Protein AF-A0A2A4JMR9-F1 (afdb_monomer)

Foldseek 3Di:
DDPDVFLWQEEQQALELLSLLLFLLLLVVVTQYADEHEFDAALLGFAAAGHPCCLQQRVQLLVLLLVVLVVLVVLLLVVLVVDPDVDNVPDADDLVVSLVVSLVVSVVVSVVSVVSCVVSLYAYHQFAWAAAEAFKGWGHHPVRDIAITGYQAYEYAHAEDEDADPDPQLSPADDALRNFSDDLDDDDDDDDDDPPPDDDDDDPPPDDDDSVVVNVVVVVCVVVVSVVSHVSDNVSDDHHDVQQWAAQAQFKIWGQDPVRDIHIHGYQFYEANHHWYFDFDPAAPRSNQAYALSRQSGHSDQQAAEEEEDQALSSQSSLQSCLSSPHAAEYEALAAHRPVAARVLRVLLVVVSVVSRHHYDYNKDWHYWDQDPVRWIKTKIANPVVRDIDIDIGSHYYYPHDIAGPCVSHNCVNSVFDADPPRQAGADPQQATPSRRYGYAARSHDPADNDSVRSSVQSSVVSCCVNVVDPDGRDRAQDWDWRSGNFIKIKTFDHPVRCCVVPNPVQKWKFKAQADQPSCVSSVDDRPSFMWMWIFGPDPPTFTRMIMTTGPPNVVLVVVVSVVVVVRDHLVNLLPDQADPPDSNRVSNVGDDIVVVVDDRYDPDNPD

Organism: Heliothis virescens (NCBI:txid7102)

pLDDT: mean 75.44, std 19.67, range [25.8, 98.88]

Mean predicted aligned error: 10.76 Å

Secondary structure (DSSP, 8-state):
------SBSBEEE--SHHHHHHHHHHHHTT--BEEE------TT-----TTHHHHHTSHHHHHHHHHHHHHHHHHHHTTTTT---S-GGG----HHHHHHHHHHHHHHHHHHHHHHHHHTT-EEE-SB---SSSSB-----TTS-----BBSSEEE---------SSTTHHHH---HHHHTT-------------TT------STT----HHHHHHHHHHHHHHHHHHHHHHHHTT----B-EEEEESSSSEEEEEETTS-EEEEE-SSEEE---EEE---SSTTTTTT-EETTTGGG-SS---SEEEE--SHHHHHHHHHHHHTT--EEEEESS-TTBTB-TTHHHHHHHHHHHTT-EEEETEEEEEEEE-TTS-EEEEEEETTT--EEEEEESEEEE-S-EEEGGGGGTHHHHT--B-TTT--B--TTSB-SSTTEEE-GGGBSSS---HHHHHHHHHHHHHHHHH---PPP--TT--EEE-SSSEEEEEE--HHHHHHHH-GGGEEEEEEE---GGGTTTT---TT-EEEEEEESSTT-BEEEEEEEETTHHHHHHHHHHHHHTT-BHHHHHTSPPPSS-TTTHHHH---BGGGT---S-SSTT-

Nearest PDB structures (foldseek):
  4la1-assembly1_B  TM=9.339E-01  e=2.852E-60  Schistosoma japonicum
  8plm-assembly1_A-2  TM=9.278E-01  e=1.460E-59  Schistosoma mansoni
  8plf-assembly1_A  TM=9.269E-01  e=3.804E-59  Schistosoma mansoni
  8plv-assembly1_A  TM=9.193E-01  e=5.969E-59  Schistosoma mansoni
  8a1r-assembly1_A  TM=9.226E-01  e=7.068E-59  Schistosoma mansoni

Sequence (608 aa):
MMDGNFDYDLAVIGGGSGGLACAKEAVNLGAKVAVLDYVTPSPQGTKWGLGGTCVNVGCIPKKLMHQAALLGESIHEAVSYGWQVPSVKDIKISWPTLTENVQNHIKSVNWVTRVDLRDKKIEYINGLGEFKDPHTIIATMKNGSKKELTAKNIVIAVGGRPHYPNIPGAMEYCISSDDIFSLSHPPGKTLIEAVSYGWQVPSVKDIKISWPTLTENVQNHIKSVNWVTRVDLRDKKIEYINGLGEFKDPHTIIATMKNGSKKELTAKNIVIAVGGRPHYPNIPGAMEYCISSDDIFSLSHPPGKTLIVGAGYIGLECAGFLNSLGYPATVLIRSVPLRGFDQQMARMVTNEMEERGVKFEHKCVPLSVEKLETGRLKARWLNTELQEQYEDIFDTVLFATGRYALTKQLNLDAAGVTCLSENGKIKAATEQTNVPHIYAVGDVLEGRPELTPVAIHAGRLLARRMLAGAAQHMDYDNVATTVFTPLEYGCVGLSEETATERFGADNLEVYHAYYKPTEFFIPQRNIKNCYLKAVAMREAPQKILGLHFVGPVAGEVIQGFAAAIKCGITMEQLMNTVGIHPTVAEEFTRLNITKRSGRDPNPASCCS

InterPro domains:
  IPR001100 Pyridine nucleotide-disulphide oxidoreductase, class I [PIRSF000350] (4-607)
  IPR004099 Pyridine nucleotide-disulphide oxidoreductase, dimerisation domain [PF02852] (479-590)
  IPR006338 Thioredoxin/glutathione reductase selenoprotein [TIGR01438] (194-607)
  IPR012999 Pyridine nucleotide-disulphide oxidoreductase, class I, active site [PS00076] (51-61)
  IPR016156 FAD/NAD-linked reductase, dimerisation domain superfamily [G3DSA:3.30.390.30] (478-608)
  IPR016156 FAD/NAD-linked reductase, dimerisation domain superfamily [SSF55424] (476-607)
  IPR023753 FAD/NAD(P)-binding domain [PF07992] (8-177)
  IPR023753 FAD/NAD(P)-binding domain [PF07992] (215-459)
  IPR036188 FAD/NAD(P)-binding domain superfamily [G3DSA:3.50.50.60] (2-167)
  IPR036188 FAD/NAD(P)-binding domain superfamily [G3DSA:3.50.50.60] (168-195)
  IPR036188 FAD/NAD(P)-binding domain superfamily [G3DSA:3.50.50.60] (196-466)
  IPR036188 FAD/NAD(P)-binding domain superfamily [G3DSA:3.50.50.60] (288-410)
  IPR036188 FAD/NAD(P)-binding domain superfamily [SSF51905] (3-468)
  IPR036188 FAD/NAD(P)-binding domain superfamily [SSF51905] (5-191)
  IPR036188 FAD/NAD(P)-binding domain superfamily [SSF51905] (208-359)
  IPR046952 Glutathione reductase/thioredoxin reductase-like [PTHR42737] (195-592)

Solvent-accessible surface area (backbone atoms only — not comparable to full-atom values): 31866 Å² total; per-residue (Å²): 139,81,88,68,88,48,62,18,52,33,35,17,38,7,26,13,50,26,18,45,29,18,29,59,39,33,35,76,71,71,42,45,32,20,29,23,32,62,60,70,60,38,75,69,53,16,54,74,67,62,33,37,53,46,48,68,52,32,59,47,50,48,54,52,49,36,48,54,18,52,49,48,53,48,60,61,38,36,45,58,75,66,47,88,66,96,52,67,88,76,65,72,86,55,64,70,61,49,43,51,52,50,46,54,50,36,54,48,52,26,45,54,56,51,49,56,34,50,75,63,65,31,26,53,32,54,29,25,50,28,33,62,36,54,36,29,34,27,18,34,28,92,84,67,51,68,46,81,53,28,26,62,27,41,33,38,12,63,35,46,66,75,80,71,67,102,54,85,57,16,60,78,70,32,68,34,29,48,22,25,77,58,66,89,73,68,90,81,84,88,89,86,91,88,75,92,80,80,81,88,74,88,81,74,82,81,73,77,82,57,61,69,61,51,55,45,52,53,49,51,50,55,50,50,54,58,45,53,40,46,50,60,19,76,76,66,38,76,49,9,34,58,18,59,56,22,34,66,31,72,51,29,33,34,30,41,26,87,87,66,53,72,39,45,24,33,37,72,26,43,30,42,17,36,16,47,22,67,39,76,71,100,41,54,35,47,60,52,74,38,40,31,70,44,18,68,81,26,53,74,55,82,59,48,40,29,39,29,40,24,36,37,59,71,23,43,28,51,40,32,31,38,35,59,66,73,24,54,22,35,35,31,25,62,77,63,52,32,78,94,50,40,70,66,61,35,47,40,48,48,53,53,40,42,78,70,63,37,42,75,39,71,35,21,43,80,58,37,37,44,77,44,97,86,68,36,34,39,38,31,30,36,26,72,82,79,73,46,75,52,74,53,80,26,58,32,42,33,36,28,66,48,65,31,21,60,37,81,65,25,38,36,73,43,33,62,42,65,55,43,90,90,43,32,24,31,66,33,92,81,33,41,36,84,37,88,51,36,28,40,40,36,38,20,33,52,100,52,72,79,39,65,71,51,12,20,49,38,24,25,32,50,32,38,35,78,75,70,70,43,88,62,72,72,80,76,69,55,62,62,48,61,40,68,31,88,55,17,38,12,35,28,47,45,34,66,65,60,43,31,76,74,63,37,69,87,49,41,39,42,32,31,36,38,53,73,56,76,84,32,60,70,52,65,52,92,43,92,52,26,34,38,38,39,33,20,38,51,58,88,75,20,41,48,51,15,42,41,36,31,28,81,68,17,57,70,50,41,58,59,53,30,55,38,51,75,73,55,40,24,53,65,58,40,51,70,40,84,60,60,84,93,44,82,63,25,56,69,29,65,53,78,42,34,66,89,73,71,62,78,42,63,61,86,47,100,87,100

Structure (mmCIF, N/CA/C/O backbone):
data_AF-A0A2A4JMR9-F1
#
_entry.id   AF-A0A2A4JMR9-F1
#
loop_
_atom_site.group_PDB
_atom_site.id
_atom_site.type_symbol
_atom_site.label_atom_id
_atom_site.label_alt_id
_atom_site.label_comp_id
_atom_site.label_asym_id
_atom_site.label_entity_id
_atom_site.label_seq_id
_atom_site.pdbx_PDB_ins_code
_atom_site.Cartn_x
_atom_site.Cartn_y
_atom_site.Cartn_z
_atom_site.occupancy
_atom_site.B_iso_or_equiv
_atom_site.auth_seq_id
_atom_site.auth_comp_id
_atom_site.auth_asym_id
_atom_site.auth_atom_id
_atom_site.pdbx_PDB_model_num
ATOM 1 N N . MET A 1 1 ? -34.162 -4.388 29.066 1.00 39.72 1 MET A N 1
ATOM 2 C CA . MET A 1 1 ? -33.828 -3.095 28.432 1.00 39.72 1 MET A CA 1
ATOM 3 C C . MET A 1 1 ? -32.849 -2.372 29.340 1.00 39.72 1 MET A C 1
ATOM 5 O O . MET A 1 1 ? -32.997 -2.479 30.550 1.00 39.72 1 MET A O 1
ATOM 9 N N . MET A 1 2 ? -31.859 -1.692 28.768 1.00 37.78 2 MET A N 1
ATOM 10 C CA . MET A 1 2 ? -31.018 -0.707 29.454 1.00 37.78 2 MET A CA 1
ATOM 11 C C . MET A 1 2 ? -30.824 0.438 28.467 1.00 37.78 2 MET A C 1
ATOM 13 O O . MET A 1 2 ? -29.827 0.499 27.751 1.00 37.78 2 MET A O 1
ATOM 17 N N . ASP A 1 3 ? -31.818 1.318 28.399 1.00 42.72 3 ASP A N 1
ATOM 18 C CA . ASP A 1 3 ? -31.732 2.561 27.636 1.00 42.72 3 ASP A CA 1
ATOM 19 C C . ASP A 1 3 ? -30.948 3.589 28.460 1.00 42.72 3 ASP A C 1
ATOM 21 O O . ASP A 1 3 ? -31.465 4.595 28.942 1.00 42.72 3 ASP A O 1
ATOM 25 N N . GLY A 1 4 ? -29.667 3.271 28.670 1.00 51.69 4 GLY A N 1
ATOM 26 C CA . GLY A 1 4 ? -28.686 4.227 29.155 1.00 51.69 4 GLY A CA 1
ATOM 27 C C . GLY A 1 4 ? -28.576 5.358 28.141 1.00 51.69 4 GLY A C 1
ATOM 28 O O . GLY A 1 4 ? -28.451 5.111 26.940 1.00 51.69 4 GLY A O 1
ATOM 29 N N . ASN A 1 5 ? -28.653 6.599 28.616 1.00 67.81 5 ASN A N 1
ATOM 30 C CA . ASN A 1 5 ? -28.614 7.775 27.756 1.00 67.81 5 ASN A CA 1
ATOM 31 C C . ASN A 1 5 ? -27.164 8.055 27.331 1.00 67.81 5 ASN A C 1
ATOM 33 O O . ASN A 1 5 ? -26.508 8.943 27.876 1.00 67.81 5 ASN A O 1
ATOM 37 N N . PHE A 1 6 ? -26.652 7.217 26.426 1.00 75.38 6 PHE A N 1
ATOM 38 C CA . PHE A 1 6 ? -25.281 7.287 25.943 1.00 75.38 6 PHE A CA 1
ATOM 39 C C . PHE A 1 6 ? -25.017 8.631 25.272 1.00 75.38 6 PHE A C 1
ATOM 41 O O . PHE A 1 6 ? -25.838 9.120 24.496 1.00 75.38 6 PHE A O 1
ATOM 48 N N . ASP A 1 7 ? -23.833 9.200 25.485 1.00 65.69 7 ASP A N 1
ATOM 49 C CA . ASP A 1 7 ? -23.443 10.398 24.748 1.00 65.69 7 ASP A CA 1
ATOM 50 C C . ASP A 1 7 ? -23.308 10.114 23.241 1.00 65.69 7 ASP A C 1
ATOM 52 O O . ASP A 1 7 ? -23.447 11.041 22.440 1.00 65.69 7 ASP A O 1
ATOM 56 N N . TYR A 1 8 ? -23.036 8.858 22.856 1.00 68.56 8 TYR A N 1
ATOM 57 C CA . TYR A 1 8 ? -22.743 8.423 21.488 1.00 68.56 8 TYR A CA 1
ATOM 58 C C . TYR A 1 8 ? -23.429 7.123 21.076 1.00 68.56 8 TYR A C 1
ATOM 60 O O . TYR A 1 8 ? -23.536 6.181 21.856 1.00 68.56 8 TYR A O 1
ATOM 68 N N . ASP A 1 9 ? -23.781 7.027 19.794 1.00 77.19 9 ASP A N 1
ATOM 69 C CA . ASP A 1 9 ? -24.198 5.777 19.154 1.00 77.19 9 ASP A CA 1
ATOM 70 C C . ASP A 1 9 ? -22.999 4.933 18.700 1.00 77.19 9 ASP A C 1
ATOM 72 O O . ASP A 1 9 ? -23.082 3.701 18.701 1.00 77.19 9 ASP A O 1
ATOM 76 N N . LEU A 1 10 ? -21.886 5.584 18.325 1.00 74.81 10 LEU A N 1
ATOM 77 C CA . LEU A 1 10 ? -20.646 4.936 17.886 1.00 74.81 10 LEU A CA 1
ATOM 78 C C . LEU A 1 10 ? -19.381 5.691 18.328 1.00 74.81 10 LEU A C 1
ATOM 80 O O . LEU A 1 10 ? -19.247 6.890 18.079 1.00 74.81 10 LEU A O 1
ATOM 84 N N . ALA A 1 11 ? -18.392 4.967 18.851 1.00 69.31 11 ALA A N 1
ATOM 85 C CA . ALA A 1 11 ? -17.015 5.444 18.996 1.00 69.31 11 ALA A CA 1
ATOM 86 C C . ALA A 1 11 ? -16.048 4.674 18.078 1.00 69.31 11 ALA A C 1
ATOM 88 O O . ALA A 1 11 ? -16.109 3.449 18.037 1.00 69.31 11 ALA A O 1
ATOM 89 N N . VAL A 1 12 ? -15.134 5.359 17.373 1.00 69.56 12 VAL A N 1
ATOM 90 C CA . VAL A 1 12 ? -14.133 4.721 16.491 1.00 69.56 12 VAL A CA 1
ATOM 91 C C . VAL A 1 12 ? -12.691 5.034 16.908 1.00 69.56 12 VAL A C 1
ATOM 93 O O . VAL A 1 12 ? -12.101 6.038 16.506 1.00 69.56 12 VAL A O 1
ATOM 96 N N . ILE A 1 13 ? -12.131 4.155 17.740 1.00 61.91 13 ILE A N 1
ATOM 97 C CA . ILE A 1 13 ? -10.806 4.212 18.370 1.00 61.91 13 ILE A CA 1
ATOM 98 C C . ILE A 1 13 ? -9.721 3.894 17.328 1.00 61.91 13 ILE A C 1
ATOM 100 O O . ILE A 1 13 ? -9.144 2.813 17.309 1.00 61.91 13 ILE A O 1
ATOM 104 N N . GLY A 1 14 ? -9.452 4.846 16.442 1.00 67.69 14 GLY A N 1
ATOM 105 C CA . GLY A 1 14 ? -8.345 4.865 15.487 1.00 67.69 14 GLY A CA 1
ATOM 106 C C . GLY A 1 14 ? -8.697 5.649 14.221 1.00 67.69 14 GLY A C 1
ATOM 107 O O . GLY A 1 14 ? -9.650 5.314 13.518 1.00 67.69 14 GLY A O 1
ATOM 108 N N . GLY A 1 15 ? -7.917 6.683 13.897 1.00 74.19 15 GLY A N 1
ATOM 109 C CA . GLY A 1 15 ? -8.109 7.532 12.716 1.00 74.19 15 GLY A CA 1
ATOM 110 C C . GLY A 1 15 ? -7.370 7.038 11.481 1.00 74.19 15 GLY A C 1
ATOM 111 O O . GLY A 1 15 ? -7.078 7.823 10.578 1.00 74.19 15 GLY A O 1
ATOM 112 N N . GLY A 1 16 ? -7.078 5.738 11.425 1.00 71.69 16 GLY A N 1
ATOM 113 C CA . GLY A 1 16 ? -6.706 5.067 10.189 1.00 71.69 16 GLY A CA 1
ATOM 114 C C . GLY A 1 16 ? -7.856 5.041 9.185 1.00 71.69 16 GLY A C 1
ATOM 115 O O . GLY A 1 16 ? -9.010 5.341 9.500 1.00 71.69 16 GLY A O 1
ATOM 116 N N . SER A 1 17 ? -7.545 4.662 7.948 1.00 74.25 17 SER A N 1
ATOM 117 C CA . SER A 1 17 ? -8.463 4.781 6.813 1.00 74.25 17 SER A CA 1
ATOM 118 C C . SER A 1 17 ? -9.803 4.061 7.032 1.00 74.25 17 SER A C 1
ATOM 120 O O . SER A 1 17 ? -10.854 4.645 6.770 1.00 74.25 17 SER A O 1
ATOM 122 N N . GLY A 1 18 ? -9.788 2.842 7.584 1.00 70.44 18 GLY A N 1
ATOM 123 C CA . GLY A 1 18 ? -11.013 2.103 7.916 1.00 70.44 18 GLY A CA 1
ATOM 124 C C . GLY A 1 18 ? -11.842 2.749 9.030 1.00 70.44 18 GLY A C 1
ATOM 125 O O . GLY A 1 18 ? -13.063 2.837 8.910 1.00 70.44 18 GLY A O 1
ATOM 126 N N . GLY A 1 19 ? -11.194 3.275 10.074 1.00 73.94 19 GLY A N 1
ATOM 127 C CA . GLY A 1 19 ? -11.878 3.928 11.192 1.00 73.94 19 GLY A CA 1
ATOM 128 C C . GLY A 1 19 ? -12.506 5.270 10.803 1.00 73.94 19 GLY A C 1
ATOM 129 O O . GLY A 1 19 ? -13.696 5.499 11.026 1.00 73.94 19 GLY A O 1
ATOM 130 N N . LEU A 1 20 ? -11.745 6.113 10.098 1.00 75.94 20 LEU A N 1
ATOM 131 C CA . LEU A 1 20 ? -12.245 7.342 9.472 1.00 75.94 20 LEU A CA 1
ATOM 132 C C . LEU A 1 20 ? -13.468 7.093 8.591 1.00 75.94 20 LEU A C 1
ATOM 134 O O . LEU A 1 20 ? -14.405 7.887 8.587 1.00 75.94 20 LEU A O 1
ATOM 138 N N . ALA A 1 21 ? -13.452 6.009 7.818 1.00 75.38 21 ALA A N 1
ATOM 139 C CA . ALA A 1 21 ? -14.545 5.668 6.929 1.00 75.38 21 ALA A CA 1
ATOM 140 C C . ALA A 1 21 ? -15.782 5.184 7.693 1.00 75.38 21 ALA A C 1
ATOM 142 O O . ALA A 1 21 ? -16.864 5.719 7.463 1.00 75.38 21 ALA A O 1
ATOM 143 N N . CYS A 1 22 ? -15.602 4.236 8.617 1.00 73.88 22 CYS A N 1
ATOM 144 C CA . CYS A 1 22 ? -16.635 3.717 9.512 1.00 73.88 22 CYS A CA 1
ATOM 145 C C . CYS A 1 22 ? -17.413 4.852 10.195 1.00 73.88 22 CYS A C 1
ATOM 147 O O . CYS A 1 22 ? -18.639 4.925 10.100 1.00 73.88 22 CYS A O 1
ATOM 149 N N . ALA A 1 23 ? -16.689 5.810 10.776 1.00 72.75 23 ALA A N 1
ATOM 150 C CA . ALA A 1 23 ? -17.289 6.954 11.444 1.00 72.75 23 ALA A CA 1
ATOM 151 C C . ALA A 1 23 ? -18.010 7.924 10.492 1.00 72.75 23 ALA A C 1
ATOM 153 O O . ALA A 1 23 ? -19.108 8.395 10.795 1.00 72.75 23 ALA A O 1
ATOM 154 N N . LYS A 1 24 ? -17.405 8.214 9.329 1.00 74.62 24 LYS A N 1
ATOM 155 C CA . LYS A 1 24 ? -18.007 9.079 8.301 1.00 74.62 24 LYS A CA 1
ATOM 156 C C . LYS A 1 24 ? -19.304 8.517 7.749 1.00 74.62 24 LYS A C 1
ATOM 158 O O . LYS A 1 24 ? -20.189 9.297 7.412 1.00 74.62 24 LYS A O 1
ATOM 163 N N . GLU A 1 25 ? -19.425 7.196 7.677 1.00 81.00 25 GLU A N 1
ATOM 164 C CA . GLU A 1 25 ? -20.670 6.562 7.268 1.00 81.00 25 GLU A CA 1
ATOM 165 C C . GLU A 1 25 ? -21.716 6.571 8.378 1.00 81.00 25 GLU A C 1
ATOM 167 O O . GLU A 1 25 ? -22.866 6.896 8.113 1.00 81.00 25 GLU A O 1
ATOM 172 N N . ALA A 1 26 ? -21.329 6.289 9.621 1.00 71.19 26 ALA A N 1
ATOM 173 C CA . ALA A 1 26 ? -22.272 6.238 10.729 1.00 71.19 26 ALA A CA 1
ATOM 174 C C . ALA A 1 26 ? -23.063 7.556 10.917 1.00 71.19 26 ALA A C 1
ATOM 176 O O . ALA A 1 26 ? -24.272 7.491 11.129 1.00 71.19 26 ALA A O 1
ATOM 177 N N . VAL A 1 27 ? -22.464 8.747 10.734 1.00 76.19 27 VAL A N 1
ATOM 178 C CA . VAL A 1 27 ? -23.251 10.007 10.797 1.00 76.19 27 VAL A CA 1
ATOM 179 C C . VAL A 1 27 ? -24.099 10.252 9.548 1.00 76.19 27 VAL A C 1
ATOM 181 O O . VAL A 1 27 ? -25.155 10.872 9.656 1.00 76.19 27 VAL A O 1
ATOM 184 N N . ASN A 1 28 ? -23.732 9.713 8.376 1.00 73.38 28 ASN A N 1
ATOM 185 C CA . ASN A 1 28 ? -24.639 9.730 7.216 1.00 73.38 28 ASN A CA 1
ATOM 186 C C . ASN A 1 28 ? -25.952 8.968 7.520 1.00 73.38 28 ASN A C 1
ATOM 188 O O . ASN A 1 28 ? -26.969 9.234 6.888 1.00 73.38 28 ASN A O 1
ATOM 192 N N . LEU A 1 29 ? -25.935 8.053 8.500 1.00 79.62 29 LEU A N 1
ATOM 193 C CA . LEU A 1 29 ? -27.084 7.280 8.993 1.00 79.62 29 LEU A CA 1
ATOM 194 C C . LEU A 1 29 ? -27.776 7.926 10.212 1.00 79.62 29 LEU A C 1
ATOM 196 O O . LEU A 1 29 ? -28.624 7.297 10.838 1.00 79.62 29 LEU A O 1
ATOM 200 N N . GLY A 1 30 ? -27.402 9.154 10.586 1.00 82.12 30 GLY A N 1
ATOM 201 C CA . GLY A 1 30 ? -27.983 9.884 11.719 1.00 82.12 30 GLY A CA 1
ATOM 202 C C . GLY A 1 30 ? -27.429 9.520 13.102 1.00 82.12 30 GLY A C 1
ATOM 203 O O . GLY A 1 30 ? -27.836 10.138 14.083 1.00 82.12 30 GLY A O 1
ATOM 204 N N . ALA A 1 31 ? -26.487 8.577 13.202 1.00 77.75 31 ALA A N 1
ATOM 205 C CA . ALA A 1 31 ? -25.838 8.244 14.468 1.00 77.75 31 ALA A CA 1
ATOM 206 C C . ALA A 1 31 ? -25.011 9.432 15.000 1.00 77.75 31 ALA A C 1
ATOM 208 O O . ALA A 1 31 ? -24.406 10.179 14.224 1.00 77.75 31 ALA A O 1
ATOM 209 N N . LYS A 1 32 ? -24.899 9.575 16.325 1.00 82.12 32 LYS A N 1
ATOM 210 C CA . LYS A 1 32 ? -23.912 10.466 16.961 1.00 82.12 32 LYS A CA 1
ATOM 211 C C . LYS A 1 32 ? -22.581 9.710 17.099 1.00 82.12 32 LYS A C 1
ATOM 213 O O . LYS A 1 32 ? -22.549 8.644 17.713 1.00 82.12 32 LYS A O 1
ATOM 218 N N . VAL A 1 33 ? -21.495 10.211 16.479 1.00 81.00 33 VAL A N 1
ATOM 219 C CA . VAL A 1 33 ? -20.274 9.408 16.194 1.00 81.00 33 VAL A CA 1
ATOM 220 C C . VAL A 1 33 ? -18.926 10.082 16.500 1.00 81.00 33 VAL A C 1
ATOM 222 O O . VAL A 1 33 ? -18.744 11.285 16.294 1.00 81.00 33 VAL A O 1
ATOM 225 N N . ALA A 1 34 ? -17.949 9.259 16.889 1.00 54.91 34 ALA A N 1
ATOM 226 C CA . ALA A 1 34 ? -16.530 9.593 16.994 1.00 54.91 34 ALA A CA 1
ATOM 227 C C . ALA A 1 34 ? -15.656 9.045 15.857 1.00 54.91 34 ALA A C 1
ATOM 229 O O . ALA A 1 34 ? -15.830 7.909 15.430 1.00 54.91 34 ALA A O 1
ATOM 230 N N . VAL A 1 35 ? -14.582 9.767 15.551 1.00 69.81 35 VAL A N 1
ATOM 231 C CA . VAL A 1 35 ? -13.254 9.216 15.247 1.00 69.81 35 VAL A CA 1
ATOM 232 C C . VAL A 1 35 ? -12.325 9.634 16.368 1.00 69.81 35 VAL A C 1
ATOM 234 O O . VAL A 1 35 ? -12.464 10.708 16.948 1.00 69.81 35 VAL A O 1
ATOM 237 N N . LEU A 1 36 ? -11.331 8.818 16.655 1.00 56.94 36 LEU A N 1
ATOM 238 C CA . LEU A 1 36 ? -10.325 9.136 17.639 1.00 56.94 36 LEU A CA 1
ATOM 239 C C . LEU A 1 36 ? -8.967 8.643 17.134 1.00 56.94 36 LEU A C 1
ATOM 241 O O . LEU A 1 36 ? -8.904 7.529 16.641 1.00 56.94 36 LEU A O 1
ATOM 245 N N . ASP A 1 37 ? -7.899 9.439 17.194 1.00 71.19 37 ASP A N 1
ATOM 246 C CA . ASP A 1 37 ? -6.602 9.083 16.593 1.00 71.19 37 ASP A CA 1
ATOM 247 C C . ASP A 1 37 ? -5.412 9.660 17.353 1.00 71.19 37 ASP A C 1
ATOM 249 O O . ASP A 1 37 ? -5.398 10.842 17.695 1.00 71.19 37 ASP A O 1
ATOM 253 N N . TYR A 1 38 ? -4.390 8.847 17.605 1.00 60.88 38 TYR A N 1
ATOM 254 C CA . TYR A 1 38 ? -3.122 9.347 18.120 1.00 60.88 38 TYR A CA 1
ATOM 255 C C . TYR A 1 38 ? -1.970 8.481 17.670 1.00 60.88 38 TYR A C 1
ATOM 257 O O . TYR A 1 38 ? -1.934 7.264 17.845 1.00 60.88 38 TYR A O 1
ATOM 265 N N . VAL A 1 39 ? -0.956 9.182 17.201 1.00 69.38 39 VAL A N 1
ATOM 266 C CA . VAL A 1 39 ? 0.321 8.606 16.864 1.00 69.38 39 VAL A CA 1
ATOM 267 C C . VAL A 1 39 ? 1.220 8.666 18.096 1.00 69.38 39 VAL A C 1
ATOM 269 O O . VAL A 1 39 ? 1.825 9.697 18.397 1.00 69.38 39 VAL A O 1
ATOM 272 N N . THR A 1 40 ? 1.318 7.537 18.807 1.00 62.88 40 THR A N 1
ATOM 273 C CA . THR A 1 40 ? 2.392 7.267 19.779 1.00 62.88 40 THR A CA 1
ATOM 274 C C . THR A 1 40 ? 3.727 7.677 19.178 1.00 62.88 40 THR A C 1
ATOM 276 O O . THR A 1 40 ? 3.945 7.364 18.012 1.00 62.88 40 THR A O 1
ATOM 279 N N . PRO A 1 41 ? 4.631 8.347 19.902 1.00 61.84 41 PRO A N 1
ATOM 280 C CA . PRO A 1 41 ? 5.997 8.458 19.431 1.00 61.84 41 PRO A CA 1
ATOM 281 C C . PRO A 1 41 ? 6.599 7.058 19.340 1.00 61.84 41 PRO A C 1
ATOM 283 O O . PRO A 1 41 ? 6.534 6.296 20.307 1.00 61.84 41 PRO A O 1
ATOM 286 N N . SER A 1 42 ? 7.152 6.732 18.184 1.00 51.97 42 SER A N 1
ATOM 287 C CA . SER A 1 42 ? 8.138 5.663 18.018 1.00 51.97 42 SER A CA 1
ATOM 288 C C . SER A 1 42 ? 9.449 6.010 18.743 1.00 51.97 42 SER A C 1
ATOM 290 O O . SER A 1 42 ? 9.546 7.101 19.319 1.00 51.97 42 SER A O 1
ATOM 292 N N . PRO A 1 43 ? 10.434 5.097 18.800 1.00 46.28 43 PRO A N 1
ATOM 293 C CA . PRO A 1 43 ? 11.568 5.231 19.715 1.00 46.28 43 PRO A CA 1
ATOM 294 C C . PRO A 1 43 ? 12.442 6.482 19.528 1.00 46.28 43 PRO A C 1
ATOM 296 O O . PRO A 1 43 ? 12.874 7.046 20.530 1.00 46.28 43 PRO A O 1
ATOM 299 N N . GLN A 1 44 ? 12.612 6.993 18.304 1.00 47.31 44 GLN A N 1
ATOM 300 C CA . GLN A 1 44 ? 13.335 8.248 18.016 1.00 47.31 44 GLN A CA 1
ATOM 301 C C . GLN A 1 44 ? 12.412 9.493 18.013 1.00 47.31 44 GLN A C 1
ATOM 303 O O . GLN A 1 44 ? 12.876 10.633 17.974 1.00 47.31 44 GLN A O 1
ATOM 308 N N . GLY A 1 45 ? 11.091 9.311 18.125 1.00 55.75 45 GLY A N 1
ATOM 309 C CA . GLY A 1 45 ? 10.169 10.308 18.677 1.00 55.75 45 GLY A CA 1
ATOM 310 C C . GLY A 1 45 ? 9.275 11.095 17.707 1.00 55.75 45 GLY A C 1
ATOM 311 O O . GLY A 1 45 ? 8.526 11.973 18.169 1.00 55.75 45 GLY A O 1
ATOM 312 N N . THR A 1 46 ? 9.288 10.827 16.397 1.00 54.44 46 THR A N 1
ATOM 313 C CA . THR A 1 46 ? 8.326 11.447 15.453 1.00 54.44 46 THR A CA 1
ATOM 314 C C . THR A 1 46 ? 6.913 10.879 15.636 1.00 54.44 46 THR A C 1
ATOM 316 O O . THR A 1 46 ? 6.637 9.998 16.448 1.00 54.44 46 THR A O 1
ATOM 319 N N . LYS A 1 47 ? 5.973 11.583 15.014 1.00 65.62 47 LYS A N 1
ATOM 320 C CA . LYS A 1 47 ? 4.532 11.357 14.992 1.00 65.62 47 LYS A CA 1
ATOM 321 C C . LYS A 1 47 ? 3.946 12.188 13.852 1.00 65.62 47 LYS A C 1
ATOM 323 O O . LYS A 1 47 ? 4.505 13.234 13.522 1.00 65.62 47 LYS A O 1
ATOM 328 N N . TRP A 1 48 ? 2.809 11.779 13.308 1.00 70.88 48 TRP A N 1
ATOM 329 C CA . TRP A 1 48 ? 2.133 12.466 12.203 1.00 70.88 48 TRP A CA 1
ATOM 330 C C . TRP A 1 48 ? 0.692 12.860 12.581 1.00 70.88 48 TRP A C 1
ATOM 332 O O . TRP A 1 48 ? 0.336 12.879 13.763 1.00 70.88 48 TRP A O 1
ATOM 342 N N . GLY A 1 49 ? -0.115 13.281 11.601 1.00 70.38 49 GLY A N 1
ATOM 343 C CA . GLY A 1 49 ? -1.487 13.752 11.809 1.00 70.38 49 GLY A CA 1
ATOM 344 C C . GLY A 1 49 ? -2.575 12.735 11.447 1.00 70.38 49 GLY A C 1
ATOM 345 O O . GLY A 1 49 ? -2.309 11.605 11.059 1.00 70.38 49 GLY A O 1
ATOM 346 N N . LEU A 1 50 ? -3.835 13.165 11.540 1.00 71.69 50 LEU A N 1
ATOM 347 C CA . LEU A 1 50 ? -4.993 12.325 11.220 1.00 71.69 50 LEU A CA 1
ATOM 348 C C . LEU A 1 50 ? -4.896 11.664 9.835 1.00 71.69 50 LEU A C 1
ATOM 350 O O . LEU A 1 50 ? -4.654 12.350 8.839 1.00 71.69 50 LEU A O 1
ATOM 354 N N . GLY A 1 51 ? -5.165 10.359 9.770 1.00 70.75 51 GLY A N 1
ATOM 355 C CA . GLY A 1 51 ? -5.233 9.589 8.520 1.00 70.75 51 GLY A CA 1
ATOM 356 C C . GLY A 1 51 ? -4.621 8.188 8.594 1.00 70.75 51 GLY A C 1
ATOM 357 O O . GLY A 1 51 ? -4.762 7.409 7.648 1.00 70.75 51 GLY A O 1
ATOM 358 N N . GLY A 1 52 ? -3.928 7.871 9.693 1.00 75.56 52 GLY A N 1
ATOM 359 C CA . GLY A 1 52 ? -3.177 6.628 9.870 1.00 75.56 52 GLY A CA 1
ATOM 360 C C . GLY A 1 52 ? -2.124 6.389 8.785 1.00 75.56 52 GLY A C 1
ATOM 361 O O . GLY A 1 52 ? -1.608 7.329 8.172 1.00 75.56 52 GLY A O 1
ATOM 362 N N . THR A 1 53 ? -1.800 5.115 8.563 1.00 72.12 53 THR A N 1
ATOM 363 C CA . THR A 1 53 ? -0.625 4.675 7.799 1.00 72.12 53 THR A CA 1
ATOM 364 C C . THR A 1 53 ? -0.606 5.217 6.365 1.00 72.12 53 THR A C 1
ATOM 366 O O . THR A 1 53 ? 0.324 5.920 5.986 1.00 72.12 53 THR A O 1
ATOM 369 N N . CYS A 1 54 ? -1.654 4.978 5.571 1.00 75.69 54 CYS A N 1
ATOM 370 C CA . CYS A 1 54 ? -1.671 5.320 4.141 1.00 75.69 54 CYS A CA 1
ATOM 371 C C . CYS A 1 54 ? -1.502 6.821 3.841 1.00 75.69 54 CYS A C 1
ATOM 373 O O . CYS A 1 54 ? -0.827 7.178 2.874 1.00 75.69 54 CYS A O 1
ATOM 375 N N . VAL A 1 55 ? -2.082 7.696 4.670 1.00 73.31 55 VAL A N 1
ATOM 376 C CA . VAL A 1 55 ? -2.021 9.156 4.476 1.00 73.31 55 VAL A CA 1
ATOM 377 C C . VAL A 1 55 ? -0.638 9.722 4.793 1.00 73.31 55 VAL A C 1
ATOM 379 O O . VAL A 1 55 ? -0.239 10.705 4.182 1.00 73.31 55 VAL A O 1
ATOM 382 N N . ASN A 1 56 ? 0.089 9.123 5.738 1.00 69.81 56 ASN A N 1
ATOM 383 C CA . ASN A 1 56 ? 1.254 9.769 6.345 1.00 69.81 56 ASN A CA 1
ATOM 384 C C . ASN A 1 56 ? 2.575 9.030 6.113 1.00 69.81 56 ASN A C 1
ATOM 386 O O . ASN A 1 56 ? 3.603 9.687 6.001 1.00 69.81 56 ASN A O 1
ATOM 390 N N . VAL A 1 57 ? 2.541 7.695 6.043 1.00 65.56 57 VAL A N 1
ATOM 391 C CA . VAL A 1 57 ? 3.733 6.826 5.963 1.00 65.56 57 VAL A CA 1
ATOM 392 C C . VAL A 1 57 ? 3.615 5.736 4.882 1.00 65.56 57 VAL A C 1
ATOM 394 O O . VAL A 1 57 ? 4.426 4.822 4.822 1.00 65.56 57 VAL A O 1
ATOM 397 N N . GLY A 1 58 ? 2.583 5.809 4.031 1.00 68.25 58 GLY A N 1
ATOM 398 C CA . GLY A 1 58 ? 2.247 4.780 3.041 1.00 68.25 58 GLY A CA 1
ATOM 399 C C . GLY A 1 58 ? 1.887 5.350 1.667 1.00 68.25 58 GLY A C 1
ATOM 400 O O . GLY A 1 58 ? 2.707 5.988 1.015 1.00 68.25 58 GLY A O 1
ATOM 401 N N . CYS A 1 59 ? 0.662 5.101 1.196 1.00 74.62 59 CYS A N 1
ATOM 402 C CA . CYS A 1 59 ? 0.253 5.359 -0.190 1.00 74.62 59 CYS A CA 1
ATOM 403 C C . CYS A 1 59 ? 0.528 6.790 -0.688 1.00 74.62 59 CYS A C 1
ATOM 405 O O . CYS A 1 59 ? 0.963 6.951 -1.827 1.00 74.62 59 CYS A O 1
ATOM 407 N N . ILE A 1 60 ? 0.264 7.807 0.142 1.00 76.12 60 ILE A N 1
ATOM 408 C CA . ILE A 1 60 ? 0.421 9.222 -0.227 1.00 76.12 60 ILE A CA 1
ATOM 409 C C . ILE A 1 60 ? 1.900 9.603 -0.410 1.00 76.12 60 ILE A C 1
ATOM 411 O O . ILE A 1 60 ? 2.246 9.979 -1.531 1.00 76.12 60 ILE A O 1
ATOM 415 N N . PRO A 1 61 ? 2.803 9.464 0.589 1.00 67.94 61 PRO A N 1
ATOM 416 C CA . PRO A 1 61 ? 4.226 9.704 0.350 1.00 67.94 61 PRO A CA 1
ATOM 417 C C . PRO A 1 61 ? 4.783 8.802 -0.760 1.00 67.94 61 PRO A C 1
ATOM 419 O O . PRO A 1 61 ? 5.531 9.299 -1.594 1.00 67.94 61 PRO A O 1
ATOM 422 N N . LYS A 1 62 ? 4.354 7.533 -0.867 1.00 71.25 62 LYS A N 1
ATOM 423 C CA . LYS A 1 62 ? 4.779 6.634 -1.954 1.00 71.25 62 LYS A CA 1
ATOM 424 C C . LYS A 1 62 ? 4.439 7.184 -3.341 1.00 71.25 62 LYS A C 1
ATOM 426 O O . LYS A 1 62 ? 5.350 7.311 -4.154 1.00 71.25 62 LYS A O 1
ATOM 431 N N . LYS A 1 63 ? 3.174 7.532 -3.639 1.00 73.50 63 LYS A N 1
ATOM 432 C CA . LYS A 1 63 ? 2.808 8.042 -4.982 1.00 73.50 63 LYS A CA 1
ATOM 433 C C . LYS A 1 63 ? 3.463 9.403 -5.267 1.00 73.50 63 LYS A C 1
ATOM 435 O O . LYS A 1 63 ? 3.780 9.674 -6.417 1.00 73.50 63 LYS A O 1
ATOM 440 N N . LEU A 1 64 ? 3.746 10.220 -4.246 1.00 70.50 64 LEU A N 1
ATOM 441 C CA . LEU A 1 64 ? 4.479 11.482 -4.417 1.00 70.50 64 LEU A CA 1
ATOM 442 C C . LEU A 1 64 ? 5.986 11.285 -4.687 1.00 70.50 64 LEU A C 1
ATOM 444 O O . LEU A 1 64 ? 6.527 11.978 -5.545 1.00 70.50 64 LEU A O 1
ATOM 448 N N . MET A 1 65 ? 6.659 10.331 -4.028 1.00 69.62 65 MET A N 1
ATOM 449 C CA . MET A 1 65 ? 8.059 9.984 -4.340 1.00 69.62 65 MET A CA 1
ATOM 450 C C . MET A 1 65 ? 8.186 9.330 -5.724 1.00 69.62 65 MET A C 1
ATOM 452 O O . MET A 1 65 ? 9.085 9.674 -6.487 1.00 69.62 65 MET A O 1
ATOM 456 N N . HIS A 1 66 ? 7.248 8.448 -6.082 1.00 71.06 66 HIS A N 1
ATOM 457 C CA . HIS A 1 66 ? 7.125 7.880 -7.431 1.00 71.06 66 HIS A CA 1
ATOM 458 C C . HIS A 1 66 ? 6.909 8.970 -8.490 1.00 71.06 66 HIS A C 1
ATOM 460 O O . HIS A 1 66 ? 7.622 9.009 -9.486 1.00 71.06 66 HIS A O 1
ATOM 466 N N . GLN A 1 67 ? 6.023 9.942 -8.242 1.00 76.00 67 GLN A N 1
ATOM 467 C CA . GLN A 1 67 ? 5.848 11.082 -9.146 1.00 76.00 67 GLN A CA 1
ATOM 468 C C . GLN A 1 67 ? 7.122 11.934 -9.274 1.00 76.00 67 GLN A C 1
ATOM 470 O O . GLN A 1 67 ? 7.397 12.445 -10.355 1.00 76.00 67 GLN A O 1
ATOM 475 N N . ALA A 1 68 ? 7.918 12.085 -8.210 1.00 65.69 68 ALA A N 1
ATOM 476 C CA . ALA A 1 68 ? 9.200 12.788 -8.282 1.00 65.69 68 ALA A CA 1
ATOM 477 C C . ALA A 1 68 ? 10.233 12.040 -9.148 1.00 65.69 68 ALA A C 1
ATOM 479 O O . ALA A 1 68 ? 10.972 12.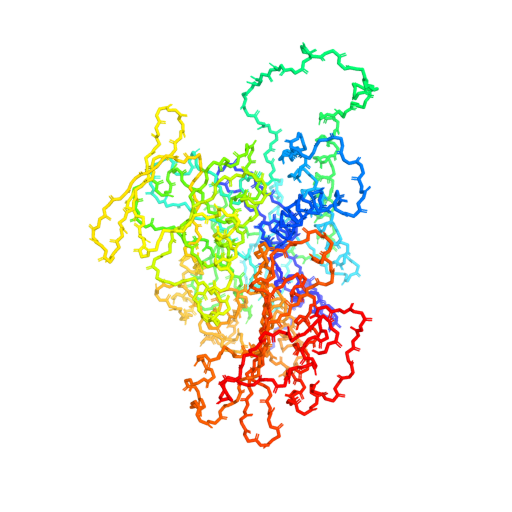681 -9.893 1.00 65.69 68 ALA A O 1
ATOM 480 N N . ALA A 1 69 ? 10.237 10.704 -9.110 1.00 69.69 69 ALA A N 1
ATOM 481 C CA . ALA A 1 69 ? 11.013 9.869 -10.025 1.00 69.69 69 ALA A CA 1
ATOM 482 C C . ALA A 1 69 ? 10.531 10.005 -11.483 1.00 69.69 69 ALA A C 1
ATOM 484 O O . ALA A 1 69 ? 11.341 10.285 -12.366 1.00 69.69 69 ALA A O 1
ATOM 485 N N . LEU A 1 70 ? 9.219 9.909 -11.733 1.00 73.12 70 LEU A N 1
ATOM 486 C CA . LEU A 1 70 ? 8.642 10.106 -13.070 1.00 73.12 70 LEU A CA 1
ATOM 487 C C . LEU A 1 70 ? 8.925 11.508 -13.633 1.00 73.12 70 LEU A C 1
ATOM 489 O O . LEU A 1 70 ? 9.203 11.635 -14.819 1.00 73.12 70 LEU A O 1
ATOM 493 N N . LEU A 1 71 ? 8.923 12.556 -12.800 1.00 72.19 71 LEU A N 1
ATOM 494 C CA . LEU A 1 71 ? 9.313 13.910 -13.217 1.00 72.19 71 LEU A CA 1
ATOM 495 C C . LEU A 1 71 ? 10.798 14.007 -13.595 1.00 72.19 71 LEU A C 1
ATOM 497 O O . LEU A 1 71 ? 11.134 14.762 -14.504 1.00 72.19 71 LEU A O 1
ATOM 501 N N . GLY A 1 72 ? 11.677 13.241 -12.940 1.00 70.62 72 GLY A N 1
ATOM 502 C CA . GLY A 1 72 ? 13.073 13.096 -13.359 1.00 70.62 72 GLY A CA 1
ATOM 503 C C . GLY A 1 72 ? 13.177 12.515 -14.770 1.00 70.62 72 GLY A C 1
ATOM 504 O O . GLY A 1 72 ? 13.842 13.094 -15.628 1.00 70.62 72 GLY A O 1
ATOM 505 N N . GLU A 1 73 ? 12.438 11.436 -15.043 1.00 74.56 73 GLU A N 1
ATOM 506 C CA . GLU A 1 73 ? 12.344 10.838 -16.382 1.00 74.56 73 GLU A CA 1
ATOM 507 C C . GLU A 1 73 ? 11.784 11.848 -17.406 1.00 74.56 73 GLU A C 1
ATOM 509 O O . GLU A 1 73 ? 12.412 12.084 -18.438 1.00 74.56 73 GLU A O 1
ATOM 514 N N . SER A 1 74 ? 10.694 12.558 -17.084 1.00 75.81 74 SER A N 1
ATOM 515 C CA . SER A 1 74 ? 10.112 13.593 -17.957 1.00 75.81 74 SER A CA 1
ATOM 516 C C . SER A 1 74 ? 11.074 14.744 -18.283 1.00 75.81 74 SER A C 1
ATOM 518 O O . SER A 1 74 ? 11.029 15.277 -19.389 1.00 75.81 74 SER A O 1
ATOM 520 N N . ILE A 1 75 ? 11.961 15.139 -17.360 1.00 71.88 75 ILE A N 1
ATOM 521 C CA . ILE A 1 75 ? 12.973 16.185 -17.604 1.00 71.88 75 ILE A CA 1
ATOM 522 C C . ILE A 1 75 ? 14.026 15.721 -18.621 1.00 71.88 75 ILE A C 1
ATOM 524 O O . ILE A 1 75 ? 14.485 16.525 -19.434 1.00 71.88 75 ILE A O 1
ATOM 528 N N . HIS A 1 76 ? 14.394 14.436 -18.609 1.00 71.94 76 HIS A N 1
ATOM 529 C CA . HIS A 1 76 ? 15.282 13.859 -19.620 1.00 71.94 76 HIS A CA 1
ATOM 530 C C . HIS A 1 76 ? 14.573 13.765 -20.984 1.00 71.94 76 HIS A C 1
ATOM 532 O O . HIS A 1 76 ? 15.142 14.147 -22.006 1.00 71.94 76 HIS A O 1
ATOM 538 N N . GLU A 1 77 ? 13.319 13.306 -20.997 1.00 74.06 77 GLU A N 1
ATOM 539 C CA . GLU A 1 77 ? 12.502 13.129 -22.208 1.00 74.06 77 GLU A CA 1
ATOM 540 C C . GLU A 1 77 ? 12.132 14.458 -22.891 1.00 74.06 77 GLU A C 1
ATOM 542 O O . GLU A 1 77 ? 12.026 14.518 -24.118 1.00 74.06 77 GLU A O 1
ATOM 547 N N . ALA A 1 78 ? 11.987 15.543 -22.123 1.00 70.88 78 ALA A N 1
ATOM 548 C CA . ALA A 1 78 ? 11.618 16.865 -22.628 1.00 70.88 78 ALA A CA 1
ATOM 549 C C . ALA A 1 78 ? 12.587 17.408 -23.697 1.00 70.88 78 ALA A C 1
ATOM 551 O O . ALA A 1 78 ? 12.155 18.117 -24.609 1.00 70.88 78 ALA A O 1
ATOM 552 N N . VAL A 1 79 ? 13.875 17.048 -23.643 1.00 72.38 79 VAL A N 1
ATOM 553 C CA . VAL A 1 79 ? 14.864 17.468 -24.654 1.00 72.38 79 VAL A CA 1
ATOM 554 C C . VAL A 1 79 ? 14.506 16.932 -26.043 1.00 72.38 79 VAL A C 1
ATOM 556 O O . VAL A 1 79 ? 14.612 17.666 -27.025 1.00 72.38 79 VAL A O 1
ATOM 559 N N . SER A 1 80 ? 13.997 15.701 -26.136 1.00 69.94 80 SER A N 1
ATOM 560 C CA . SER A 1 80 ? 13.542 15.109 -27.403 1.00 69.94 80 SER A CA 1
ATOM 561 C C . SER A 1 80 ? 12.297 15.808 -27.962 1.00 69.94 80 SER A C 1
ATOM 563 O O . SER A 1 80 ? 12.123 15.881 -29.175 1.00 69.94 80 SER A O 1
ATOM 565 N N . TYR A 1 81 ? 11.471 16.397 -27.091 1.00 64.75 81 TYR A N 1
ATOM 566 C CA . TYR A 1 81 ? 10.359 17.285 -27.457 1.00 64.75 81 TYR A CA 1
ATOM 567 C C . TYR A 1 81 ? 10.793 18.737 -27.756 1.00 64.75 81 TYR A C 1
ATOM 569 O O . TYR A 1 81 ? 9.944 19.605 -27.954 1.00 64.75 81 TYR A O 1
ATOM 577 N N . GLY A 1 82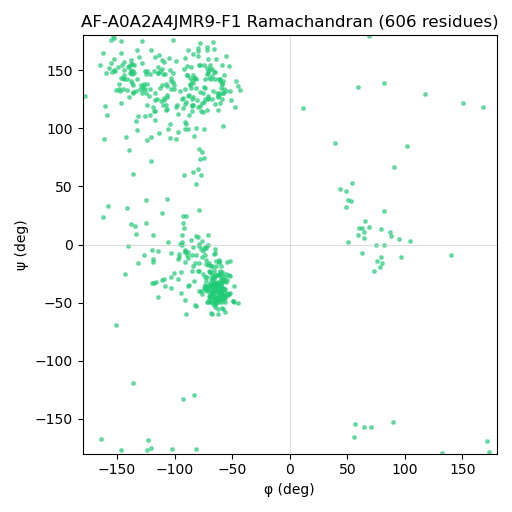 ? 12.100 19.023 -27.805 1.00 65.12 82 GLY A N 1
ATOM 578 C CA . GLY A 1 82 ? 12.651 20.333 -28.166 1.00 65.12 82 GLY A CA 1
ATOM 579 C C . GLY A 1 82 ? 12.824 21.320 -27.006 1.00 65.12 82 GLY A C 1
ATOM 580 O O . GLY A 1 82 ? 13.179 22.476 -27.248 1.00 65.12 82 GLY A O 1
ATOM 581 N N . TRP A 1 83 ? 12.610 20.906 -25.752 1.00 61.16 83 TRP A N 1
ATOM 582 C CA . TRP A 1 83 ? 12.853 21.776 -24.598 1.00 61.16 83 TRP A CA 1
ATOM 583 C C . TRP A 1 83 ? 14.354 22.001 -24.381 1.00 61.16 83 TRP A C 1
ATOM 585 O O . TRP A 1 83 ? 15.131 21.061 -24.211 1.00 61.16 83 TRP A O 1
ATOM 595 N N . GLN A 1 84 ? 14.766 23.269 -24.340 1.00 71.69 84 GLN A N 1
ATOM 596 C CA . GLN A 1 84 ? 16.164 23.661 -24.143 1.00 71.69 84 GLN A CA 1
ATOM 597 C C . GLN A 1 84 ? 16.560 23.563 -22.661 1.00 71.69 84 GLN A C 1
ATOM 599 O O . GLN A 1 84 ? 16.557 24.551 -21.929 1.00 71.69 84 GLN A O 1
ATOM 604 N N . VAL A 1 85 ? 16.895 22.351 -22.213 1.00 70.62 85 VAL A N 1
ATOM 605 C CA . VAL A 1 85 ? 17.410 22.081 -20.862 1.00 70.62 85 VAL A CA 1
ATOM 606 C C . VAL A 1 85 ? 18.935 22.308 -20.842 1.00 70.62 85 VAL A C 1
ATOM 608 O O . VAL A 1 85 ? 19.642 21.554 -21.509 1.00 70.62 85 VAL A O 1
ATOM 611 N N . PRO A 1 86 ? 19.483 23.296 -20.095 1.00 68.56 86 PRO A N 1
ATOM 612 C CA . PRO A 1 86 ? 20.893 23.700 -20.224 1.00 68.56 86 PRO A CA 1
ATOM 613 C C . PRO A 1 86 ? 21.925 22.597 -19.947 1.00 68.56 86 PRO A C 1
ATOM 615 O O . PRO A 1 86 ? 22.959 22.541 -20.604 1.00 68.56 86 PRO A O 1
ATOM 618 N N . SER A 1 87 ? 21.644 21.711 -18.988 1.00 75.31 87 SER A N 1
ATOM 619 C CA . SER A 1 87 ? 22.355 20.442 -18.809 1.00 75.31 87 SER A CA 1
ATOM 620 C C . SER A 1 87 ? 21.485 19.481 -18.007 1.00 75.31 87 SER A C 1
ATOM 622 O O . SER A 1 87 ? 21.267 19.676 -16.813 1.00 75.31 87 SER A O 1
ATOM 624 N N . VAL A 1 88 ? 21.003 18.419 -18.653 1.00 64.56 88 VAL A N 1
ATOM 625 C CA . VAL A 1 88 ? 20.230 17.357 -17.984 1.00 64.56 88 VAL A CA 1
ATOM 626 C C . VAL A 1 88 ? 21.077 16.645 -16.917 1.00 64.56 88 VAL A C 1
ATOM 628 O O . VAL A 1 88 ? 20.569 16.287 -15.863 1.00 64.56 88 VAL A O 1
ATOM 631 N N . LYS A 1 89 ? 22.392 16.501 -17.145 1.00 66.12 89 LYS A N 1
ATOM 632 C CA . LYS A 1 89 ? 23.324 15.805 -16.234 1.00 66.12 89 LYS A CA 1
ATOM 633 C C . LYS A 1 89 ? 23.571 16.543 -14.914 1.00 66.12 89 LYS A C 1
ATOM 635 O O . LYS A 1 89 ? 23.966 15.916 -13.933 1.00 66.12 89 LYS A O 1
ATOM 640 N N . ASP A 1 90 ? 23.360 17.857 -14.895 1.00 70.25 90 ASP A N 1
ATOM 641 C CA . ASP A 1 90 ? 23.566 18.695 -13.710 1.00 70.25 90 ASP A CA 1
ATOM 642 C C . ASP A 1 90 ? 22.275 18.935 -12.914 1.00 70.25 90 ASP A C 1
ATOM 644 O O . ASP A 1 90 ? 22.331 19.430 -11.785 1.00 70.25 90 ASP A O 1
ATOM 648 N N . ILE A 1 91 ? 21.117 18.525 -13.449 1.00 69.19 91 ILE A N 1
ATOM 649 C CA . ILE A 1 91 ? 19.854 18.514 -12.709 1.00 69.19 91 ILE A CA 1
ATOM 650 C C . ILE A 1 91 ? 19.903 17.387 -11.676 1.00 69.19 91 ILE A C 1
ATOM 652 O O . ILE A 1 91 ? 19.984 16.206 -12.000 1.00 69.19 91 ILE A O 1
ATOM 656 N N . LYS A 1 92 ? 19.854 17.771 -10.399 1.00 67.94 92 LYS A N 1
ATOM 657 C CA . LYS A 1 92 ? 19.904 16.865 -9.247 1.00 67.94 92 LYS A CA 1
ATOM 658 C C . LYS A 1 92 ? 18.727 17.154 -8.334 1.00 67.94 92 LYS A C 1
ATOM 660 O O . LYS A 1 92 ? 18.429 18.316 -8.054 1.00 67.94 92 LYS A O 1
ATOM 665 N N . ILE A 1 93 ? 18.067 16.107 -7.847 1.00 66.44 93 ILE A N 1
ATOM 666 C CA . ILE A 1 93 ? 16.942 16.272 -6.931 1.00 66.44 93 ILE A CA 1
ATOM 667 C C . ILE A 1 93 ? 17.424 16.660 -5.527 1.00 66.44 93 ILE A C 1
ATOM 669 O O . ILE A 1 93 ? 18.368 16.087 -4.983 1.00 66.44 93 ILE A O 1
ATOM 673 N N . SER A 1 94 ? 16.752 17.632 -4.912 1.00 72.75 94 SER A N 1
ATOM 674 C CA . SER A 1 94 ? 16.973 17.992 -3.510 1.00 72.75 94 SER A CA 1
ATOM 675 C C . SER A 1 94 ? 16.074 17.137 -2.618 1.00 72.75 94 SER A C 1
ATOM 677 O O . SER A 1 94 ? 14.892 17.443 -2.446 1.00 72.75 94 SER A O 1
ATOM 679 N N . TRP A 1 95 ? 16.626 16.068 -2.034 1.00 64.19 95 TRP A N 1
ATOM 680 C CA . TRP A 1 95 ? 15.910 15.207 -1.079 1.00 64.19 95 TRP A CA 1
ATOM 681 C C . TRP A 1 95 ? 15.279 15.987 0.100 1.00 64.19 95 TRP A C 1
ATOM 683 O O . TRP A 1 95 ? 14.104 15.742 0.392 1.00 64.19 95 TRP A O 1
ATOM 693 N N . PRO A 1 96 ? 15.947 16.986 0.727 1.00 68.75 96 PRO A N 1
ATOM 694 C CA . PRO A 1 96 ? 15.318 17.823 1.754 1.00 68.75 96 PRO A CA 1
ATOM 695 C C . PRO A 1 96 ? 14.106 18.612 1.235 1.00 68.75 96 PRO A C 1
ATOM 697 O O . PRO A 1 96 ? 13.071 18.660 1.891 1.00 68.75 96 PRO A O 1
ATOM 700 N N . THR A 1 97 ? 14.191 19.187 0.031 1.00 70.50 97 THR A N 1
ATOM 701 C CA . THR A 1 97 ? 13.083 19.958 -0.567 1.00 70.50 97 THR A CA 1
ATOM 702 C C . THR A 1 97 ? 11.918 19.058 -0.991 1.00 70.50 97 THR A C 1
ATOM 704 O O . THR A 1 97 ? 10.756 19.445 -0.865 1.00 70.50 97 THR A O 1
ATOM 707 N N . LEU A 1 98 ? 12.205 17.844 -1.470 1.00 67.00 98 LEU A N 1
ATOM 708 C CA . LEU A 1 98 ? 11.189 16.845 -1.802 1.00 67.00 98 LEU A CA 1
ATOM 709 C C . LEU A 1 98 ? 10.435 16.394 -0.544 1.00 67.00 98 LEU A C 1
ATOM 711 O O . LEU A 1 98 ? 9.210 16.496 -0.491 1.00 67.00 98 LEU A O 1
ATOM 715 N N . THR A 1 99 ? 11.163 15.945 0.480 1.00 64.62 99 THR A N 1
ATOM 716 C CA . THR A 1 99 ? 10.578 15.493 1.754 1.00 64.62 99 THR A CA 1
ATOM 717 C C . THR A 1 99 ? 9.795 16.604 2.457 1.00 64.62 99 THR A C 1
ATOM 719 O O . THR A 1 99 ? 8.686 16.348 2.929 1.00 64.62 99 THR A O 1
ATOM 722 N N . GLU A 1 100 ? 10.281 17.850 2.452 1.00 72.75 100 GLU A N 1
ATOM 723 C CA . GLU A 1 100 ? 9.544 19.012 2.966 1.00 72.75 100 GLU A CA 1
ATOM 724 C C . GLU A 1 100 ? 8.203 19.226 2.243 1.00 72.75 100 GLU A C 1
ATOM 726 O O . GLU A 1 100 ? 7.161 19.351 2.895 1.00 72.75 100 GLU A O 1
ATOM 731 N N . ASN A 1 101 ? 8.198 19.225 0.907 1.00 67.44 101 ASN A N 1
ATOM 732 C CA . ASN A 1 101 ? 6.979 19.433 0.122 1.00 67.44 101 ASN A CA 1
ATOM 733 C C . ASN A 1 101 ? 5.976 18.279 0.275 1.00 67.44 101 ASN A C 1
ATOM 735 O O . ASN A 1 101 ? 4.781 18.528 0.460 1.00 67.44 101 ASN A O 1
ATOM 739 N N . VAL A 1 102 ? 6.453 17.029 0.303 1.00 67.12 102 VAL A N 1
ATOM 740 C CA . VAL A 1 102 ? 5.634 15.848 0.625 1.00 67.12 102 VAL A CA 1
ATOM 741 C C . VAL A 1 102 ? 5.008 15.993 2.015 1.00 67.12 102 VAL A C 1
ATOM 743 O O . VAL A 1 102 ? 3.800 15.809 2.171 1.00 67.12 102 VAL A O 1
ATOM 746 N N . GLN A 1 103 ? 5.782 16.420 3.017 1.00 68.69 103 GLN A N 1
ATOM 747 C CA . GLN A 1 103 ? 5.258 16.690 4.355 1.00 68.69 103 GLN A CA 1
ATOM 748 C C . GLN A 1 103 ? 4.238 17.830 4.388 1.00 68.69 103 GLN A C 1
ATOM 750 O O . GLN A 1 103 ? 3.270 17.764 5.144 1.00 68.69 103 GLN A O 1
ATOM 755 N N . ASN A 1 104 ? 4.410 18.875 3.582 1.00 71.69 104 ASN A N 1
ATOM 756 C CA . ASN A 1 104 ? 3.455 19.980 3.509 1.00 71.69 104 ASN A CA 1
ATOM 757 C C . ASN A 1 104 ? 2.120 19.551 2.870 1.00 71.69 104 ASN A C 1
ATOM 759 O O . ASN A 1 104 ? 1.064 19.958 3.358 1.00 71.69 104 ASN A O 1
ATOM 763 N N . HIS A 1 105 ? 2.141 18.648 1.884 1.00 71.50 105 HIS A N 1
ATOM 764 C CA . HIS A 1 105 ? 0.924 18.011 1.369 1.00 71.50 105 HIS A CA 1
ATOM 765 C C . HIS A 1 105 ? 0.264 17.081 2.404 1.00 71.50 105 HIS A C 1
ATOM 767 O O . HIS A 1 105 ? -0.939 17.169 2.634 1.00 71.50 105 HIS A O 1
ATOM 773 N N . ILE A 1 106 ? 1.029 16.231 3.096 1.00 71.12 106 ILE A N 1
ATOM 774 C CA . ILE A 1 106 ? 0.479 15.328 4.126 1.00 71.12 106 ILE A CA 1
ATOM 775 C C . ILE A 1 106 ? -0.226 16.127 5.236 1.00 71.12 106 ILE A C 1
ATOM 777 O O . ILE A 1 106 ? -1.359 15.808 5.600 1.00 71.12 106 ILE A O 1
ATOM 781 N N . LYS A 1 107 ? 0.373 17.236 5.695 1.00 70.88 107 LYS A N 1
ATOM 782 C CA . LYS A 1 107 ? -0.247 18.166 6.658 1.00 70.88 107 LYS A CA 1
ATOM 783 C C . LYS A 1 107 ? -1.571 18.749 6.144 1.00 70.88 107 LYS A C 1
ATOM 785 O O . LYS A 1 107 ? -2.508 18.878 6.933 1.00 70.88 107 LYS A O 1
ATOM 790 N N . SER A 1 108 ? -1.684 19.077 4.851 1.00 68.19 108 SER A N 1
ATOM 791 C CA . SER A 1 108 ? -2.934 19.604 4.282 1.00 68.19 108 SER A CA 1
ATOM 792 C C . SER A 1 108 ? -4.015 18.522 4.164 1.00 68.19 108 SER A C 1
ATOM 794 O O . SER A 1 108 ? -5.161 18.776 4.534 1.00 68.19 108 SER A O 1
ATOM 796 N N . VAL A 1 109 ? -3.663 17.281 3.807 1.00 67.50 109 VAL A N 1
ATOM 797 C CA . VAL A 1 109 ? -4.591 16.133 3.850 1.00 67.50 109 VAL A CA 1
ATOM 798 C C . VAL A 1 109 ? -5.034 15.838 5.289 1.00 67.50 109 VAL A C 1
ATOM 800 O O . VAL A 1 109 ? -6.227 15.619 5.533 1.00 67.50 109 VAL A O 1
ATOM 803 N N . ASN A 1 110 ? -4.129 15.927 6.276 1.00 71.12 110 ASN A N 1
ATOM 804 C CA . ASN A 1 110 ? -4.498 15.837 7.693 1.00 71.12 110 ASN A CA 1
ATOM 805 C C . ASN A 1 110 ? -5.452 16.965 8.126 1.00 71.12 110 ASN A C 1
ATOM 807 O O . ASN A 1 110 ? -6.154 16.789 9.120 1.00 71.12 110 ASN A O 1
ATOM 811 N N . TRP A 1 111 ? -5.440 18.128 7.465 1.00 68.50 111 TRP A N 1
ATOM 812 C CA . TRP A 1 111 ? -6.331 19.258 7.753 1.00 68.50 111 TRP A CA 1
ATOM 813 C C . TRP A 1 111 ? -7.701 19.073 7.089 1.00 68.50 111 TRP A C 1
ATOM 815 O O . TRP A 1 111 ? -8.705 19.062 7.802 1.00 68.50 111 TRP A O 1
ATOM 825 N N . VAL A 1 112 ? -7.756 18.806 5.776 1.00 65.38 112 VAL A N 1
ATOM 826 C CA . VAL A 1 112 ? -9.012 18.533 5.040 1.00 65.38 112 VAL A CA 1
ATOM 827 C C . VAL A 1 112 ? -9.787 17.389 5.697 1.00 65.38 112 VAL A C 1
ATOM 829 O O . VAL A 1 112 ? -10.998 17.481 5.894 1.00 65.38 112 VAL A O 1
ATOM 832 N N . THR A 1 113 ? -9.088 16.332 6.123 1.00 64.56 113 THR A N 1
ATOM 833 C CA . THR A 1 113 ? -9.724 15.190 6.795 1.00 64.56 113 THR A CA 1
ATOM 834 C C . THR A 1 113 ? -10.414 15.595 8.102 1.00 64.56 113 THR A C 1
ATOM 836 O O . THR A 1 113 ? -11.482 15.063 8.396 1.00 64.56 113 THR A O 1
ATOM 839 N N . ARG A 1 114 ? -9.854 16.548 8.865 1.00 62.50 114 ARG A N 1
ATOM 840 C CA . ARG A 1 114 ? -10.470 17.080 10.098 1.00 62.50 114 ARG A CA 1
ATOM 841 C C . ARG A 1 114 ? -11.652 17.999 9.803 1.00 62.50 114 ARG A C 1
ATOM 843 O O . ARG A 1 114 ? -12.629 17.952 10.541 1.00 62.50 114 ARG A O 1
ATOM 850 N N . VAL A 1 115 ? -11.575 18.794 8.733 1.00 68.38 115 VAL A N 1
ATOM 851 C CA . VAL A 1 115 ? -12.672 19.662 8.272 1.00 68.38 115 VAL A CA 1
ATOM 852 C C . VAL A 1 115 ? -13.903 18.829 7.900 1.00 68.38 115 VAL A C 1
ATOM 854 O O . VAL A 1 115 ? -14.971 19.066 8.452 1.00 68.38 115 VAL A O 1
ATOM 857 N N . ASP A 1 116 ? -13.750 17.779 7.087 1.00 64.75 116 ASP A N 1
ATOM 858 C CA . ASP A 1 116 ? -14.860 16.873 6.736 1.00 64.75 116 ASP A CA 1
ATOM 859 C C . ASP A 1 116 ? -15.453 16.167 7.973 1.00 64.75 116 ASP A C 1
ATOM 861 O O . ASP A 1 116 ? -16.670 16.047 8.092 1.00 64.75 116 ASP A O 1
ATOM 865 N N . LEU A 1 117 ? -14.631 15.770 8.958 1.00 59.38 117 LEU A N 1
ATOM 866 C CA . LEU A 1 117 ? -15.158 15.247 10.228 1.00 59.38 117 LEU A CA 1
ATOM 867 C C . LEU A 1 117 ? -15.967 16.302 11.001 1.00 59.38 117 LEU A C 1
ATOM 869 O O . LEU A 1 117 ? -17.081 16.011 11.442 1.00 59.38 117 LEU A O 1
ATOM 873 N N . ARG A 1 118 ? -15.441 17.528 11.136 1.00 59.25 118 ARG A N 1
ATOM 874 C CA . ARG A 1 118 ? -16.120 18.648 11.805 1.00 59.25 118 ARG A CA 1
ATOM 875 C C . ARG A 1 118 ? -17.478 18.928 11.164 1.00 59.25 118 ARG A C 1
ATOM 877 O O . ARG A 1 118 ? -18.468 19.008 11.893 1.00 59.25 118 ARG A O 1
ATOM 884 N N . ASP A 1 119 ? -17.510 19.038 9.838 1.00 68.06 119 ASP A N 1
ATOM 885 C CA . ASP A 1 119 ? -18.677 19.448 9.049 1.00 68.06 119 ASP A CA 1
ATOM 886 C C . ASP A 1 119 ? -19.748 18.352 9.018 1.00 68.06 119 ASP A C 1
ATOM 888 O O . ASP A 1 119 ? -20.935 18.633 9.195 1.00 68.06 119 ASP A O 1
ATOM 892 N N . LYS A 1 120 ? -19.333 17.079 8.969 1.00 69.06 120 LYS A N 1
ATOM 893 C CA . LYS A 1 120 ? -20.202 15.920 9.233 1.00 69.06 120 LYS A CA 1
ATOM 894 C C . LYS A 1 120 ? -20.610 15.766 10.702 1.00 69.06 120 LYS A C 1
ATOM 896 O O . LYS A 1 120 ? -21.194 14.752 11.055 1.00 69.06 120 LYS A O 1
ATOM 901 N N . LYS A 1 121 ? -20.307 16.732 11.578 1.00 76.00 121 LYS A N 1
ATOM 902 C CA . LYS A 1 121 ? -20.584 16.723 13.031 1.00 76.00 121 LYS A CA 1
ATOM 903 C C . LYS A 1 121 ? -19.943 15.564 13.809 1.00 76.00 121 LYS A C 1
ATOM 905 O O . LYS A 1 121 ? -20.155 15.463 15.016 1.00 76.00 121 LYS A O 1
ATOM 910 N N . ILE A 1 122 ? -19.080 14.778 13.168 1.00 63.91 122 ILE A N 1
ATOM 911 C CA . ILE A 1 122 ? -18.249 13.754 13.799 1.00 63.91 122 ILE A CA 1
ATOM 912 C C . ILE A 1 122 ? -17.271 14.459 14.737 1.00 63.91 122 ILE A C 1
ATOM 914 O O . ILE A 1 122 ? -16.787 15.563 14.468 1.00 63.91 122 ILE A O 1
ATOM 918 N N . GLU A 1 123 ? -16.997 13.852 15.875 1.00 60.50 123 GLU A N 1
ATOM 919 C CA . GLU A 1 123 ? -15.937 14.300 16.773 1.00 60.50 123 GLU A CA 1
ATOM 920 C C . GLU A 1 123 ? -14.607 13.629 16.411 1.00 60.50 123 GLU A C 1
ATOM 922 O O . GLU A 1 123 ? -14.621 12.478 15.997 1.00 60.50 123 GLU A O 1
ATOM 927 N N . TYR A 1 124 ? -13.465 14.314 16.560 1.00 64.88 124 TYR A N 1
ATOM 928 C CA . TYR A 1 124 ? -12.173 13.805 16.085 1.00 64.88 124 TYR A CA 1
ATOM 929 C C . TYR A 1 124 ? -11.003 13.890 17.095 1.00 64.88 124 TYR A C 1
ATOM 931 O O . TYR A 1 124 ? -10.326 14.909 17.221 1.00 64.88 124 TYR A O 1
ATOM 939 N N . ILE A 1 125 ? -10.693 12.796 17.787 1.00 53.03 125 ILE A N 1
ATOM 940 C CA . ILE A 1 125 ? -9.941 12.894 19.045 1.00 53.03 125 ILE A CA 1
ATOM 941 C C . ILE A 1 125 ? -8.439 12.672 18.933 1.00 53.03 125 ILE A C 1
ATOM 943 O O . ILE A 1 125 ? -7.976 11.552 19.097 1.00 53.03 125 ILE A O 1
ATOM 947 N N . ASN A 1 126 ? -7.665 13.761 18.852 1.00 65.75 126 ASN A N 1
ATOM 948 C CA . ASN A 1 126 ? -6.230 13.761 19.203 1.00 65.75 126 ASN A CA 1
ATOM 949 C C . ASN A 1 126 ? -6.005 13.891 20.730 1.00 65.75 126 ASN A C 1
ATOM 951 O O . ASN A 1 126 ? -5.310 14.795 21.227 1.00 65.75 126 ASN A O 1
ATOM 955 N N . GLY A 1 127 ? -6.689 12.993 21.448 1.00 51.44 127 GLY A N 1
ATOM 956 C CA . GLY A 1 127 ? -6.337 12.502 22.783 1.00 51.44 127 GLY A CA 1
ATOM 957 C C . GLY A 1 127 ? -5.316 11.385 22.618 1.00 51.44 127 GLY A C 1
ATOM 958 O O . GLY A 1 127 ? -4.401 11.574 21.830 1.00 51.44 127 GLY A O 1
ATOM 959 N N . LEU A 1 128 ? -5.510 10.217 23.240 1.00 61.59 128 LEU A N 1
ATOM 960 C CA . LEU A 1 128 ? -4.894 8.953 22.811 1.00 61.59 128 LEU A CA 1
ATOM 961 C C . LEU A 1 128 ? -5.665 7.720 23.422 1.00 61.59 128 LEU A C 1
ATOM 963 O O . LEU A 1 128 ? -5.120 7.597 24.486 1.00 61.59 128 LEU A O 1
ATOM 967 N N . GLY A 1 129 ? -6.769 6.943 22.932 1.00 53.19 129 GLY A N 1
ATOM 968 C CA . GLY A 1 129 ? -7.763 5.655 23.212 1.00 53.19 129 GLY A CA 1
ATOM 969 C C . GLY A 1 129 ? -8.770 4.953 24.384 1.00 53.19 129 GLY A C 1
ATOM 970 O O . GLY A 1 129 ? -9.337 3.942 23.998 1.00 53.19 129 GLY A O 1
ATOM 971 N N . GLU A 1 130 ? -9.170 5.312 25.673 1.00 46.97 130 GLU A N 1
ATOM 972 C CA . GLU A 1 130 ? -9.064 4.506 26.966 1.00 46.97 130 GLU A CA 1
ATOM 973 C C . GLU A 1 130 ? -10.327 4.228 27.803 1.00 46.97 130 GLU A C 1
ATOM 975 O O . GLU A 1 130 ? -10.581 4.896 28.797 1.00 46.97 130 GLU A O 1
ATOM 980 N N . PHE A 1 131 ? -11.033 3.133 27.567 1.00 51.59 131 PHE A N 1
ATOM 981 C CA . PHE A 1 131 ? -12.198 2.756 28.374 1.00 51.59 131 PHE A CA 1
ATOM 982 C C . PHE A 1 131 ? -12.095 2.670 29.907 1.00 51.59 131 PHE A C 1
ATOM 984 O O . PHE A 1 131 ? -11.014 2.590 30.483 1.00 51.59 131 PHE A O 1
ATOM 991 N N . LYS A 1 132 ? -13.233 2.874 30.583 1.00 48.12 132 LYS A N 1
ATOM 992 C CA . LYS A 1 132 ? -13.429 2.880 32.048 1.00 48.12 132 LYS A CA 1
ATOM 993 C C . LYS A 1 132 ? -14.353 1.743 32.487 1.00 48.12 132 LYS A C 1
ATOM 995 O O . LYS A 1 132 ? -14.229 1.269 33.611 1.00 48.12 132 LYS A O 1
ATOM 1000 N N . ASP A 1 133 ? -15.306 1.397 31.623 1.00 59.19 133 ASP A N 1
ATOM 1001 C CA . ASP A 1 133 ? -16.420 0.474 31.846 1.00 59.19 133 ASP A CA 1
ATOM 1002 C C . ASP A 1 133 ? -17.022 0.063 30.465 1.00 59.19 133 ASP A C 1
ATOM 1004 O O . ASP A 1 133 ? -16.368 0.320 29.445 1.00 59.19 133 ASP A O 1
ATOM 1008 N N . PRO A 1 134 ? -18.216 -0.576 30.382 1.00 51.16 134 PRO A N 1
ATOM 1009 C CA . PRO A 1 134 ? -18.787 -1.067 29.124 1.00 51.16 134 PRO A CA 1
ATOM 1010 C C . PRO A 1 134 ? -19.154 -0.059 28.048 1.00 51.16 134 PRO A C 1
ATOM 1012 O O . PRO A 1 134 ? -19.439 -0.467 26.922 1.00 51.16 134 PRO A O 1
ATOM 1015 N N . HIS A 1 135 ? -19.216 1.225 28.380 1.00 69.62 135 HIS A N 1
ATOM 1016 C CA . HIS A 1 135 ? -19.604 2.257 27.426 1.00 69.62 135 HIS A CA 1
ATOM 1017 C C . HIS A 1 135 ? -18.824 3.558 27.625 1.00 69.62 135 HIS A C 1
ATOM 1019 O O . HIS A 1 135 ? -18.657 4.305 26.661 1.00 69.62 135 HIS A O 1
ATOM 1025 N N . THR A 1 136 ? -18.323 3.828 28.831 1.00 58.75 136 THR A N 1
ATOM 1026 C CA . THR A 1 136 ? -17.436 4.957 29.125 1.00 58.75 136 THR A CA 1
ATOM 1027 C C . THR A 1 136 ? -16.025 4.662 28.665 1.00 58.75 136 THR A C 1
ATOM 1029 O O . THR A 1 136 ? -15.456 3.619 28.997 1.00 58.75 136 THR A O 1
ATOM 1032 N N . ILE A 1 137 ? -15.429 5.609 27.951 1.00 52.47 137 ILE A N 1
ATOM 1033 C CA . ILE A 1 137 ? -14.063 5.555 27.456 1.00 52.47 137 ILE A CA 1
ATOM 1034 C C . ILE A 1 137 ? -13.066 6.248 28.508 1.00 52.47 137 ILE A C 1
ATOM 1036 O O . ILE A 1 137 ? -13.124 5.859 29.674 1.00 52.47 137 ILE A O 1
ATOM 1040 N N . ILE A 1 138 ? -12.103 7.161 28.192 1.00 58.44 138 ILE A N 1
ATOM 1041 C CA . ILE A 1 138 ? -11.544 8.365 28.948 1.00 58.44 138 ILE A CA 1
ATOM 1042 C C . ILE A 1 138 ? -10.499 9.084 28.071 1.00 58.44 138 ILE A C 1
ATOM 1044 O O . ILE A 1 138 ? -9.611 8.426 27.583 1.00 58.44 138 ILE A O 1
ATOM 1048 N N . ALA A 1 139 ? -10.526 10.399 27.794 1.00 53.78 139 ALA A N 1
ATOM 1049 C CA . ALA A 1 139 ? -9.626 11.050 26.799 1.00 53.78 139 ALA A CA 1
ATOM 1050 C C . ALA A 1 139 ? -8.394 11.757 27.375 1.00 53.78 139 ALA A C 1
ATOM 1052 O O . ALA A 1 139 ? -8.437 12.959 27.628 1.00 53.78 139 ALA A O 1
ATOM 1053 N N . THR A 1 140 ? -7.266 11.051 27.496 1.00 70.56 140 THR A N 1
ATOM 1054 C CA . THR A 1 140 ? -5.970 11.655 27.838 1.00 70.56 140 THR A CA 1
ATOM 1055 C C . THR A 1 140 ? -5.370 12.400 26.643 1.00 70.56 140 THR A C 1
ATOM 1057 O O . THR A 1 140 ? -5.004 11.826 25.626 1.00 70.56 140 THR A O 1
ATOM 1060 N N . MET A 1 141 ? -5.252 13.718 26.762 1.00 71.88 141 MET A N 1
ATOM 1061 C CA . MET A 1 141 ? -4.647 14.589 25.751 1.00 71.88 141 MET A CA 1
ATOM 1062 C C . MET A 1 141 ? -3.115 14.653 25.882 1.00 71.88 141 MET A C 1
ATOM 1064 O O . MET A 1 141 ? -2.566 14.357 26.940 1.00 71.88 141 MET A O 1
ATOM 1068 N N . LYS A 1 142 ? -2.399 15.140 24.850 1.00 72.31 142 LYS A N 1
ATOM 1069 C CA . LYS A 1 142 ? -0.923 15.342 24.886 1.00 72.31 142 LYS A CA 1
ATOM 1070 C C . LYS A 1 142 ? -0.437 16.158 26.104 1.00 72.31 142 LYS A C 1
ATOM 1072 O O . LYS A 1 142 ? 0.704 16.019 26.520 1.00 72.31 142 LYS A O 1
ATOM 1077 N N . ASN A 1 143 ? -1.288 17.025 26.651 1.00 75.38 143 ASN A N 1
ATOM 1078 C CA . ASN A 1 143 ? -1.043 17.843 27.845 1.00 75.38 143 ASN A CA 1
ATOM 1079 C C . ASN A 1 143 ? -1.523 17.182 29.160 1.00 75.38 143 ASN A C 1
ATOM 1081 O O . ASN A 1 143 ? -1.760 17.883 30.137 1.00 75.38 143 ASN A O 1
ATOM 1085 N N . GLY A 1 144 ? -1.744 15.865 29.178 1.00 71.00 144 GLY A N 1
ATOM 1086 C CA . GLY A 1 144 ? -2.145 15.084 30.355 1.00 71.00 144 GLY A CA 1
ATOM 1087 C C . GLY A 1 144 ? -3.626 15.171 30.747 1.00 71.00 144 GLY A C 1
ATOM 1088 O O . GLY A 1 144 ? -4.117 14.275 31.430 1.00 71.00 144 GLY A O 1
ATOM 1089 N N . SER A 1 145 ? -4.368 16.192 30.301 1.00 75.81 145 SER A N 1
ATOM 1090 C CA . SER A 1 145 ? -5.785 16.366 30.660 1.00 75.81 145 SER A CA 1
ATOM 1091 C C . SER A 1 145 ? -6.649 15.200 30.172 1.00 75.81 145 SER A C 1
ATOM 1093 O O . SER A 1 145 ? -6.625 14.898 28.978 1.00 75.81 145 SER A O 1
ATOM 1095 N N . LYS A 1 146 ? -7.425 14.600 31.082 1.00 73.94 146 LYS A N 1
ATOM 1096 C CA . LYS A 1 146 ? -8.466 13.591 30.814 1.00 73.94 146 LYS A CA 1
ATOM 1097 C C . LYS A 1 146 ? -9.834 14.249 30.531 1.00 73.94 146 LYS A C 1
ATOM 1099 O O . LYS A 1 146 ? -10.007 15.441 30.775 1.00 73.94 146 LYS A O 1
ATOM 1104 N N . LYS A 1 147 ? -10.794 13.474 30.015 1.00 66.62 147 LYS A N 1
ATOM 1105 C CA . LYS A 1 147 ? -12.192 13.849 29.690 1.00 66.62 147 LYS A CA 1
ATOM 1106 C C . LYS A 1 147 ? -13.074 12.589 29.792 1.00 66.62 147 LYS A C 1
ATOM 1108 O O . LYS A 1 147 ? -12.520 11.529 29.521 1.00 66.62 147 LYS A O 1
ATOM 1113 N N . GLU A 1 148 ? -14.370 12.702 30.133 1.00 75.81 148 GLU A N 1
ATOM 1114 C CA . GLU A 1 148 ? -15.299 11.560 30.343 1.00 75.81 148 GLU A CA 1
ATOM 1115 C C . GLU A 1 148 ? -16.712 11.694 29.697 1.00 75.81 148 GLU A C 1
ATOM 1117 O O . GLU A 1 148 ? -17.116 12.828 29.424 1.00 75.81 148 GLU A O 1
ATOM 1122 N N . LEU A 1 149 ? -17.404 10.566 29.392 1.00 64.62 149 LEU A N 1
ATOM 1123 C CA . LEU A 1 149 ? -18.685 10.392 28.625 1.00 64.62 149 LEU A CA 1
ATOM 1124 C C . LEU A 1 149 ? -19.008 8.904 28.319 1.00 64.62 149 LEU A C 1
ATOM 1126 O O . LEU A 1 149 ? -18.314 8.035 28.805 1.00 64.62 149 LEU A O 1
ATOM 1130 N N . THR A 1 150 ? -19.991 8.583 27.459 1.00 64.81 150 THR A N 1
ATOM 1131 C CA . THR A 1 150 ? -20.358 7.190 27.089 1.00 64.81 150 THR A CA 1
ATOM 1132 C C . THR A 1 150 ? -20.701 6.923 25.600 1.00 64.81 150 THR A C 1
ATOM 1134 O O . THR A 1 150 ? -21.193 7.806 24.900 1.00 64.81 150 THR A O 1
ATOM 1137 N N . ALA A 1 151 ? -20.513 5.687 25.099 1.00 67.50 151 ALA A N 1
ATOM 1138 C CA . ALA A 1 151 ? -20.813 5.269 23.715 1.00 67.50 151 ALA A CA 1
ATOM 1139 C C . ALA A 1 151 ? -21.445 3.859 23.579 1.00 67.50 151 ALA A C 1
ATOM 1141 O O . ALA A 1 151 ? -20.882 2.857 24.012 1.00 67.50 151 ALA A O 1
ATOM 1142 N N . LYS A 1 152 ? -22.588 3.762 22.887 1.00 72.81 152 LYS A N 1
ATOM 1143 C CA . LYS A 1 152 ? -23.441 2.565 22.704 1.00 72.81 152 LYS A CA 1
ATOM 1144 C C . LYS A 1 152 ? -22.793 1.407 21.929 1.00 72.81 152 LYS A C 1
ATOM 1146 O O . LYS A 1 152 ? -23.073 0.245 22.219 1.00 72.81 152 LYS A O 1
ATOM 1151 N N . ASN A 1 153 ? -21.949 1.712 20.941 1.00 70.38 153 ASN A N 1
ATOM 1152 C CA . ASN A 1 153 ? -21.194 0.750 20.128 1.00 70.38 153 ASN A CA 1
ATOM 1153 C C . ASN A 1 153 ? -19.769 1.270 19.914 1.00 70.38 153 ASN A C 1
ATOM 1155 O O . ASN A 1 153 ? -19.575 2.484 19.822 1.00 70.38 153 ASN A O 1
ATOM 1159 N N . ILE A 1 154 ? -18.773 0.383 19.820 1.00 58.88 154 ILE A N 1
ATOM 1160 C CA . ILE A 1 154 ? -17.365 0.794 19.775 1.00 58.88 154 ILE A CA 1
ATOM 1161 C C . ILE A 1 154 ? -16.590 -0.011 18.714 1.00 58.88 154 ILE A C 1
ATOM 1163 O O . ILE A 1 154 ? -16.780 -1.209 18.526 1.00 58.88 154 ILE A O 1
ATOM 1167 N N . VAL A 1 155 ? -15.724 0.677 17.976 1.00 62.19 155 VAL A N 1
ATOM 1168 C CA . VAL A 1 155 ? -14.905 0.163 16.870 1.00 62.19 155 VAL A CA 1
ATOM 1169 C C . VAL A 1 155 ? -13.454 0.474 17.209 1.00 62.19 155 VAL A C 1
ATOM 1171 O O . VAL A 1 155 ? -13.113 1.644 17.343 1.00 62.19 155 VAL A O 1
ATOM 1174 N N . ILE A 1 156 ? -12.577 -0.521 17.332 1.00 58.25 156 ILE A N 1
ATOM 1175 C CA . ILE A 1 156 ? -11.133 -0.289 17.461 1.00 58.25 156 ILE A CA 1
ATOM 1176 C C . ILE A 1 156 ? -10.527 -0.353 16.061 1.00 58.25 156 ILE A C 1
ATOM 1178 O O . ILE A 1 156 ? -10.708 -1.328 15.338 1.00 58.25 156 ILE A O 1
ATOM 1182 N N . ALA A 1 157 ? -9.818 0.699 15.665 1.00 63.41 157 ALA A N 1
ATOM 1183 C CA . ALA A 1 157 ? -9.232 0.865 14.339 1.00 63.41 157 ALA A CA 1
ATOM 1184 C C . ALA A 1 157 ? -7.836 1.518 14.362 1.00 63.41 157 ALA A C 1
ATOM 1186 O O . ALA A 1 157 ? -7.468 2.263 13.452 1.00 63.41 157 ALA A O 1
ATOM 1187 N N . VAL A 1 158 ? -7.078 1.273 15.440 1.00 57.91 158 VAL A N 1
ATOM 1188 C CA . VAL A 1 158 ? -5.807 1.950 15.776 1.00 57.91 158 VAL A CA 1
ATOM 1189 C C . VAL A 1 158 ? -4.678 1.784 14.751 1.00 57.91 158 VAL A C 1
ATOM 1191 O O . VAL A 1 158 ? -3.721 2.553 14.791 1.00 57.91 158 VAL A O 1
ATOM 1194 N N . GLY A 1 159 ? -4.784 0.833 13.818 1.00 59.72 159 GLY A N 1
ATOM 1195 C CA . GLY A 1 159 ? -3.786 0.610 12.775 1.00 59.72 159 GLY A CA 1
ATOM 1196 C C . GLY A 1 159 ? -2.442 0.065 13.27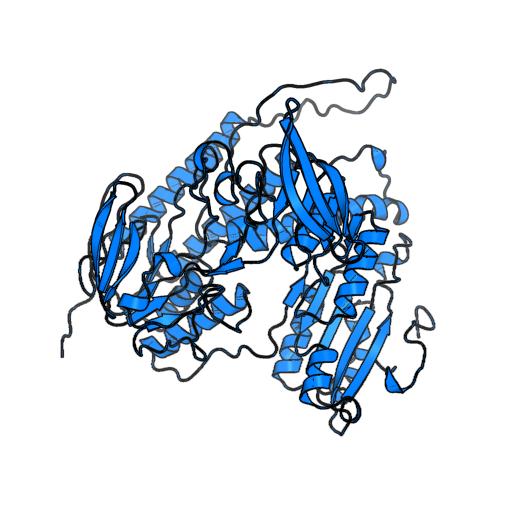5 1.00 59.72 159 GLY A C 1
ATOM 1197 O O . GLY A 1 159 ? 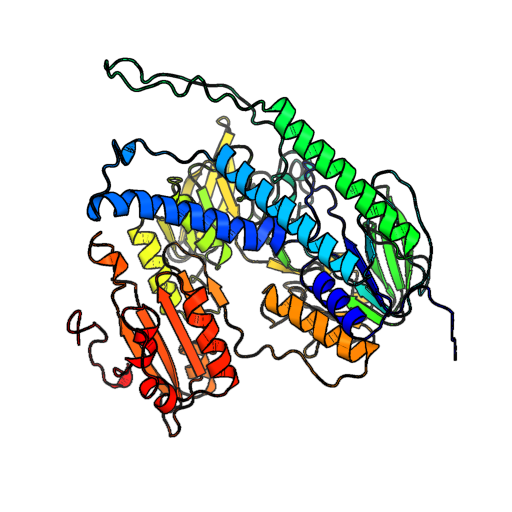-2.237 -0.195 14.462 1.00 59.72 159 GLY A O 1
ATOM 1198 N N . GLY A 1 160 ? -1.535 -0.142 12.318 1.00 45.38 160 GLY A N 1
ATOM 1199 C CA . GLY A 1 160 ? -0.205 -0.698 12.546 1.00 45.38 160 GLY A CA 1
ATOM 1200 C C . GLY A 1 160 ? 0.847 0.367 12.862 1.00 45.38 160 GLY A C 1
ATOM 1201 O O . GLY A 1 160 ? 0.741 1.512 12.426 1.00 45.38 160 GLY A O 1
ATOM 1202 N N . ARG A 1 161 ? 1.883 -0.049 13.596 1.00 49.00 161 ARG A N 1
ATOM 1203 C CA . ARG A 1 161 ? 3.136 0.686 13.878 1.00 49.00 161 ARG A CA 1
ATOM 1204 C C . ARG A 1 161 ? 4.342 -0.141 13.347 1.00 49.00 161 ARG A C 1
ATOM 1206 O O . ARG A 1 161 ? 4.079 -1.203 12.792 1.00 49.00 161 ARG A O 1
ATOM 1213 N N . PRO A 1 162 ? 5.617 0.243 13.556 1.00 37.59 162 PRO A N 1
ATOM 1214 C CA . PRO A 1 162 ? 6.838 -0.551 13.284 1.00 37.59 162 PRO A CA 1
ATOM 1215 C C . PRO A 1 162 ? 7.441 -1.197 14.545 1.00 37.59 162 PRO A C 1
ATOM 1217 O O . PRO A 1 162 ? 7.248 -0.704 15.657 1.00 37.59 162 PRO A O 1
ATOM 1220 N N . HIS A 1 163 ? 8.057 -2.383 14.434 1.00 40.47 163 HIS A N 1
ATOM 1221 C CA . HIS A 1 163 ? 8.438 -3.211 15.596 1.00 40.47 163 HIS A CA 1
ATOM 1222 C C . HIS A 1 163 ? 9.923 -3.131 15.895 1.00 40.47 163 HIS A C 1
ATOM 1224 O O . HIS A 1 163 ? 10.745 -3.187 14.994 1.00 40.47 163 HIS A O 1
ATOM 1230 N N . TYR A 1 164 ? 10.212 -3.091 17.188 1.00 40.78 164 TYR A N 1
ATOM 1231 C CA . TYR A 1 164 ? 11.538 -3.139 17.762 1.00 40.78 164 TYR A CA 1
ATOM 1232 C C . TYR A 1 164 ? 11.609 -4.410 18.607 1.00 40.78 164 TYR A C 1
ATOM 1234 O O . TYR A 1 164 ? 10.737 -4.597 19.467 1.00 40.78 164 TYR A O 1
ATOM 1242 N N . PRO A 1 165 ? 12.575 -5.303 18.355 1.00 35.56 165 PRO A N 1
ATOM 1243 C CA . PRO A 1 165 ? 12.709 -6.540 19.092 1.00 35.56 165 PRO A CA 1
ATOM 1244 C C . PRO A 1 165 ? 13.400 -6.251 20.423 1.00 35.56 165 PRO A C 1
ATOM 1246 O O . PRO A 1 165 ? 13.959 -5.178 20.652 1.00 35.56 165 PRO A O 1
ATOM 1249 N N . ASN A 1 166 ? 13.400 -7.243 21.304 1.00 46.66 166 ASN A N 1
ATOM 1250 C CA . ASN A 1 166 ? 14.035 -7.126 22.608 1.00 46.66 166 ASN A CA 1
ATOM 1251 C C . ASN A 1 166 ? 15.547 -7.426 22.529 1.00 46.66 166 ASN A C 1
ATOM 1253 O O . ASN A 1 166 ? 16.009 -8.401 23.120 1.00 46.66 166 ASN A O 1
ATOM 1257 N N . ILE A 1 167 ? 16.293 -6.618 21.765 1.00 39.84 167 ILE A N 1
ATOM 1258 C CA . ILE A 1 167 ? 17.763 -6.674 21.659 1.00 39.84 167 ILE A CA 1
ATOM 1259 C C . ILE A 1 167 ? 18.378 -5.303 22.010 1.00 39.84 167 ILE A C 1
ATOM 1261 O O . ILE A 1 167 ? 17.722 -4.278 21.791 1.00 39.84 167 ILE A O 1
ATOM 1265 N N . PRO A 1 168 ? 19.603 -5.248 22.572 1.00 36.03 168 PRO A N 1
ATOM 1266 C CA . PRO A 1 168 ? 20.247 -3.990 22.955 1.00 36.03 168 PRO A CA 1
ATOM 1267 C C . PRO A 1 168 ? 20.389 -3.009 21.785 1.00 36.03 168 PRO A C 1
ATOM 1269 O O . PRO A 1 168 ? 20.601 -3.412 20.646 1.00 36.03 168 PRO A O 1
ATOM 1272 N N . GLY A 1 169 ? 20.280 -1.708 22.057 1.00 36.31 169 GLY A N 1
ATOM 1273 C CA . GLY A 1 169 ? 20.483 -0.656 21.058 1.00 36.31 169 GLY A CA 1
ATOM 1274 C C . GLY A 1 169 ? 19.370 -0.483 20.015 1.00 36.31 169 GLY A C 1
ATOM 1275 O O . GLY A 1 169 ? 19.222 0.624 19.509 1.00 36.31 169 GLY A O 1
ATOM 1276 N N . ALA A 1 170 ? 18.530 -1.488 19.732 1.00 34.09 170 ALA A N 1
ATOM 1277 C CA . ALA A 1 170 ? 17.475 -1.367 18.715 1.00 34.09 170 ALA A CA 1
ATOM 1278 C C . ALA A 1 170 ? 16.504 -0.202 19.005 1.00 34.09 170 ALA A C 1
ATOM 1280 O O . ALA A 1 170 ? 16.232 0.633 18.146 1.00 34.09 170 ALA A O 1
ATOM 1281 N N . MET A 1 171 ? 16.028 -0.090 20.250 1.00 40.75 171 MET A N 1
ATOM 1282 C CA . MET A 1 171 ? 15.174 1.023 20.696 1.00 40.75 171 MET A CA 1
ATOM 1283 C C . MET A 1 171 ? 15.907 2.374 20.779 1.00 40.75 171 MET A C 1
ATOM 1285 O O . MET A 1 171 ? 15.258 3.413 20.747 1.00 40.75 171 MET A O 1
ATOM 1289 N N . GLU A 1 172 ? 17.233 2.385 20.925 1.00 42.12 172 GLU A N 1
ATOM 1290 C CA . GLU A 1 172 ? 18.008 3.610 21.178 1.00 42.12 172 GLU A CA 1
ATOM 1291 C C . GLU A 1 172 ? 18.619 4.197 19.902 1.00 42.12 172 GLU A C 1
ATOM 1293 O O . GLU A 1 172 ? 18.745 5.414 19.793 1.00 42.12 172 GLU A O 1
ATOM 1298 N N . TYR A 1 173 ? 18.947 3.366 18.908 1.00 36.56 173 TYR A N 1
ATOM 1299 C CA . TYR A 1 173 ? 19.719 3.771 17.728 1.00 36.56 173 TYR A CA 1
ATOM 1300 C C . TYR A 1 173 ? 18.981 3.615 16.392 1.00 36.56 173 TYR A C 1
ATOM 1302 O O . TYR A 1 173 ? 19.455 4.148 15.387 1.00 36.56 173 TYR A O 1
ATOM 1310 N N . CYS A 1 174 ? 17.839 2.917 16.349 1.00 35.16 174 CYS A N 1
ATOM 1311 C CA . CYS A 1 174 ? 17.119 2.654 15.100 1.00 35.16 174 CYS A CA 1
ATOM 1312 C C . CYS A 1 174 ? 15.883 3.548 14.939 1.00 35.16 174 CYS A C 1
ATOM 1314 O O . CYS A 1 174 ? 15.066 3.693 15.852 1.00 35.16 174 CYS A O 1
ATOM 1316 N N . ILE A 1 175 ? 15.738 4.111 13.741 1.00 36.81 175 ILE A N 1
ATOM 1317 C CA . ILE A 1 175 ? 14.501 4.723 13.242 1.00 36.81 175 ILE A CA 1
ATOM 1318 C C . ILE A 1 175 ? 13.495 3.655 12.776 1.00 36.81 175 ILE A C 1
ATOM 1320 O O . ILE A 1 175 ? 13.784 2.458 12.781 1.00 36.81 175 ILE A O 1
ATOM 1324 N N . SER A 1 176 ? 12.301 4.129 12.441 1.00 42.00 176 SER A N 1
ATOM 1325 C CA . SER A 1 176 ? 11.197 3.428 11.789 1.00 42.00 176 SER A CA 1
ATOM 1326 C C . SER A 1 176 ? 10.431 4.426 10.891 1.00 42.00 176 SER A C 1
ATOM 1328 O O . SER A 1 176 ? 10.831 5.596 10.859 1.00 42.00 176 SER A O 1
ATOM 1330 N N . SER A 1 177 ? 9.312 4.072 10.214 1.00 41.69 177 SER A N 1
ATOM 1331 C CA . SER A 1 177 ? 8.431 5.099 9.565 1.00 41.69 177 SER A CA 1
ATOM 1332 C C . SER A 1 177 ? 8.210 6.255 10.498 1.00 41.69 177 SER A C 1
ATOM 1334 O O . SER A 1 177 ? 8.365 7.432 10.189 1.00 41.69 177 SER A O 1
ATOM 1336 N N . ASP A 1 178 ? 7.831 5.858 11.690 1.00 39.91 178 ASP A N 1
ATOM 1337 C CA . ASP A 1 178 ? 7.189 6.707 12.638 1.00 39.91 178 ASP A CA 1
ATOM 1338 C C . ASP A 1 178 ? 8.132 7.761 13.193 1.00 39.91 178 ASP A C 1
ATOM 1340 O O . ASP A 1 178 ? 7.658 8.735 13.767 1.00 39.91 178 ASP A O 1
ATOM 1344 N N . ASP A 1 179 ? 9.439 7.569 12.997 1.00 38.16 179 ASP A N 1
ATOM 1345 C CA . ASP A 1 179 ? 10.536 8.369 13.524 1.00 38.16 179 ASP A CA 1
ATOM 1346 C C . ASP A 1 179 ? 10.983 9.503 12.612 1.00 38.16 179 ASP A C 1
ATOM 1348 O O . ASP A 1 179 ? 11.629 10.450 13.069 1.00 38.16 179 ASP A O 1
ATOM 1352 N N . ILE A 1 180 ? 10.577 9.465 11.351 1.00 36.72 180 ILE A N 1
ATOM 1353 C CA . ILE A 1 180 ? 11.444 9.990 10.306 1.00 36.72 180 ILE A CA 1
ATOM 1354 C C . ILE A 1 180 ? 10.768 11.155 9.543 1.00 36.72 180 ILE A C 1
ATOM 1356 O O . ILE A 1 180 ? 11.383 12.203 9.346 1.00 36.72 180 ILE A O 1
ATOM 1360 N N . PHE A 1 181 ? 9.434 11.121 9.383 1.00 39.47 181 PHE A N 1
ATOM 1361 C CA . PHE A 1 181 ? 8.615 12.167 8.725 1.00 39.47 181 PHE A CA 1
ATOM 1362 C C . PHE A 1 181 ? 8.570 13.551 9.417 1.00 39.47 181 PHE A C 1
ATOM 1364 O O . PHE A 1 181 ? 7.949 14.471 8.887 1.00 39.47 181 PHE A O 1
ATOM 1371 N N . SER A 1 182 ? 9.187 13.744 10.592 1.00 36.41 182 SER A N 1
ATOM 1372 C CA . SER A 1 182 ? 9.221 15.050 11.285 1.00 36.41 182 SER A CA 1
ATOM 1373 C C . SER A 1 182 ? 10.593 15.460 11.830 1.00 36.41 182 SER A C 1
ATOM 1375 O O . SER A 1 182 ? 10.675 16.368 12.663 1.00 36.41 182 SER A O 1
ATOM 1377 N N . LEU A 1 183 ? 11.671 14.817 11.368 1.00 36.50 183 LEU A N 1
ATOM 1378 C CA . LEU A 1 183 ? 13.031 15.159 11.786 1.00 36.50 183 LEU A CA 1
ATOM 1379 C C . LEU A 1 183 ? 13.376 16.603 11.390 1.00 36.50 183 LEU A C 1
ATOM 1381 O O . LEU A 1 183 ? 13.184 17.026 10.254 1.00 36.50 183 LEU A O 1
ATOM 1385 N N . SER A 1 184 ? 13.851 17.380 12.365 1.00 35.38 184 SER A N 1
ATOM 1386 C CA . SER A 1 184 ? 13.973 18.841 12.259 1.00 35.38 184 SER A CA 1
ATOM 1387 C C . SER A 1 184 ? 15.362 19.342 11.857 1.00 35.38 184 SER A C 1
ATOM 1389 O O . SER A 1 184 ? 15.505 20.520 11.533 1.00 35.38 184 SER A O 1
ATOM 1391 N N . HIS A 1 185 ? 16.378 18.474 11.896 1.00 34.81 185 HIS A N 1
ATOM 1392 C CA . HIS A 1 185 ? 17.780 18.817 11.649 1.00 34.81 185 HIS A CA 1
ATOM 1393 C C . HIS A 1 185 ? 18.530 17.649 10.981 1.00 34.81 185 HIS A C 1
ATOM 1395 O O . HIS A 1 185 ? 18.464 16.530 11.496 1.00 34.81 185 HIS A O 1
ATOM 1401 N N . PRO A 1 186 ? 19.298 17.889 9.902 1.00 31.80 186 PRO A N 1
ATOM 1402 C CA . PRO A 1 186 ? 20.332 16.971 9.437 1.00 31.80 186 PRO A CA 1
ATOM 1403 C C . PRO A 1 186 ? 21.655 17.203 10.205 1.00 31.80 186 PRO A C 1
ATOM 1405 O O . PRO A 1 186 ? 22.038 18.357 10.426 1.00 31.80 186 PRO A O 1
ATOM 1408 N N . PRO A 1 187 ? 22.397 16.152 10.595 1.00 25.80 187 PRO A N 1
ATOM 1409 C CA . PRO A 1 187 ? 23.725 16.299 11.186 1.00 25.80 187 PRO A CA 1
ATOM 1410 C C . PRO A 1 187 ? 24.835 16.336 10.114 1.00 25.80 187 PRO A C 1
ATOM 1412 O O . PRO A 1 187 ? 24.961 15.407 9.326 1.00 25.80 187 PRO A O 1
ATOM 1415 N N . GLY A 1 188 ? 25.708 17.355 10.138 1.00 26.47 188 GLY A N 1
ATOM 1416 C CA . GLY A 1 188 ? 27.059 17.259 9.540 1.00 26.47 188 GLY A CA 1
ATOM 1417 C C . GLY A 1 188 ? 27.315 17.903 8.161 1.00 26.47 188 GLY A C 1
ATOM 1418 O O . GLY A 1 188 ? 27.340 17.237 7.138 1.00 26.47 188 GLY A O 1
ATOM 1419 N N . LYS A 1 189 ? 27.609 19.209 8.178 1.00 28.45 189 LYS A N 1
ATOM 1420 C CA . LYS A 1 189 ? 28.493 19.994 7.278 1.00 28.45 189 LYS A CA 1
ATOM 1421 C C . LYS A 1 189 ? 29.049 19.407 5.941 1.00 28.45 189 LYS A C 1
ATOM 1423 O O . LYS A 1 189 ? 29.990 18.627 5.943 1.00 28.45 189 LYS A O 1
ATOM 1428 N N . THR A 1 190 ? 28.640 20.074 4.848 1.00 34.22 190 THR A N 1
ATOM 1429 C CA . THR A 1 190 ? 29.462 20.712 3.771 1.00 34.22 190 THR A CA 1
ATOM 1430 C C . THR A 1 190 ? 30.465 19.930 2.904 1.00 34.22 190 THR A C 1
ATOM 1432 O O . THR A 1 190 ? 31.437 19.392 3.420 1.00 34.22 190 THR A O 1
ATOM 1435 N N . LEU A 1 191 ? 30.430 20.210 1.588 1.00 28.03 191 LEU A N 1
ATOM 1436 C CA . LEU A 1 191 ? 31.517 20.961 0.921 1.00 28.03 191 LEU A CA 1
ATOM 1437 C C . LEU A 1 191 ? 31.042 21.695 -0.357 1.00 28.03 191 LEU A C 1
ATOM 1439 O O . LEU A 1 191 ? 29.867 21.629 -0.713 1.00 28.03 191 LEU A O 1
ATOM 1443 N N . ILE A 1 192 ? 31.940 22.470 -0.972 1.00 33.69 192 ILE A N 1
ATOM 1444 C CA . ILE A 1 192 ? 31.739 23.400 -2.100 1.00 33.69 192 ILE A CA 1
ATOM 1445 C C . ILE A 1 192 ? 32.729 23.014 -3.213 1.00 33.69 192 ILE A C 1
ATOM 1447 O O . ILE A 1 192 ? 33.825 22.603 -2.861 1.00 33.69 192 ILE A O 1
ATOM 1451 N N . GLU A 1 193 ? 32.373 23.185 -4.499 1.00 33.06 193 GLU A N 1
ATOM 1452 C CA . GLU A 1 193 ? 33.224 23.767 -5.576 1.00 33.06 193 GLU A CA 1
ATOM 1453 C C . GLU A 1 193 ? 32.628 23.549 -6.983 1.00 33.06 193 GLU A C 1
ATOM 1455 O O . GLU A 1 193 ? 32.464 22.418 -7.428 1.00 33.06 193 GLU A O 1
ATOM 1460 N N . ALA A 1 194 ? 32.304 24.643 -7.694 1.00 29.03 194 ALA A N 1
ATOM 1461 C CA . ALA A 1 194 ? 31.847 24.622 -9.099 1.00 29.03 194 ALA A CA 1
ATOM 1462 C C . ALA A 1 194 ? 31.949 25.992 -9.826 1.00 29.03 194 ALA A C 1
ATOM 1464 O O . ALA A 1 194 ? 31.210 26.253 -10.770 1.00 29.03 194 ALA A O 1
ATOM 1465 N N . VAL A 1 195 ? 32.818 26.912 -9.378 1.00 35.59 195 VAL A N 1
ATOM 1466 C CA . VAL A 1 195 ? 32.908 28.297 -9.921 1.00 35.59 195 VAL A CA 1
ATOM 1467 C C . VAL A 1 195 ? 34.114 28.484 -10.866 1.00 35.59 195 VAL A C 1
ATOM 1469 O O . VAL A 1 195 ? 34.245 29.499 -11.542 1.00 35.59 195 VAL A O 1
ATOM 1472 N N . SER A 1 196 ? 34.984 27.480 -10.968 1.00 31.41 196 SER A N 1
ATOM 1473 C CA . SER A 1 196 ? 36.302 27.523 -11.619 1.00 31.41 196 SER A CA 1
ATOM 1474 C C . SER A 1 196 ? 36.310 27.609 -13.156 1.00 31.41 196 SER A C 1
ATOM 1476 O O . SER A 1 196 ? 37.390 27.681 -13.734 1.00 31.41 196 SER A O 1
ATOM 1478 N N . TYR A 1 197 ? 35.149 27.640 -13.824 1.00 29.12 197 TYR A N 1
ATOM 1479 C CA . TYR A 1 197 ? 35.045 27.551 -15.294 1.00 29.12 197 TYR A CA 1
ATOM 1480 C C . TYR A 1 197 ? 34.279 28.702 -15.987 1.00 29.12 197 TYR A C 1
ATOM 1482 O O . TYR A 1 197 ? 33.896 28.576 -17.144 1.00 29.12 197 TYR A O 1
ATOM 1490 N N . GLY A 1 198 ? 34.101 29.851 -15.322 1.00 27.31 198 GLY A N 1
ATOM 1491 C CA . GLY A 1 198 ? 33.985 31.151 -16.015 1.00 27.31 198 GLY A CA 1
ATOM 1492 C C . GLY A 1 198 ? 32.649 31.554 -16.666 1.00 27.31 198 GLY A C 1
ATOM 1493 O O . GLY A 1 198 ? 32.632 32.527 -17.417 1.00 27.31 198 GLY A O 1
ATOM 1494 N N . TRP A 1 199 ? 31.533 30.875 -16.390 1.00 28.22 199 TRP A N 1
ATOM 1495 C CA . TRP A 1 199 ? 30.213 31.238 -16.939 1.00 28.22 199 TRP A CA 1
ATOM 1496 C C . TRP A 1 199 ? 29.509 32.339 -16.122 1.00 28.22 199 TRP A C 1
ATOM 1498 O O . TRP A 1 199 ? 29.600 32.361 -14.895 1.00 28.22 199 TRP A O 1
ATOM 1508 N N . GLN A 1 200 ? 28.751 33.220 -16.790 1.00 30.89 200 GLN A N 1
ATOM 1509 C CA . GLN A 1 200 ? 27.859 34.195 -16.144 1.00 30.89 200 GLN A CA 1
ATOM 1510 C C . GLN A 1 200 ? 26.386 33.821 -16.360 1.00 30.89 200 GLN A C 1
ATOM 1512 O O . GLN A 1 200 ? 25.930 33.682 -17.491 1.00 30.89 200 GLN A O 1
ATOM 1517 N N . VAL A 1 201 ? 25.643 33.688 -15.259 1.00 42.56 201 VAL A N 1
ATOM 1518 C CA . VAL A 1 201 ? 24.202 33.381 -15.200 1.00 42.56 201 VAL A CA 1
ATOM 1519 C C . VAL A 1 201 ? 23.601 34.214 -14.049 1.00 42.56 201 VAL A C 1
ATOM 1521 O O . VAL A 1 201 ? 24.290 34.392 -13.038 1.00 42.56 201 VAL A O 1
ATOM 1524 N N . PRO A 1 202 ? 22.374 34.767 -14.162 1.00 36.78 202 PRO A N 1
ATOM 1525 C CA . PRO A 1 202 ? 21.770 35.589 -13.108 1.00 36.78 202 PRO A CA 1
ATOM 1526 C C . PRO A 1 202 ? 21.617 34.877 -11.748 1.00 36.78 202 PRO A C 1
ATOM 1528 O O . PRO A 1 202 ? 21.554 33.654 -11.644 1.00 36.78 202 PRO A O 1
ATOM 1531 N N . SER A 1 203 ? 21.585 35.687 -10.685 1.00 41.03 203 SER A N 1
ATOM 1532 C CA . SER A 1 203 ? 21.784 35.267 -9.291 1.00 41.03 203 SER A CA 1
ATOM 1533 C C . SER A 1 203 ? 20.633 34.449 -8.690 1.00 41.03 203 SER A C 1
ATOM 1535 O O . SER A 1 203 ? 19.495 34.903 -8.615 1.00 41.03 203 SER A O 1
ATOM 1537 N N . VAL A 1 204 ? 20.973 33.288 -8.120 1.00 44.44 204 VAL A N 1
ATOM 1538 C CA . VAL A 1 204 ? 20.092 32.489 -7.240 1.00 44.44 204 VAL A CA 1
ATOM 1539 C C . VAL A 1 204 ? 20.158 32.966 -5.771 1.00 44.44 204 VAL A C 1
ATOM 1541 O O . VAL A 1 204 ? 19.363 32.541 -4.938 1.00 44.44 204 VAL A O 1
ATOM 1544 N N . LYS A 1 205 ? 21.085 33.871 -5.410 1.00 43.34 205 LYS A N 1
ATOM 1545 C CA . LYS A 1 205 ? 21.373 34.247 -4.004 1.00 43.34 205 LYS A CA 1
ATOM 1546 C C . LYS A 1 205 ? 20.293 35.102 -3.331 1.00 43.34 205 LYS A C 1
ATOM 1548 O O . LYS A 1 205 ? 20.334 35.272 -2.110 1.00 43.34 205 LYS A O 1
ATOM 1553 N N . ASP A 1 206 ? 19.370 35.651 -4.110 1.00 39.84 206 ASP A N 1
ATOM 1554 C CA . ASP A 1 206 ? 18.433 36.685 -3.665 1.00 39.84 206 ASP A CA 1
ATOM 1555 C C . ASP A 1 206 ? 17.070 36.112 -3.234 1.00 39.84 206 ASP A C 1
ATOM 1557 O O . ASP A 1 206 ? 16.303 36.782 -2.544 1.00 39.84 206 ASP A O 1
ATOM 1561 N N . ILE A 1 207 ? 16.813 34.828 -3.518 1.00 41.09 207 ILE A N 1
ATOM 1562 C CA . ILE A 1 207 ? 15.708 34.063 -2.928 1.00 41.09 207 ILE A CA 1
ATOM 1563 C C . ILE A 1 207 ? 16.218 33.378 -1.653 1.00 41.09 207 ILE A C 1
ATOM 1565 O O . ILE A 1 207 ? 16.945 32.387 -1.710 1.00 41.09 207 ILE A O 1
ATOM 1569 N N . LYS A 1 208 ? 15.834 33.901 -0.482 1.00 37.28 208 LYS A N 1
ATOM 1570 C CA . LYS A 1 208 ? 16.233 33.359 0.829 1.00 37.28 208 LYS A CA 1
ATOM 1571 C C . LYS A 1 208 ? 15.023 32.860 1.611 1.00 37.28 208 LYS A C 1
ATOM 1573 O O . LYS A 1 208 ? 14.177 33.647 2.026 1.00 37.28 208 LYS A O 1
ATOM 1578 N N . ILE A 1 209 ? 14.975 31.553 1.855 1.00 36.94 209 ILE A N 1
ATOM 1579 C CA . ILE A 1 209 ? 13.969 30.922 2.712 1.00 36.94 209 ILE A CA 1
ATOM 1580 C C . ILE A 1 209 ? 14.421 30.985 4.180 1.00 36.94 209 ILE A C 1
ATOM 1582 O O . ILE A 1 209 ? 15.526 30.564 4.522 1.00 36.94 209 ILE A O 1
ATOM 1586 N N . SER A 1 210 ? 13.586 31.533 5.068 1.00 35.12 210 SER A N 1
ATOM 1587 C CA . SER A 1 210 ? 13.888 31.562 6.506 1.00 35.12 210 SER A CA 1
ATOM 1588 C C . SER A 1 210 ? 13.480 30.236 7.147 1.00 35.12 210 SER A C 1
ATOM 1590 O O . SER A 1 210 ? 12.329 30.060 7.549 1.00 35.12 210 SER A O 1
ATOM 1592 N N . TRP A 1 211 ? 14.424 29.295 7.236 1.00 38.59 211 TRP A N 1
ATOM 1593 C CA . TRP A 1 211 ? 14.199 27.973 7.837 1.00 38.59 211 TRP A CA 1
ATOM 1594 C C . TRP A 1 211 ? 13.614 28.032 9.265 1.00 38.59 211 TRP A C 1
ATOM 1596 O O . TRP A 1 211 ? 12.639 27.318 9.515 1.00 38.59 211 TRP A O 1
ATOM 1606 N N . PRO A 1 212 ? 14.080 28.908 10.187 1.00 40.53 212 PRO A N 1
ATOM 1607 C CA . PRO A 1 212 ? 13.451 29.053 11.501 1.00 40.53 212 PRO A CA 1
ATOM 1608 C C . PRO A 1 212 ? 12.000 29.532 11.403 1.00 40.53 212 PRO A C 1
ATOM 1610 O O . PRO A 1 212 ? 11.128 28.945 12.026 1.00 40.53 212 PRO A O 1
ATOM 1613 N N . THR A 1 213 ? 11.707 30.537 10.571 1.00 38.81 213 THR A N 1
ATOM 1614 C CA . THR A 1 213 ? 10.344 31.079 10.419 1.00 38.81 213 THR A CA 1
ATOM 1615 C C . THR A 1 213 ? 9.390 30.072 9.771 1.00 38.81 213 THR A C 1
ATOM 1617 O O . THR A 1 213 ? 8.226 29.988 10.156 1.00 38.81 213 THR A O 1
ATOM 1620 N N . LEU A 1 214 ? 9.862 29.282 8.803 1.00 37.56 214 LEU A N 1
ATOM 1621 C CA . LEU A 1 214 ? 9.057 28.255 8.142 1.00 37.56 214 LEU A CA 1
ATOM 1622 C C . LEU A 1 214 ? 8.775 27.076 9.078 1.00 37.56 214 LEU A C 1
ATOM 1624 O O . LEU A 1 214 ? 7.615 26.699 9.257 1.00 37.56 214 LEU A O 1
ATOM 1628 N N . THR A 1 215 ? 9.808 26.538 9.732 1.00 37.12 215 THR A N 1
ATOM 1629 C CA . THR A 1 215 ? 9.640 25.459 10.717 1.00 37.12 215 THR A CA 1
ATOM 1630 C C . THR A 1 215 ? 8.828 25.916 11.928 1.00 37.12 215 THR A C 1
ATOM 1632 O O . THR A 1 215 ? 7.983 25.156 12.399 1.00 37.12 215 THR A O 1
ATOM 1635 N N . GLU A 1 216 ? 8.983 27.161 12.385 1.00 41.72 216 GLU A N 1
ATOM 1636 C CA . GLU A 1 216 ? 8.144 27.748 13.429 1.00 41.72 216 GLU A CA 1
ATOM 1637 C C . GLU A 1 216 ? 6.683 27.873 12.986 1.00 41.72 216 GLU A C 1
ATOM 1639 O O . GLU A 1 216 ? 5.808 27.398 13.705 1.00 41.72 216 GLU A O 1
ATOM 1644 N N . ASN A 1 217 ? 6.392 28.438 11.811 1.00 40.06 217 ASN A N 1
ATOM 1645 C CA . ASN A 1 217 ? 5.017 28.559 11.315 1.00 40.06 217 ASN A CA 1
ATOM 1646 C C . ASN A 1 217 ? 4.354 27.184 11.140 1.00 40.06 217 ASN A C 1
ATOM 1648 O O . ASN A 1 217 ? 3.217 26.987 11.573 1.00 40.06 217 ASN A O 1
ATOM 1652 N N . VAL A 1 218 ? 5.082 26.201 10.601 1.00 38.03 218 VAL A N 1
ATOM 1653 C CA . VAL A 1 218 ? 4.637 24.802 10.510 1.00 38.03 218 VAL A CA 1
ATOM 1654 C C . VAL A 1 218 ? 4.372 24.217 11.901 1.00 38.03 218 VAL A C 1
ATOM 1656 O O . VAL A 1 218 ? 3.306 23.646 12.130 1.00 38.03 218 VAL A O 1
ATOM 1659 N N . GLN A 1 219 ? 5.284 24.380 12.864 1.00 39.59 219 GLN A N 1
ATOM 1660 C CA . GLN A 1 219 ? 5.115 23.857 14.224 1.00 39.59 219 GLN A CA 1
ATOM 1661 C C . GLN A 1 219 ? 4.016 24.586 15.008 1.00 39.59 219 GLN A C 1
ATOM 1663 O O . GLN A 1 219 ? 3.303 23.954 15.783 1.00 39.59 219 GLN A O 1
ATOM 1668 N N . ASN A 1 220 ? 3.829 25.888 14.810 1.00 40.88 220 ASN A N 1
ATOM 1669 C CA . ASN A 1 220 ? 2.786 26.679 15.461 1.00 40.88 220 ASN A CA 1
ATOM 1670 C C . ASN A 1 220 ? 1.405 26.374 14.862 1.00 40.88 220 ASN A C 1
ATOM 1672 O O . ASN A 1 220 ? 0.445 26.248 15.621 1.00 40.88 220 ASN A O 1
ATOM 1676 N N . HIS A 1 221 ? 1.312 26.103 13.555 1.00 41.91 221 HIS A N 1
ATOM 1677 C CA . HIS A 1 221 ? 0.111 25.540 12.932 1.00 41.91 221 HIS A CA 1
ATOM 1678 C C . HIS A 1 221 ? -0.175 24.107 13.425 1.00 41.91 221 HIS A C 1
ATOM 1680 O O . HIS A 1 221 ? -1.303 23.787 13.790 1.00 41.91 221 HIS A O 1
ATOM 1686 N N . ILE A 1 222 ? 0.846 23.250 13.557 1.00 38.56 222 ILE A N 1
ATOM 1687 C CA . ILE A 1 222 ? 0.707 21.915 14.171 1.00 38.56 222 ILE A CA 1
ATOM 1688 C C . ILE A 1 222 ? 0.229 22.024 15.631 1.00 38.56 222 ILE A C 1
ATOM 1690 O O . ILE A 1 222 ? -0.605 21.223 16.058 1.00 38.56 222 ILE A O 1
ATOM 1694 N N . LYS A 1 223 ? 0.712 22.999 16.414 1.00 41.31 223 LYS A N 1
ATOM 1695 C CA . LYS A 1 223 ? 0.247 23.252 17.790 1.00 41.31 223 LYS A CA 1
ATOM 1696 C C . LYS A 1 223 ? -1.208 23.735 17.810 1.00 41.31 223 LYS A C 1
ATOM 1698 O O . LYS A 1 223 ? -2.001 23.159 18.552 1.00 41.31 223 LYS A O 1
ATOM 1703 N N . SER A 1 224 ? -1.571 24.734 16.999 1.00 38.56 224 SER A N 1
ATOM 1704 C CA . SER A 1 224 ? -2.915 25.330 16.996 1.00 38.56 224 SER A CA 1
ATOM 1705 C C . SER A 1 224 ? -3.976 24.377 16.447 1.00 38.56 224 SER A C 1
ATOM 1707 O O . SER A 1 224 ? -5.005 24.182 17.091 1.00 38.56 224 SER A O 1
ATOM 1709 N N . VAL A 1 225 ? -3.706 23.671 15.343 1.00 39.06 225 VAL A N 1
ATOM 1710 C CA . VAL A 1 225 ? -4.620 22.650 14.813 1.00 39.06 225 VAL A CA 1
ATOM 1711 C C . VAL A 1 225 ? -4.794 21.517 15.820 1.00 39.06 225 VAL A C 1
ATOM 1713 O O . VAL A 1 225 ? -5.920 21.076 16.022 1.00 39.06 225 VAL A O 1
ATOM 1716 N N . ASN A 1 226 ? -3.746 21.087 16.534 1.00 41.19 226 ASN A N 1
ATOM 1717 C CA . ASN A 1 226 ? -3.879 20.098 17.614 1.00 41.19 226 ASN A CA 1
ATOM 1718 C C . ASN A 1 226 ? -4.517 20.642 18.910 1.00 41.19 226 ASN A C 1
ATOM 1720 O O . ASN A 1 226 ? -4.819 19.842 19.794 1.00 41.19 226 ASN A O 1
ATOM 1724 N N . TRP A 1 227 ? -4.728 21.955 19.032 1.00 39.12 227 TRP A N 1
ATOM 1725 C CA . TRP A 1 227 ? -5.491 22.581 20.116 1.00 39.12 227 TRP A CA 1
ATOM 1726 C C . TRP A 1 227 ? -6.975 22.711 19.743 1.00 39.12 227 TRP A C 1
ATOM 1728 O O . TRP A 1 227 ? -7.815 22.231 20.496 1.00 39.12 227 TRP A O 1
ATOM 1738 N N . VAL A 1 228 ? -7.301 23.207 18.540 1.00 40.31 228 VAL A N 1
ATOM 1739 C CA . VAL A 1 228 ? -8.678 23.199 17.992 1.00 40.31 228 VAL A CA 1
ATOM 1740 C C . VAL A 1 228 ? -9.212 21.768 17.920 1.00 40.31 228 VAL A C 1
ATOM 1742 O O . VAL A 1 228 ? -10.291 21.482 18.425 1.00 40.31 228 VAL A O 1
ATOM 1745 N N . THR A 1 229 ? -8.382 20.830 17.446 1.00 39.75 229 THR A N 1
ATOM 1746 C CA . THR A 1 229 ? -8.668 19.385 17.473 1.00 39.75 229 THR A CA 1
ATOM 1747 C C . THR A 1 229 ? -8.997 18.868 18.876 1.00 39.75 229 THR A C 1
ATOM 1749 O O . THR A 1 229 ? -9.493 17.767 18.954 1.00 39.75 229 THR A O 1
ATOM 1752 N N . ARG A 1 230 ? -8.733 19.577 19.985 1.00 38.28 230 ARG A N 1
ATOM 1753 C CA . ARG A 1 230 ? -9.145 19.154 21.342 1.00 38.28 230 ARG A CA 1
ATOM 1754 C C . ARG A 1 230 ? -10.389 19.858 21.874 1.00 38.28 230 ARG A C 1
ATOM 1756 O O . ARG A 1 230 ? -11.071 19.292 22.728 1.00 38.28 230 ARG A O 1
ATOM 1763 N N . VAL A 1 231 ? -10.675 21.059 21.375 1.00 40.25 231 VAL A N 1
ATOM 1764 C CA . VAL A 1 231 ? -11.837 21.877 21.746 1.00 40.25 231 VAL A CA 1
ATOM 1765 C C . VAL A 1 231 ? -13.120 21.206 21.260 1.00 40.25 231 VAL A C 1
ATOM 1767 O O . VAL A 1 231 ? -13.895 20.747 22.097 1.00 40.25 231 VAL A O 1
ATOM 1770 N N . ASP A 1 232 ? -13.239 20.985 19.944 1.00 39.59 232 ASP A N 1
ATOM 1771 C CA . ASP A 1 232 ? -14.374 20.337 19.255 1.00 39.59 232 ASP A CA 1
ATOM 1772 C C . ASP A 1 232 ? -14.786 18.974 19.838 1.00 39.59 232 ASP A C 1
ATOM 1774 O O . ASP A 1 232 ? -15.835 18.431 19.497 1.00 39.59 232 ASP A O 1
ATOM 1778 N N . LEU A 1 233 ? -13.931 18.392 20.679 1.00 39.34 233 LEU A N 1
ATOM 1779 C CA . LEU A 1 233 ? -14.104 17.081 21.279 1.00 39.34 233 LEU A CA 1
ATOM 1780 C C . LEU A 1 233 ? -14.843 17.181 22.584 1.00 39.34 233 LEU A C 1
ATOM 1782 O O . LEU A 1 233 ? -15.897 16.588 22.780 1.00 39.34 233 LEU A O 1
ATOM 1786 N N . ARG A 1 234 ? -14.252 17.939 23.508 1.00 41.69 234 ARG A N 1
ATOM 1787 C CA . ARG A 1 234 ? -14.832 18.263 24.805 1.00 41.69 234 ARG A CA 1
ATOM 1788 C C . ARG A 1 234 ? -16.278 18.736 24.631 1.00 41.69 234 ARG A C 1
ATOM 1790 O O . ARG A 1 234 ? -17.127 18.364 25.430 1.00 41.69 234 ARG A O 1
ATOM 1797 N N . ASP A 1 235 ? -16.530 19.450 23.540 1.00 44.75 235 ASP A N 1
ATOM 1798 C CA . ASP A 1 235 ? -17.809 20.059 23.200 1.00 44.75 235 ASP A CA 1
ATOM 1799 C C . ASP A 1 235 ? -18.833 19.061 22.595 1.00 44.75 235 ASP A C 1
ATOM 1801 O O . ASP A 1 235 ? -20.037 19.294 22.687 1.00 44.75 235 ASP A O 1
ATOM 1805 N N . LYS A 1 236 ? -18.389 17.934 22.012 1.00 42.06 236 LYS A N 1
ATOM 1806 C CA . LYS A 1 236 ? -19.239 16.902 21.372 1.00 42.06 236 LYS A CA 1
ATOM 1807 C C . LYS A 1 236 ? -19.431 15.629 22.232 1.00 42.06 236 LYS A C 1
ATOM 1809 O O . LYS A 1 236 ? -20.569 15.151 22.329 1.00 42.06 236 LYS A O 1
ATOM 1814 N N . LYS A 1 237 ? -18.370 15.203 22.942 1.00 46.62 237 LYS A N 1
ATOM 1815 C CA . LYS A 1 237 ? -18.200 14.089 23.909 1.00 46.62 237 LYS A CA 1
ATOM 1816 C C . LYS A 1 237 ? -17.756 12.640 23.444 1.00 46.62 237 LYS A C 1
ATOM 1818 O O . LYS A 1 237 ? -18.506 11.740 23.777 1.00 46.62 237 LYS A O 1
ATOM 1823 N N . ILE A 1 238 ? -16.532 12.329 22.920 1.00 41.47 238 ILE A N 1
ATOM 1824 C CA . ILE A 1 238 ? -15.822 10.979 23.012 1.00 41.47 238 ILE A CA 1
ATOM 1825 C C . ILE A 1 238 ? -14.366 10.965 23.630 1.00 41.47 238 ILE A C 1
ATOM 1827 O O . ILE A 1 238 ? -13.899 11.987 24.133 1.00 41.47 238 ILE A O 1
ATOM 1831 N N . GLU A 1 239 ? -13.629 9.840 23.702 1.00 46.84 239 GLU A N 1
ATOM 1832 C CA . GLU A 1 239 ? -12.665 9.511 24.790 1.00 46.84 239 GLU A CA 1
ATOM 1833 C C . GLU A 1 239 ? -11.520 8.474 24.442 1.00 46.84 239 GLU A C 1
ATOM 1835 O O . GLU A 1 239 ? -11.740 7.632 23.590 1.00 46.84 239 GLU A O 1
ATOM 1840 N N . TYR A 1 240 ? -10.302 8.474 25.058 1.00 48.03 240 TYR A N 1
ATOM 1841 C CA . TYR A 1 240 ? -8.998 7.985 24.478 1.00 48.03 240 TYR A CA 1
ATOM 1842 C C . TYR A 1 240 ? -7.674 7.593 25.473 1.00 48.03 240 TYR A C 1
ATOM 1844 O O . TYR A 1 240 ? -7.296 8.594 26.080 1.00 48.03 240 TYR A O 1
ATOM 1852 N N . ILE A 1 241 ? -6.840 6.423 25.775 1.00 46.16 241 ILE A N 1
ATOM 1853 C CA . ILE A 1 241 ? -5.960 5.123 25.229 1.00 46.16 241 ILE A CA 1
ATOM 1854 C C . ILE A 1 241 ? -4.987 5.026 23.948 1.00 46.16 241 ILE A C 1
ATOM 1856 O O . ILE A 1 241 ? -5.225 4.434 22.897 1.00 46.16 241 ILE A O 1
ATOM 1860 N N . ASN A 1 242 ? -3.725 5.373 24.085 1.00 54.22 242 ASN A N 1
ATOM 1861 C CA . ASN A 1 242 ? -2.694 4.361 23.930 1.00 54.22 242 ASN A CA 1
ATOM 1862 C C . ASN A 1 242 ? -2.000 4.393 25.276 1.00 54.22 242 ASN A C 1
ATOM 1864 O O . ASN A 1 242 ? -1.004 5.070 25.515 1.00 54.22 242 ASN A O 1
ATOM 1868 N N . GLY A 1 243 ? -2.734 3.869 26.246 1.00 51.06 243 GLY A N 1
ATOM 1869 C CA . GLY A 1 243 ? -2.555 2.462 26.541 1.00 51.06 243 GLY A CA 1
ATOM 1870 C C . GLY A 1 243 ? -2.717 1.417 25.442 1.00 51.06 243 GLY A C 1
ATOM 1871 O O . GLY A 1 243 ? -3.694 1.386 24.707 1.00 51.06 243 GLY A O 1
ATOM 1872 N N . LEU A 1 244 ? -1.740 0.518 25.363 1.00 70.00 244 LEU A N 1
ATOM 1873 C CA . LEU A 1 244 ? -1.856 -0.690 24.555 1.00 70.00 244 LEU A CA 1
ATOM 1874 C C . LEU A 1 244 ? -3.068 -1.500 25.044 1.00 70.00 244 LEU A C 1
ATOM 1876 O O . LEU A 1 244 ? -3.173 -1.748 26.247 1.00 70.00 244 LEU A O 1
ATOM 1880 N N . GLY A 1 245 ? -3.988 -1.831 24.135 1.00 74.19 245 GLY A N 1
ATOM 1881 C CA . GLY A 1 245 ? -5.211 -2.570 24.444 1.00 74.19 245 GLY A CA 1
ATOM 1882 C C . GLY A 1 245 ? -5.007 -4.078 24.313 1.00 74.19 245 GLY A C 1
ATOM 1883 O O . GLY A 1 245 ? -4.653 -4.537 23.234 1.00 74.19 245 GLY A O 1
ATOM 1884 N N . GLU A 1 246 ? -5.266 -4.832 25.378 1.00 75.19 246 GLU A N 1
ATOM 1885 C CA . GLU A 1 246 ? -5.183 -6.298 25.445 1.00 75.19 246 GLU A CA 1
ATOM 1886 C C . GLU A 1 246 ? -6.500 -6.860 26.010 1.00 75.19 246 GLU A C 1
ATOM 1888 O O . GLU A 1 246 ? -6.989 -6.359 27.013 1.00 75.19 246 GLU A O 1
ATOM 1893 N N . PHE A 1 247 ? -7.137 -7.853 25.392 1.00 73.31 247 PHE A N 1
ATOM 1894 C CA . PHE A 1 247 ? -8.369 -8.450 25.918 1.00 73.31 247 PHE A CA 1
ATOM 1895 C C . PHE A 1 247 ? -8.122 -9.090 27.301 1.00 73.31 247 PHE A C 1
ATOM 1897 O O . PHE A 1 247 ? -7.074 -9.683 27.557 1.00 73.31 247 PHE A O 1
ATOM 1904 N N . LYS A 1 248 ? -9.109 -8.973 28.193 1.00 75.25 248 LYS A N 1
ATOM 1905 C CA . LYS A 1 248 ? -9.191 -9.630 29.509 1.00 75.25 248 LYS A CA 1
ATOM 1906 C C . LYS A 1 248 ? -10.257 -10.727 29.522 1.00 75.25 248 LYS A C 1
ATOM 1908 O O . LYS A 1 248 ? -10.058 -11.747 30.172 1.00 75.25 248 LYS A O 1
ATOM 1913 N N . ASP A 1 249 ? -11.358 -10.513 28.806 1.00 84.88 249 ASP A N 1
ATOM 1914 C CA . ASP A 1 249 ? -12.406 -11.498 28.519 1.00 84.88 249 ASP A CA 1
ATOM 1915 C C . ASP A 1 249 ? -13.120 -11.108 27.192 1.00 84.88 249 ASP A C 1
ATOM 1917 O O . ASP A 1 249 ? -12.748 -10.093 26.598 1.00 84.88 249 ASP A O 1
ATOM 1921 N N . PRO A 1 250 ? -14.127 -11.847 26.681 1.00 79.56 250 PRO A N 1
ATOM 1922 C CA . PRO A 1 250 ? -14.779 -11.542 25.399 1.00 79.56 250 PRO A CA 1
ATOM 1923 C C . PRO A 1 250 ? -15.458 -10.170 25.288 1.00 79.56 250 PRO A C 1
ATOM 1925 O O . PRO A 1 250 ? -15.731 -9.726 24.175 1.00 79.56 250 PRO A O 1
ATOM 1928 N N . HIS A 1 251 ? -15.768 -9.492 26.391 1.00 82.69 251 HIS A N 1
ATOM 1929 C CA . HIS A 1 251 ? -16.244 -8.105 26.360 1.00 82.69 251 HIS A CA 1
ATOM 1930 C C . HIS A 1 251 ? -15.187 -7.140 26.898 1.00 82.69 251 HIS A C 1
ATOM 1932 O O . HIS A 1 251 ? -15.167 -5.982 26.476 1.00 82.69 251 HIS A O 1
ATOM 1938 N N . THR A 1 252 ? -14.340 -7.593 27.827 1.00 69.81 252 THR A N 1
ATOM 1939 C CA . THR A 1 252 ? -13.416 -6.740 28.575 1.00 69.81 252 THR A CA 1
ATOM 1940 C C . THR A 1 252 ? -12.054 -6.614 27.904 1.00 69.81 252 THR A C 1
ATOM 1942 O O . THR A 1 252 ? -11.425 -7.609 27.559 1.00 69.81 252 THR A O 1
ATOM 1945 N N . ILE A 1 253 ? -11.536 -5.391 27.801 1.00 77.25 253 ILE A N 1
ATOM 1946 C CA . ILE A 1 253 ? -10.141 -5.101 27.429 1.00 77.25 253 ILE A CA 1
ATOM 1947 C C . ILE A 1 253 ? -9.421 -4.521 28.673 1.00 77.25 253 ILE A C 1
ATOM 1949 O O . ILE A 1 253 ? -10.053 -4.013 29.598 1.00 77.25 253 ILE A O 1
ATOM 1953 N N . ILE A 1 254 ? -8.095 -4.591 28.708 1.00 68.00 254 ILE A N 1
ATOM 1954 C CA . ILE A 1 254 ? -7.168 -3.895 29.607 1.00 68.00 254 ILE A CA 1
ATOM 1955 C C . ILE A 1 254 ? -6.326 -2.932 28.762 1.00 68.00 254 ILE A C 1
ATOM 1957 O O . ILE A 1 254 ? -6.024 -3.188 27.601 1.00 68.00 254 ILE A O 1
ATOM 1961 N N . ALA A 1 255 ? -5.936 -1.807 29.346 1.00 72.06 255 ALA A N 1
ATOM 1962 C CA . ALA A 1 255 ? -5.380 -0.661 28.644 1.00 72.06 255 ALA A CA 1
ATOM 1963 C C . ALA A 1 255 ? -4.126 -0.113 29.336 1.00 72.06 255 ALA A C 1
ATOM 1965 O O . ALA A 1 255 ? -4.242 0.546 30.366 1.00 72.06 255 ALA A O 1
ATOM 1966 N N . THR A 1 256 ? -2.934 -0.338 28.779 1.00 67.12 256 THR A N 1
ATOM 1967 C CA . THR A 1 256 ? -1.653 -0.069 29.473 1.00 67.12 256 THR A CA 1
ATOM 1968 C C . THR A 1 256 ? -0.954 1.199 28.973 1.00 67.12 256 THR A C 1
ATOM 1970 O O . THR A 1 256 ? -0.209 1.135 27.993 1.00 67.12 256 THR A O 1
ATOM 1973 N N . MET A 1 257 ? -1.218 2.354 29.606 1.00 72.94 257 MET A N 1
ATOM 1974 C CA . MET A 1 257 ? -0.756 3.703 29.200 1.00 72.94 257 MET A CA 1
ATOM 1975 C C . MET A 1 257 ? 0.766 3.844 29.046 1.00 72.94 257 MET A C 1
ATOM 1977 O O . MET A 1 257 ? 1.533 3.107 29.658 1.00 72.94 257 MET A O 1
ATOM 1981 N N . LYS A 1 258 ? 1.226 4.897 28.344 1.00 66.25 258 LYS A N 1
ATOM 1982 C CA . LYS A 1 258 ? 2.661 5.250 28.258 1.00 66.25 258 LYS A CA 1
ATOM 1983 C C . LYS A 1 258 ? 3.356 5.462 29.624 1.00 66.25 258 LYS A C 1
ATOM 1985 O O . LYS A 1 258 ? 4.564 5.280 29.708 1.00 66.25 258 LYS A O 1
ATOM 1990 N N . ASN A 1 259 ? 2.633 5.824 30.686 1.00 72.00 259 ASN A N 1
ATOM 1991 C CA . ASN A 1 259 ? 3.162 5.904 32.060 1.00 72.00 259 ASN A CA 1
ATOM 1992 C C . ASN A 1 259 ? 2.979 4.599 32.870 1.00 72.00 259 ASN A C 1
ATOM 1994 O O . ASN A 1 259 ? 3.085 4.623 34.092 1.00 72.00 259 ASN A O 1
ATOM 1998 N N . GLY A 1 260 ? 2.648 3.481 32.219 1.00 72.88 260 GLY A N 1
ATOM 1999 C CA . GLY A 1 260 ? 2.468 2.166 32.836 1.00 72.88 260 GLY A CA 1
ATOM 2000 C C . GLY A 1 260 ? 1.127 1.932 33.541 1.00 72.88 260 GLY A C 1
ATOM 2001 O O . GLY A 1 260 ? 0.829 0.787 33.873 1.00 72.88 260 GLY A O 1
ATOM 2002 N N . SER A 1 261 ? 0.288 2.954 33.760 1.00 79.81 261 SER A N 1
ATOM 2003 C CA . SER A 1 261 ? -1.003 2.743 34.432 1.00 79.81 261 SER A CA 1
ATOM 2004 C C . SER A 1 261 ? -1.938 1.894 33.569 1.00 79.81 261 SER A C 1
ATOM 2006 O O . SER A 1 261 ? -2.119 2.196 32.388 1.00 79.81 261 SER A O 1
ATOM 2008 N N . LYS A 1 262 ? -2.560 0.872 34.163 1.00 73.19 262 LYS A N 1
ATOM 2009 C CA . LYS A 1 262 ? -3.588 0.054 33.510 1.00 73.19 262 LYS A CA 1
ATOM 2010 C C . LYS A 1 262 ? -4.994 0.598 33.776 1.00 73.19 262 LYS A C 1
ATOM 2012 O O . LYS A 1 262 ? -5.238 1.205 34.817 1.00 73.19 262 LYS A O 1
ATOM 2017 N N . LYS A 1 263 ? -5.915 0.363 32.842 1.00 69.00 263 LYS A N 1
ATOM 2018 C CA . LYS A 1 263 ? -7.351 0.663 32.962 1.00 69.00 263 LYS A CA 1
ATOM 2019 C C . LYS A 1 263 ? -8.159 -0.497 32.383 1.00 69.00 263 LYS A C 1
ATOM 2021 O O . LYS A 1 263 ? -7.652 -1.176 31.494 1.00 69.00 263 LYS A O 1
ATOM 2026 N N . GLU A 1 264 ? -9.366 -0.740 32.881 1.00 76.50 264 GLU A N 1
ATOM 2027 C CA . GLU A 1 264 ? -10.244 -1.803 32.375 1.00 76.50 264 GLU A CA 1
ATOM 2028 C C . GLU A 1 264 ? -11.428 -1.238 31.603 1.00 76.50 264 GLU A C 1
ATOM 2030 O O . GLU A 1 264 ? -11.890 -0.125 31.854 1.00 76.50 264 GLU A O 1
ATOM 2035 N N . LEU A 1 265 ? -11.833 -2.002 30.595 1.00 62.41 265 LEU A N 1
ATOM 2036 C CA . LEU A 1 265 ? -12.585 -1.547 29.439 1.00 62.41 265 LEU A CA 1
ATOM 2037 C C . LEU A 1 265 ? -13.674 -2.552 29.119 1.00 62.41 265 LEU A C 1
ATOM 2039 O O . LEU A 1 265 ? -13.403 -3.730 29.263 1.00 62.41 265 LEU A O 1
ATOM 2043 N N . THR A 1 266 ? -14.833 -2.174 28.595 1.00 70.31 266 THR A N 1
ATOM 2044 C CA . THR A 1 266 ? -15.790 -3.163 28.058 1.00 70.31 266 THR A CA 1
ATOM 2045 C C . THR A 1 266 ? -16.544 -2.572 26.860 1.00 70.31 266 THR A C 1
ATOM 2047 O O . THR A 1 266 ? -16.500 -1.361 26.646 1.00 70.31 266 THR A O 1
ATOM 2050 N N . ALA A 1 267 ? -17.226 -3.391 26.051 1.00 73.19 267 ALA A N 1
ATOM 2051 C CA . ALA A 1 267 ? -18.144 -2.886 25.022 1.00 73.19 267 ALA A CA 1
ATOM 2052 C C . ALA A 1 267 ? -19.244 -3.886 24.640 1.00 73.19 267 ALA A C 1
ATOM 2054 O O . ALA A 1 267 ? -19.003 -5.089 24.583 1.00 73.19 267 ALA A O 1
ATOM 2055 N N . LYS A 1 268 ? -20.433 -3.381 24.269 1.00 81.31 268 LYS A N 1
ATOM 2056 C CA . LYS A 1 268 ? -21.501 -4.200 23.654 1.00 81.31 268 LYS A CA 1
ATOM 2057 C C . LYS A 1 268 ? -21.091 -4.791 22.297 1.00 81.31 268 LYS A C 1
ATOM 2059 O O . LYS A 1 268 ? -21.520 -5.882 21.948 1.00 81.31 268 LYS A O 1
ATOM 2064 N N . ASN A 1 269 ? -20.321 -4.038 21.519 1.00 82.62 269 ASN A N 1
ATOM 2065 C CA . ASN A 1 269 ? -19.746 -4.455 20.244 1.00 82.62 269 ASN A CA 1
ATOM 2066 C C . ASN A 1 269 ? -18.306 -3.945 20.194 1.00 82.62 269 ASN A C 1
ATOM 2068 O O . ASN A 1 269 ? -18.058 -2.814 20.617 1.00 82.62 269 ASN A O 1
ATOM 2072 N N . ILE A 1 270 ? -17.399 -4.755 19.651 1.00 81.62 270 ILE A N 1
ATOM 2073 C CA . ILE A 1 270 ? -15.976 -4.445 19.478 1.00 81.62 270 ILE A CA 1
ATOM 2074 C C . ILE A 1 270 ? -15.627 -4.679 18.009 1.00 81.62 270 ILE A C 1
ATOM 2076 O O . ILE A 1 270 ? -16.017 -5.686 17.435 1.00 81.62 270 ILE A O 1
ATOM 2080 N N . VAL A 1 271 ? -14.843 -3.801 17.393 1.00 88.62 271 VAL A N 1
ATOM 2081 C CA . VAL A 1 271 ? -14.202 -4.081 16.093 1.00 88.62 271 VAL A CA 1
ATOM 2082 C C . VAL A 1 271 ? -12.692 -4.047 16.281 1.00 88.62 271 VAL A C 1
ATOM 2084 O O . VAL A 1 271 ? -12.223 -3.302 17.130 1.00 88.62 271 VAL A O 1
ATOM 2087 N N . ILE A 1 272 ? -11.936 -4.820 15.507 1.00 84.06 272 ILE A N 1
ATOM 2088 C CA . ILE A 1 272 ? -10.473 -4.875 15.527 1.00 84.06 272 ILE A CA 1
ATOM 2089 C C . ILE A 1 272 ? -9.942 -4.433 14.155 1.00 84.06 272 ILE A C 1
ATOM 2091 O O . ILE A 1 272 ? -10.135 -5.117 13.156 1.00 84.06 272 ILE A O 1
ATOM 2095 N N . ALA A 1 273 ? -9.235 -3.308 14.086 1.00 83.88 273 ALA A N 1
ATOM 2096 C CA . ALA A 1 273 ? -8.544 -2.839 12.880 1.00 83.88 273 ALA A CA 1
ATOM 2097 C C . ALA A 1 273 ? -7.139 -2.326 13.238 1.00 83.88 273 ALA A C 1
ATOM 2099 O O . ALA A 1 273 ? -6.794 -1.159 13.062 1.00 83.88 273 ALA A O 1
ATOM 2100 N N . VAL A 1 274 ? -6.319 -3.225 13.787 1.00 76.38 274 VAL A N 1
ATOM 2101 C CA . VAL A 1 274 ? -4.922 -2.961 14.188 1.00 76.38 274 VAL A CA 1
ATOM 2102 C C . VAL A 1 274 ? -3.921 -2.978 13.022 1.00 76.38 274 VAL A C 1
ATOM 2104 O O . VAL A 1 274 ? -2.719 -2.885 13.245 1.00 76.38 274 VAL A O 1
ATOM 2107 N N . GLY A 1 275 ? -4.404 -3.084 11.780 1.00 78.25 275 GLY A N 1
ATOM 2108 C CA . GLY A 1 275 ? -3.600 -3.010 10.556 1.00 78.25 275 GLY A CA 1
ATOM 2109 C C . GLY A 1 275 ? -2.432 -4.003 10.468 1.00 78.25 275 GLY A C 1
ATOM 2110 O O . GLY A 1 275 ? -2.353 -4.984 11.215 1.00 78.25 275 GLY A O 1
ATOM 2111 N N . GLY A 1 276 ? -1.537 -3.728 9.516 1.00 72.19 276 GLY A N 1
ATOM 2112 C CA . GLY A 1 276 ? -0.326 -4.505 9.242 1.00 72.19 276 GLY A CA 1
ATOM 2113 C C . GLY A 1 276 ? 0.983 -3.807 9.641 1.00 72.19 276 GLY A C 1
ATOM 2114 O O . GLY A 1 276 ? 1.085 -2.579 9.696 1.00 72.19 276 GLY A O 1
ATOM 2115 N N . ARG A 1 277 ? 2.025 -4.610 9.857 1.00 73.06 277 ARG A N 1
ATOM 2116 C CA . ARG A 1 277 ? 3.281 -4.281 10.558 1.00 73.06 277 ARG A CA 1
ATOM 2117 C C . ARG A 1 277 ? 4.481 -4.847 9.772 1.00 73.06 277 ARG A C 1
ATOM 2119 O O . ARG A 1 277 ? 4.396 -6.031 9.460 1.00 73.06 277 ARG A O 1
ATOM 2126 N N . PRO A 1 278 ? 5.573 -4.122 9.442 1.00 71.62 278 PRO A N 1
ATOM 2127 C CA . PRO A 1 278 ? 6.678 -4.703 8.667 1.00 71.62 278 PRO A CA 1
ATOM 2128 C C . PRO A 1 278 ? 7.306 -5.904 9.374 1.00 71.62 278 PRO A C 1
ATOM 2130 O O . PRO A 1 278 ? 7.588 -5.846 10.571 1.00 71.62 278 PRO A O 1
ATOM 2133 N N . HIS A 1 279 ? 7.540 -6.982 8.628 1.00 79.81 279 HIS A N 1
ATOM 2134 C CA . HIS A 1 279 ? 8.295 -8.129 9.116 1.00 79.81 279 HIS A CA 1
ATOM 2135 C C . HIS A 1 279 ? 9.801 -7.927 8.882 1.00 79.81 279 HIS A C 1
ATOM 2137 O O . HIS A 1 279 ? 10.242 -7.681 7.753 1.00 79.81 279 HIS A O 1
ATOM 2143 N N . TYR A 1 280 ? 10.579 -8.105 9.948 1.00 77.81 280 TYR A N 1
ATOM 2144 C CA . TYR A 1 280 ? 12.037 -8.181 9.932 1.00 77.81 280 TYR A CA 1
ATOM 2145 C C . TYR A 1 280 ? 12.474 -9.639 10.156 1.00 77.81 280 TYR A C 1
ATOM 2147 O O . TYR A 1 280 ? 11.913 -10.305 11.028 1.00 77.81 280 TYR A O 1
ATOM 2155 N N . PRO A 1 281 ? 13.456 -10.164 9.402 1.00 78.25 281 PRO A N 1
ATOM 2156 C CA . PRO A 1 281 ? 13.972 -11.511 9.621 1.00 78.25 281 PRO A CA 1
ATOM 2157 C C . PRO A 1 281 ? 14.817 -11.594 10.900 1.00 78.25 281 PRO A C 1
ATOM 2159 O O . PRO A 1 281 ? 15.540 -10.661 11.244 1.00 78.25 281 PRO A O 1
ATOM 2162 N N . ASN A 1 282 ? 14.772 -12.748 11.569 1.00 87.19 282 ASN A N 1
ATOM 2163 C CA . ASN A 1 282 ? 15.593 -13.039 12.744 1.00 87.19 282 ASN A CA 1
ATOM 2164 C C . ASN A 1 282 ? 17.047 -13.360 12.342 1.00 87.19 282 ASN A C 1
ATOM 2166 O O . ASN A 1 282 ? 17.419 -14.530 12.248 1.00 87.19 282 ASN A O 1
ATOM 2170 N N . ILE A 1 283 ? 17.839 -12.322 12.068 1.00 87.00 283 ILE A N 1
ATOM 2171 C CA . ILE A 1 283 ? 19.276 -12.398 11.760 1.00 87.00 283 ILE A CA 1
ATOM 2172 C C . ILE A 1 283 ? 20.045 -11.265 12.473 1.00 87.00 283 ILE A C 1
ATOM 2174 O O . ILE A 1 283 ? 19.447 -10.220 12.746 1.00 87.00 283 ILE A O 1
ATOM 2178 N N . PRO A 1 284 ? 21.359 -11.413 12.742 1.00 91.50 284 PRO A N 1
ATOM 2179 C CA . PRO A 1 284 ? 22.163 -10.365 13.380 1.00 91.50 284 PRO A CA 1
ATOM 2180 C C . PRO A 1 284 ? 22.164 -9.051 12.584 1.00 91.50 284 PRO A C 1
ATOM 2182 O O . PRO A 1 284 ? 22.265 -9.075 11.353 1.00 91.50 284 PRO A O 1
ATOM 2185 N N . GLY A 1 285 ? 22.050 -7.908 13.268 1.00 83.06 285 GLY A N 1
ATOM 2186 C CA . GLY A 1 285 ? 22.094 -6.572 12.667 1.00 83.06 285 GLY A CA 1
ATOM 2187 C C . GLY A 1 285 ? 20.833 -6.130 11.928 1.00 83.06 285 GLY A C 1
ATOM 2188 O O . GLY A 1 285 ? 20.673 -4.936 11.655 1.00 83.06 285 GLY A O 1
ATOM 2189 N N . ALA A 1 286 ? 19.901 -7.043 11.624 1.00 78.50 286 ALA A N 1
ATOM 2190 C CA . ALA A 1 286 ? 18.681 -6.693 10.896 1.00 78.50 286 ALA A CA 1
ATOM 2191 C C . ALA A 1 286 ? 17.811 -5.675 11.638 1.00 78.50 286 ALA A C 1
ATOM 2193 O O . ALA A 1 286 ? 17.064 -4.943 11.001 1.00 78.50 286 ALA A O 1
ATOM 2194 N N . MET A 1 287 ? 17.908 -5.624 12.965 1.00 78.00 287 MET A N 1
ATOM 2195 C CA . MET A 1 287 ? 17.085 -4.755 13.807 1.00 78.00 287 MET A CA 1
ATOM 2196 C C . MET A 1 287 ? 17.899 -3.749 14.631 1.00 78.00 287 MET A C 1
ATOM 2198 O O . MET A 1 287 ? 17.298 -2.905 15.285 1.00 78.00 287 MET A O 1
ATOM 2202 N N . GLU A 1 288 ? 19.236 -3.812 14.583 1.00 80.62 288 GLU A N 1
ATOM 2203 C CA . GLU A 1 288 ? 20.135 -2.776 15.121 1.00 80.62 288 GLU A CA 1
ATOM 2204 C C . GLU A 1 288 ? 20.567 -1.747 14.060 1.00 80.62 288 GLU A C 1
ATOM 2206 O O . GLU A 1 288 ? 20.950 -0.626 14.404 1.00 80.62 288 GLU A O 1
ATOM 2211 N N . TYR A 1 289 ? 20.539 -2.109 12.770 1.00 82.88 289 TYR A N 1
ATOM 2212 C CA . TYR A 1 289 ? 21.141 -1.292 11.706 1.00 82.88 289 TYR A CA 1
ATOM 2213 C C . TYR A 1 289 ? 20.253 -1.045 10.484 1.00 82.88 289 TYR A C 1
ATOM 2215 O O . TYR A 1 289 ? 20.576 -0.167 9.686 1.00 82.88 289 TYR A O 1
ATOM 2223 N N . CYS A 1 290 ? 19.171 -1.804 10.303 1.00 81.50 290 CYS A N 1
ATOM 2224 C CA . CYS A 1 290 ? 18.395 -1.781 9.063 1.00 81.50 290 CYS A CA 1
ATOM 2225 C C . CYS A 1 290 ? 17.017 -1.149 9.250 1.00 81.50 290 CYS A C 1
ATOM 2227 O O . CYS A 1 290 ? 16.390 -1.240 10.306 1.00 81.50 290 CYS A O 1
ATOM 2229 N N . ILE A 1 291 ? 16.527 -0.562 8.168 1.00 77.81 291 ILE A N 1
ATOM 2230 C CA . ILE A 1 291 ? 15.239 0.112 8.099 1.00 77.81 291 ILE A CA 1
ATOM 2231 C C . ILE A 1 291 ? 14.193 -0.777 7.413 1.00 77.81 291 ILE A C 1
ATOM 2233 O O . ILE A 1 291 ? 14.498 -1.858 6.903 1.00 77.81 291 ILE A O 1
ATOM 2237 N N . SER A 1 292 ? 12.948 -0.319 7.363 1.00 77.81 292 SER A N 1
ATOM 2238 C CA . SER A 1 292 ? 11.840 -0.996 6.692 1.00 77.81 292 SER A CA 1
ATOM 2239 C C . SER A 1 292 ? 11.096 -0.068 5.730 1.00 77.81 292 SER A C 1
ATOM 2241 O O . SER A 1 292 ? 11.389 1.122 5.627 1.00 77.81 292 SER A O 1
ATOM 2243 N N . SER A 1 293 ? 10.127 -0.610 4.989 1.00 65.12 293 SER A N 1
ATOM 2244 C CA . SER A 1 293 ? 9.268 0.169 4.077 1.00 65.12 293 SER A CA 1
ATOM 2245 C C . SER A 1 293 ? 8.589 1.370 4.712 1.00 65.12 293 SER A C 1
ATOM 2247 O O . SER A 1 293 ? 8.181 2.305 4.037 1.00 65.12 293 SER A O 1
ATOM 2249 N N . ASP A 1 294 ? 8.403 1.261 6.014 1.00 61.59 294 ASP A N 1
ATOM 2250 C CA . ASP A 1 294 ? 7.837 2.272 6.858 1.00 61.59 294 ASP A CA 1
ATOM 2251 C C . ASP A 1 294 ? 8.811 3.487 6.866 1.00 61.59 294 ASP A C 1
ATOM 2253 O O . ASP A 1 294 ? 8.411 4.600 6.519 1.00 61.59 294 ASP A O 1
ATOM 2257 N N . ASP A 1 295 ? 10.102 3.286 7.144 1.00 60.53 295 ASP A N 1
ATOM 2258 C CA . ASP A 1 295 ? 11.145 4.320 7.271 1.00 60.53 295 ASP A CA 1
ATOM 2259 C C . ASP A 1 295 ? 11.454 5.141 6.008 1.00 60.53 295 ASP A C 1
ATOM 2261 O O . ASP A 1 295 ? 11.684 6.350 6.072 1.00 60.53 295 ASP A O 1
ATOM 2265 N N . ILE A 1 296 ? 11.570 4.468 4.858 1.00 60.56 296 ILE A N 1
ATOM 2266 C CA . ILE A 1 296 ? 12.383 4.941 3.718 1.00 60.56 296 ILE A CA 1
ATOM 2267 C C . ILE A 1 296 ? 12.019 6.352 3.228 1.00 60.56 296 ILE A C 1
ATOM 2269 O O . ILE A 1 296 ? 12.878 7.119 2.791 1.00 60.56 296 ILE A O 1
ATOM 2273 N N . PHE A 1 297 ? 10.743 6.717 3.329 1.00 54.19 297 PHE A N 1
ATOM 2274 C CA . PHE A 1 297 ? 10.160 7.910 2.719 1.00 54.19 297 PHE A CA 1
ATOM 2275 C C . PHE A 1 297 ? 10.549 9.247 3.369 1.00 54.19 297 PHE A C 1
ATOM 2277 O O . PHE A 1 297 ? 10.099 10.289 2.892 1.00 54.19 297 PHE A O 1
ATOM 2284 N N . SER A 1 298 ? 11.320 9.264 4.462 1.00 50.25 298 SER A N 1
ATOM 2285 C CA . SER A 1 298 ? 11.739 10.535 5.086 1.00 50.25 298 SER A CA 1
ATOM 2286 C C . SER A 1 298 ? 12.992 10.463 5.964 1.00 50.25 298 SER A C 1
ATOM 2288 O O . SER A 1 298 ? 13.129 11.232 6.915 1.00 50.25 298 SER A O 1
ATOM 2290 N N . LEU A 1 299 ? 13.946 9.595 5.608 1.00 52.34 299 LEU A N 1
ATOM 2291 C CA . LEU A 1 299 ? 15.322 9.663 6.119 1.00 52.34 299 LEU A CA 1
ATOM 2292 C C . LEU A 1 299 ? 15.835 11.116 6.139 1.00 52.34 299 LEU A C 1
ATOM 2294 O O . LEU A 1 299 ? 15.726 11.841 5.148 1.00 52.34 299 LEU A O 1
ATOM 2298 N N . SER A 1 300 ? 16.438 11.527 7.260 1.00 54.16 300 SER A N 1
ATOM 2299 C CA . SER A 1 300 ? 17.039 12.863 7.457 1.00 54.16 300 SER A CA 1
ATOM 2300 C C . SER A 1 300 ? 18.251 13.148 6.560 1.00 54.16 300 SER A C 1
ATOM 2302 O O . SER A 1 300 ? 18.776 14.261 6.542 1.00 54.16 300 SER A O 1
ATOM 2304 N N . HIS A 1 301 ? 18.696 12.131 5.834 1.00 60.69 301 HIS A N 1
ATOM 2305 C CA . HIS A 1 301 ? 19.797 12.104 4.889 1.00 60.69 301 HIS A CA 1
ATOM 2306 C C . HIS A 1 301 ? 19.357 11.290 3.658 1.00 60.69 301 HIS A C 1
ATOM 2308 O O . HIS A 1 301 ? 18.427 10.489 3.761 1.00 60.69 301 HIS A O 1
ATOM 2314 N N . PRO A 1 302 ? 19.990 11.467 2.487 1.00 61.59 302 PRO A N 1
ATOM 2315 C CA . PRO A 1 302 ? 19.739 10.601 1.341 1.00 61.59 302 PRO A CA 1
ATOM 2316 C C . PRO A 1 302 ? 20.029 9.121 1.664 1.00 61.59 302 PRO A C 1
ATOM 2318 O O . PRO A 1 302 ? 21.045 8.851 2.305 1.00 61.59 302 PRO A O 1
ATOM 2321 N N . PRO A 1 303 ? 19.213 8.163 1.186 1.00 69.19 303 PRO A N 1
ATOM 2322 C CA . PRO A 1 303 ? 19.394 6.732 1.469 1.00 69.19 303 PRO A CA 1
ATOM 2323 C C . PRO A 1 303 ? 20.675 6.127 0.872 1.00 69.19 303 PRO A C 1
ATOM 2325 O O . PRO A 1 303 ? 21.152 5.103 1.357 1.00 69.19 303 PRO A O 1
ATOM 2328 N N . GLY A 1 304 ? 21.247 6.743 -0.168 1.00 81.50 304 GLY A N 1
ATOM 2329 C CA . GLY A 1 304 ? 22.465 6.251 -0.816 1.00 81.50 304 GLY A CA 1
ATOM 2330 C C . GLY A 1 304 ? 22.276 4.887 -1.489 1.00 81.50 304 GLY A C 1
ATOM 2331 O O . GLY A 1 304 ? 21.164 4.495 -1.850 1.00 81.50 304 GLY A O 1
ATOM 2332 N N . LYS A 1 305 ? 23.371 4.147 -1.677 1.00 89.38 305 LYS A N 1
ATOM 2333 C CA . LYS A 1 305 ? 23.339 2.787 -2.224 1.00 89.38 305 LYS A CA 1
ATOM 2334 C C . LYS A 1 305 ? 22.535 1.888 -1.281 1.00 89.38 305 LYS A C 1
ATOM 2336 O O . LYS A 1 305 ? 22.952 1.658 -0.145 1.00 89.38 305 LYS A O 1
ATOM 2341 N N . THR A 1 306 ? 21.409 1.365 -1.756 1.00 85.25 306 THR A N 1
ATOM 2342 C CA . THR A 1 306 ? 20.403 0.702 -0.917 1.00 85.25 306 THR A CA 1
ATOM 2343 C C . THR A 1 306 ? 20.235 -0.772 -1.282 1.00 85.25 306 THR A C 1
ATOM 2345 O O . THR A 1 306 ? 20.015 -1.107 -2.446 1.00 85.25 306 THR A O 1
ATOM 2348 N N . LEU A 1 307 ? 20.286 -1.653 -0.279 1.00 94.31 307 LEU A N 1
ATOM 2349 C CA . LEU A 1 307 ? 19.853 -3.047 -0.401 1.00 94.31 307 LEU A CA 1
ATOM 2350 C C . LEU A 1 307 ? 18.387 -3.162 0.021 1.00 94.31 307 LEU A C 1
ATOM 2352 O O . LEU A 1 307 ? 18.042 -2.780 1.133 1.00 94.31 307 LEU A O 1
ATOM 2356 N N . ILE A 1 308 ? 17.535 -3.729 -0.824 1.00 92.12 308 ILE A N 1
ATOM 2357 C CA . ILE A 1 308 ? 16.126 -3.997 -0.552 1.00 92.12 308 ILE A CA 1
ATOM 2358 C C . ILE A 1 308 ? 15.943 -5.507 -0.418 1.00 92.12 308 ILE A C 1
ATOM 2360 O O . ILE A 1 308 ? 16.206 -6.272 -1.343 1.00 92.12 308 ILE A O 1
ATOM 2364 N N . VAL A 1 309 ? 15.469 -5.966 0.733 1.00 89.75 309 VAL A N 1
ATOM 2365 C CA . VAL A 1 309 ? 15.261 -7.389 1.001 1.00 89.75 309 VAL A CA 1
ATOM 2366 C C . VAL A 1 309 ? 13.773 -7.713 0.913 1.00 89.75 309 VAL A C 1
ATOM 2368 O O . VAL A 1 309 ? 13.004 -7.428 1.834 1.00 89.75 309 VAL A O 1
ATOM 2371 N N . GLY A 1 310 ? 13.378 -8.343 -0.197 1.00 85.88 310 GLY A N 1
ATOM 2372 C CA . GLY A 1 310 ? 12.002 -8.746 -0.491 1.00 85.88 310 GLY A CA 1
ATOM 2373 C C . GLY A 1 310 ? 11.419 -8.053 -1.727 1.00 85.88 310 GLY A C 1
ATOM 2374 O O . GLY A 1 310 ? 11.415 -6.832 -1.826 1.00 85.88 310 GLY A O 1
ATOM 2375 N N . ALA A 1 311 ? 10.861 -8.849 -2.644 1.00 91.38 311 ALA A N 1
ATOM 2376 C CA . ALA A 1 311 ? 10.243 -8.398 -3.898 1.00 91.38 311 ALA A CA 1
ATOM 2377 C C . ALA A 1 311 ? 8.701 -8.473 -3.881 1.00 91.38 311 ALA A C 1
ATOM 2379 O O . ALA A 1 311 ? 8.066 -8.858 -4.864 1.00 91.38 311 ALA A O 1
ATOM 2380 N N . GLY A 1 312 ? 8.085 -8.124 -2.747 1.00 89.19 312 GLY A N 1
ATOM 2381 C CA . GLY A 1 312 ? 6.679 -7.705 -2.735 1.00 89.19 312 GLY A CA 1
ATOM 2382 C C . GLY A 1 312 ? 6.522 -6.317 -3.371 1.00 89.19 312 GLY A C 1
ATOM 2383 O O . GLY A 1 312 ? 7.522 -5.636 -3.595 1.00 89.19 312 GLY A O 1
ATOM 2384 N N . TYR A 1 313 ? 5.283 -5.877 -3.621 1.00 87.38 313 TYR A N 1
ATOM 2385 C CA . TYR A 1 313 ? 4.996 -4.579 -4.260 1.00 87.38 313 TYR A CA 1
ATOM 2386 C C . TYR A 1 313 ? 5.765 -3.430 -3.597 1.00 87.38 313 TYR A C 1
ATOM 2388 O O . TYR A 1 313 ? 6.499 -2.719 -4.269 1.00 87.38 313 TYR A O 1
ATOM 2396 N N . ILE A 1 314 ? 5.720 -3.360 -2.267 1.00 81.81 314 ILE A N 1
ATOM 2397 C CA . ILE A 1 314 ? 6.467 -2.408 -1.439 1.00 81.81 314 ILE A CA 1
ATOM 2398 C C . ILE A 1 314 ? 7.963 -2.345 -1.797 1.00 81.81 314 ILE A C 1
ATOM 2400 O O . ILE A 1 314 ? 8.514 -1.258 -1.955 1.00 81.81 314 ILE A O 1
ATOM 2404 N N . GLY A 1 315 ? 8.630 -3.496 -1.918 1.00 86.69 315 GLY A N 1
ATOM 2405 C CA . GLY A 1 315 ? 10.067 -3.560 -2.190 1.00 86.69 315 GLY A CA 1
ATOM 2406 C C . GLY A 1 315 ? 10.417 -3.119 -3.610 1.00 86.69 315 GLY A C 1
ATOM 2407 O O . GLY A 1 315 ? 11.389 -2.391 -3.796 1.00 86.69 315 GLY A O 1
ATOM 2408 N N . LEU A 1 316 ? 9.595 -3.495 -4.597 1.00 94.44 316 LEU A N 1
ATOM 2409 C CA . LEU A 1 316 ? 9.798 -3.088 -5.990 1.00 94.44 316 LEU A CA 1
ATOM 2410 C C . LEU A 1 316 ? 9.493 -1.601 -6.212 1.00 94.44 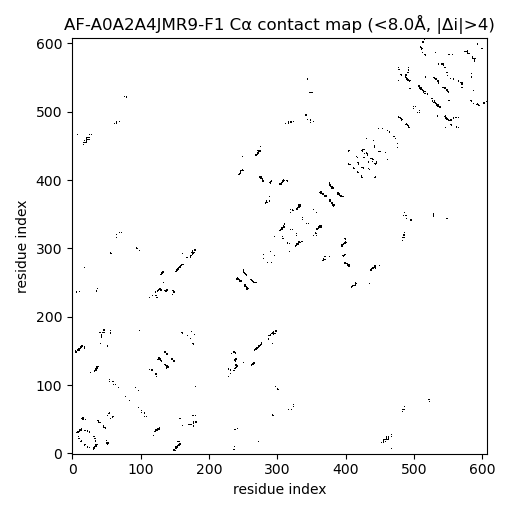316 LEU A C 1
ATOM 2412 O O . LEU A 1 316 ? 10.249 -0.922 -6.898 1.00 94.44 316 LEU A O 1
ATOM 2416 N N . GLU A 1 317 ? 8.444 -1.070 -5.579 1.00 88.56 317 GLU A N 1
ATOM 2417 C CA . GLU A 1 317 ? 8.143 0.366 -5.576 1.00 88.56 317 GLU A CA 1
ATOM 2418 C C . GLU A 1 317 ? 9.314 1.169 -4.989 1.00 88.56 317 GLU A C 1
ATOM 2420 O O . GLU A 1 317 ? 9.766 2.133 -5.605 1.00 88.56 317 GLU A O 1
ATOM 2425 N N . CYS A 1 318 ? 9.858 0.735 -3.843 1.00 81.25 318 CYS A N 1
ATOM 2426 C CA . CYS A 1 318 ? 11.002 1.394 -3.209 1.00 81.25 318 CYS A CA 1
ATOM 2427 C C . CYS A 1 318 ? 12.272 1.321 -4.061 1.00 81.25 318 CYS A C 1
ATOM 2429 O O . CYS A 1 318 ? 12.882 2.352 -4.326 1.00 81.25 318 CYS A O 1
ATOM 2431 N N . ALA A 1 319 ? 12.657 0.134 -4.535 1.00 86.88 319 ALA A N 1
ATOM 2432 C CA . ALA A 1 319 ? 13.822 -0.017 -5.407 1.00 86.88 319 ALA A CA 1
ATOM 2433 C C . ALA A 1 319 ? 13.687 0.808 -6.700 1.00 86.88 319 ALA A C 1
ATOM 2435 O O . ALA A 1 319 ? 14.656 1.418 -7.147 1.00 86.88 319 ALA A O 1
ATOM 2436 N N . GLY A 1 320 ? 12.473 0.873 -7.256 1.00 82.75 320 GLY A N 1
ATOM 2437 C CA . GLY A 1 320 ? 12.140 1.650 -8.443 1.00 82.75 320 GLY A CA 1
ATOM 2438 C C . GLY A 1 320 ? 12.353 3.151 -8.262 1.00 82.75 320 GLY A C 1
ATOM 2439 O O . GLY A 1 320 ? 13.166 3.732 -8.981 1.00 82.75 320 GLY A O 1
ATOM 2440 N N . PHE A 1 321 ? 11.670 3.785 -7.296 1.00 75.12 321 PHE A N 1
ATOM 2441 C CA . PHE A 1 321 ? 11.826 5.234 -7.118 1.00 75.12 321 PHE A CA 1
ATOM 2442 C C . PHE A 1 321 ? 13.237 5.603 -6.647 1.00 75.12 321 PHE A C 1
ATOM 2444 O O . PHE A 1 321 ? 13.762 6.616 -7.092 1.00 75.12 321 PHE A O 1
ATOM 2451 N N . LEU A 1 322 ? 13.891 4.790 -5.807 1.00 75.06 322 LEU A N 1
ATOM 2452 C CA . LEU A 1 322 ? 15.269 5.059 -5.379 1.00 75.06 322 LEU A CA 1
ATOM 2453 C C . LEU A 1 322 ? 16.230 5.104 -6.573 1.00 75.06 322 LEU A C 1
ATOM 2455 O O . LEU A 1 322 ? 16.985 6.066 -6.711 1.00 75.06 322 LEU A O 1
ATOM 2459 N N . ASN A 1 323 ? 16.140 4.120 -7.470 1.00 81.19 323 ASN A N 1
ATOM 2460 C CA . ASN A 1 323 ? 16.992 4.039 -8.651 1.00 81.19 323 ASN A CA 1
ATOM 2461 C C . ASN A 1 323 ? 16.731 5.185 -9.644 1.00 81.19 323 ASN A C 1
ATOM 2463 O O . ASN A 1 323 ? 17.683 5.839 -10.067 1.00 81.19 323 ASN A O 1
ATOM 2467 N N . SER A 1 324 ? 15.466 5.504 -9.950 1.00 73.00 324 SER A N 1
ATOM 2468 C CA . SER A 1 324 ? 15.124 6.660 -10.804 1.00 73.00 324 SER A CA 1
ATOM 2469 C C . SER A 1 324 ? 15.452 8.020 -10.154 1.00 73.00 324 SER A C 1
ATOM 2471 O O . SER A 1 324 ? 15.609 9.009 -10.864 1.00 73.00 324 SER A O 1
ATOM 2473 N N . LEU A 1 325 ? 15.627 8.092 -8.826 1.00 66.44 325 LEU A N 1
ATOM 2474 C CA . LEU A 1 325 ? 16.184 9.261 -8.123 1.00 66.44 325 LEU A CA 1
ATOM 2475 C C . LEU A 1 325 ? 17.729 9.272 -8.048 1.00 66.44 325 LEU A C 1
ATOM 2477 O O . LEU A 1 325 ? 18.307 10.173 -7.438 1.00 66.44 325 LEU A O 1
ATOM 2481 N N . GLY A 1 326 ? 18.407 8.306 -8.678 1.00 72.44 326 GLY A N 1
ATOM 2482 C CA . GLY A 1 326 ? 19.870 8.224 -8.757 1.00 72.44 326 GLY A CA 1
ATOM 2483 C C . GLY A 1 326 ? 20.552 7.493 -7.594 1.00 72.44 326 GLY A C 1
ATOM 2484 O O . GLY A 1 326 ? 21.777 7.546 -7.483 1.00 72.44 326 GLY A O 1
ATOM 2485 N N . TYR A 1 327 ? 19.796 6.808 -6.731 1.00 76.19 327 TYR A N 1
ATOM 2486 C CA . TYR A 1 327 ? 20.323 6.003 -5.625 1.00 76.19 327 TYR A CA 1
ATOM 2487 C C . TYR A 1 327 ? 20.409 4.522 -6.038 1.00 76.19 327 TYR A C 1
ATOM 2489 O O . TYR A 1 327 ? 19.364 3.899 -6.229 1.00 76.19 327 TYR A O 1
ATOM 2497 N N . PRO A 1 328 ? 21.613 3.924 -6.179 1.00 86.69 328 PRO A N 1
ATOM 2498 C CA . PRO A 1 328 ? 21.743 2.563 -6.699 1.00 86.69 328 PRO A CA 1
ATOM 2499 C C . PRO A 1 328 ? 21.019 1.538 -5.820 1.00 86.69 328 PRO A C 1
ATOM 2501 O O . PRO A 1 328 ? 21.334 1.402 -4.634 1.00 86.69 328 PRO A O 1
ATOM 2504 N N . ALA A 1 329 ? 20.070 0.813 -6.413 1.00 86.25 329 ALA A N 1
ATOM 2505 C CA . ALA A 1 329 ? 19.227 -0.161 -5.729 1.00 86.25 329 ALA A CA 1
ATOM 2506 C C . ALA A 1 329 ? 19.614 -1.606 -6.090 1.00 86.25 329 ALA A C 1
ATOM 2508 O O . ALA A 1 329 ? 19.824 -1.930 -7.260 1.00 86.25 329 ALA A O 1
ATOM 2509 N N . THR A 1 330 ? 19.638 -2.483 -5.085 1.00 97.62 330 THR A N 1
ATOM 2510 C CA . THR A 1 330 ? 19.808 -3.938 -5.246 1.00 97.62 330 THR A CA 1
ATOM 2511 C C . THR A 1 330 ? 18.687 -4.665 -4.507 1.00 97.62 330 THR A C 1
ATOM 2513 O O . THR A 1 330 ? 18.421 -4.330 -3.358 1.00 97.62 330 THR A O 1
ATOM 2516 N N . VAL A 1 331 ? 18.034 -5.658 -5.115 1.00 95.75 331 VAL A N 1
ATOM 2517 C CA . VAL A 1 331 ? 16.859 -6.351 -4.553 1.00 95.75 331 VAL A CA 1
ATOM 2518 C C . VAL A 1 331 ? 17.127 -7.846 -4.348 1.00 95.75 331 VAL A C 1
ATOM 2520 O O . VAL A 1 331 ? 17.319 -8.576 -5.318 1.00 95.75 331 VAL A O 1
ATOM 2523 N N . LEU A 1 332 ? 17.057 -8.343 -3.106 1.00 94.00 332 LEU A N 1
ATOM 2524 C CA . LEU A 1 332 ? 17.112 -9.786 -2.824 1.00 94.00 332 LEU A CA 1
ATOM 2525 C C . LEU A 1 332 ? 15.745 -10.452 -3.080 1.00 94.00 332 LEU A C 1
ATOM 2527 O O . LEU A 1 332 ? 14.759 -10.154 -2.392 1.00 94.00 332 LEU A O 1
ATOM 2531 N N . ILE A 1 333 ? 15.688 -11.405 -4.019 1.00 93.50 333 ILE A N 1
ATOM 2532 C CA . ILE A 1 333 ? 14.496 -12.211 -4.332 1.00 93.50 333 ILE A CA 1
ATOM 2533 C C . ILE A 1 333 ? 14.652 -13.639 -3.795 1.00 93.50 333 ILE A C 1
ATOM 2535 O O . ILE A 1 333 ? 15.189 -14.513 -4.470 1.00 93.50 333 ILE A O 1
ATOM 2539 N N . ARG A 1 334 ? 14.051 -13.931 -2.633 1.00 88.62 334 ARG A N 1
ATOM 2540 C CA . ARG A 1 334 ? 14.021 -15.292 -2.050 1.00 88.62 334 ARG A CA 1
ATOM 2541 C C . ARG A 1 334 ? 13.409 -16.366 -2.965 1.00 88.62 334 ARG A C 1
ATOM 2543 O O . ARG A 1 334 ? 13.751 -17.533 -2.838 1.00 88.62 334 ARG A O 1
ATOM 2550 N N . SER A 1 335 ? 12.435 -16.024 -3.817 1.00 91.69 335 SER A N 1
ATOM 2551 C CA . SER A 1 335 ? 11.741 -17.028 -4.650 1.00 91.69 335 SER A CA 1
ATOM 2552 C C . SER A 1 335 ? 11.218 -16.486 -5.982 1.00 91.69 335 SER A C 1
ATOM 2554 O O . SER A 1 335 ? 11.747 -16.854 -7.025 1.00 91.69 335 SER A O 1
ATOM 2556 N N . VAL A 1 336 ? 10.202 -15.619 -5.946 1.00 95.44 336 VAL A N 1
ATOM 2557 C CA . VAL A 1 336 ? 9.596 -14.961 -7.115 1.00 95.44 336 VAL A CA 1
ATOM 2558 C C . VAL A 1 336 ? 9.179 -13.523 -6.764 1.00 95.44 336 VAL A C 1
ATOM 2560 O O . VAL A 1 336 ? 8.856 -13.276 -5.593 1.00 95.44 336 VAL A O 1
ATOM 2563 N N . PRO A 1 337 ? 9.176 -12.579 -7.725 1.00 95.75 337 PRO A N 1
ATOM 2564 C CA . PRO A 1 337 ? 8.614 -11.244 -7.532 1.00 95.75 337 PRO A CA 1
ATOM 2565 C C . PRO A 1 337 ? 7.080 -11.277 -7.467 1.00 95.75 337 PRO A C 1
ATOM 2567 O O . PRO A 1 337 ? 6.436 -12.153 -8.044 1.00 95.75 337 PRO A O 1
ATOM 2570 N N . LEU A 1 338 ? 6.498 -10.307 -6.753 1.00 95.44 338 LEU A N 1
ATOM 2571 C CA . LEU A 1 338 ? 5.051 -10.083 -6.623 1.00 95.44 338 LEU A CA 1
ATOM 2572 C C . LEU A 1 338 ? 4.238 -11.375 -6.399 1.00 95.44 338 LEU A C 1
ATOM 2574 O O . LEU A 1 338 ? 3.227 -11.607 -7.056 1.00 95.44 338 LEU A O 1
ATOM 2578 N N . ARG A 1 339 ? 4.673 -12.238 -5.472 1.00 90.69 339 ARG A N 1
ATOM 2579 C CA . ARG A 1 339 ? 3.952 -13.475 -5.116 1.00 90.69 339 ARG A CA 1
ATOM 2580 C C . ARG A 1 339 ? 2.474 -13.177 -4.814 1.00 90.69 339 ARG A C 1
ATOM 2582 O O . ARG A 1 339 ? 2.186 -12.374 -3.932 1.00 90.69 339 ARG A O 1
ATOM 2589 N N . GLY A 1 340 ? 1.568 -13.860 -5.515 1.00 90.19 340 GLY A N 1
ATOM 2590 C CA . GLY A 1 340 ? 0.115 -13.643 -5.438 1.00 90.19 340 GLY A CA 1
ATOM 2591 C C . GLY A 1 340 ? -0.447 -12.737 -6.542 1.00 90.19 340 GLY A C 1
ATOM 2592 O O . GLY A 1 340 ? -1.658 -12.694 -6.726 1.00 90.19 340 GLY A O 1
ATOM 2593 N N . PHE A 1 341 ? 0.415 -12.064 -7.308 1.00 96.94 341 PHE A N 1
ATOM 2594 C CA . PHE A 1 341 ? 0.075 -11.444 -8.586 1.00 96.94 341 PHE A CA 1
ATOM 2595 C C . PHE A 1 341 ? 0.508 -12.351 -9.743 1.00 96.94 341 PHE A C 1
ATOM 2597 O O . PHE A 1 341 ? 1.442 -13.143 -9.601 1.00 96.94 341 PHE A O 1
ATOM 2604 N N . ASP A 1 342 ? -0.125 -12.145 -10.900 1.00 98.56 342 ASP A N 1
ATOM 2605 C CA . ASP A 1 342 ? 0.188 -12.817 -12.163 1.00 98.56 342 ASP A CA 1
ATOM 2606 C C . ASP A 1 342 ? 1.690 -12.827 -12.491 1.00 98.56 342 ASP A C 1
ATOM 2608 O O . ASP A 1 342 ? 2.332 -11.783 -12.666 1.00 98.56 342 ASP A O 1
ATOM 2612 N N . GLN A 1 343 ? 2.245 -14.032 -12.577 1.00 98.38 343 GLN A N 1
ATOM 2613 C CA . GLN A 1 343 ? 3.676 -14.279 -12.696 1.00 98.38 343 GLN A CA 1
ATOM 2614 C C . GLN A 1 343 ? 4.233 -14.061 -14.111 1.00 98.38 343 GLN A C 1
ATOM 2616 O O . GLN A 1 343 ? 5.446 -14.196 -14.296 1.00 98.38 343 GLN A O 1
ATOM 2621 N N . GLN A 1 344 ? 3.410 -13.710 -15.107 1.00 98.44 344 GLN A N 1
ATOM 2622 C CA . GLN A 1 344 ? 3.900 -13.123 -16.360 1.00 98.44 344 GLN A CA 1
ATOM 2623 C C . GLN A 1 344 ? 4.152 -11.624 -16.163 1.00 98.44 344 GLN A C 1
ATOM 2625 O O . GLN A 1 344 ? 5.261 -11.148 -16.408 1.00 98.44 344 GLN A O 1
ATOM 2630 N N . MET A 1 345 ? 3.146 -10.900 -15.662 1.00 98.62 345 MET A N 1
ATOM 2631 C CA . MET A 1 345 ? 3.223 -9.445 -15.470 1.00 98.62 345 MET A CA 1
ATOM 2632 C C . MET A 1 345 ? 4.326 -9.077 -14.468 1.00 98.62 345 MET A C 1
ATOM 2634 O O . MET A 1 345 ? 5.100 -8.153 -14.702 1.00 98.62 345 MET A O 1
ATOM 2638 N N . ALA A 1 346 ? 4.464 -9.856 -13.388 1.00 97.94 346 ALA A N 1
ATOM 2639 C CA . ALA A 1 346 ? 5.506 -9.661 -12.381 1.00 97.94 346 ALA A CA 1
ATOM 2640 C C . ALA A 1 346 ? 6.934 -9.731 -12.951 1.00 97.94 346 ALA A C 1
ATOM 2642 O O . ALA A 1 346 ? 7.812 -9.023 -12.464 1.00 97.94 346 ALA A O 1
ATOM 2643 N N . ARG A 1 347 ? 7.162 -10.554 -13.988 1.00 97.00 347 ARG A N 1
ATOM 2644 C CA . ARG A 1 347 ? 8.458 -10.651 -14.678 1.00 97.00 347 ARG A CA 1
ATOM 2645 C C . ARG A 1 347 ? 8.694 -9.484 -15.632 1.00 97.00 347 ARG A C 1
ATOM 2647 O O . ARG A 1 347 ? 9.786 -8.938 -15.640 1.00 97.00 347 ARG A O 1
ATOM 2654 N N . MET A 1 348 ? 7.676 -9.041 -16.370 1.00 96.75 348 MET A N 1
ATOM 2655 C CA . MET A 1 348 ? 7.772 -7.827 -17.203 1.00 96.75 348 MET A CA 1
ATOM 2656 C C . MET A 1 348 ? 8.162 -6.598 -16.366 1.00 96.75 348 MET A C 1
ATOM 2658 O O . MET A 1 348 ? 9.027 -5.827 -16.771 1.00 96.75 348 MET A O 1
ATOM 2662 N N . VAL A 1 349 ? 7.592 -6.468 -15.162 1.00 97.00 349 VAL A N 1
ATOM 2663 C CA . VAL A 1 349 ? 7.938 -5.403 -14.206 1.00 97.00 349 VAL A CA 1
ATOM 2664 C C . VAL A 1 349 ? 9.391 -5.501 -13.723 1.00 97.00 349 VAL A C 1
ATOM 2666 O O . VAL A 1 349 ? 10.082 -4.486 -13.718 1.00 97.00 349 VAL A O 1
ATOM 2669 N N . THR A 1 350 ? 9.890 -6.684 -13.334 1.00 96.94 350 THR A N 1
ATOM 2670 C CA . THR A 1 350 ? 11.295 -6.805 -12.892 1.00 96.94 350 THR A CA 1
ATOM 2671 C C . THR A 1 350 ? 12.288 -6.607 -14.031 1.00 96.94 350 THR A C 1
ATOM 2673 O O . THR A 1 350 ? 13.270 -5.900 -13.834 1.00 96.94 350 THR A O 1
ATOM 2676 N N . ASN A 1 351 ? 12.009 -7.136 -15.226 1.00 95.38 351 ASN A N 1
ATOM 2677 C CA . ASN A 1 351 ? 12.874 -6.971 -16.396 1.00 95.38 351 ASN A CA 1
ATOM 2678 C C . ASN A 1 351 ? 13.017 -5.486 -16.787 1.00 95.38 351 ASN A C 1
ATOM 2680 O O . ASN A 1 351 ? 14.108 -5.024 -17.101 1.00 95.38 351 ASN A O 1
ATOM 2684 N N . GLU A 1 352 ? 11.929 -4.712 -16.725 1.00 94.50 352 GLU A N 1
ATOM 2685 C CA . GLU A 1 352 ? 11.960 -3.261 -16.957 1.00 94.50 352 GLU A CA 1
ATOM 2686 C C . GLU A 1 352 ? 12.769 -2.514 -15.881 1.00 94.50 352 GLU A C 1
ATOM 2688 O O . GLU A 1 352 ? 13.420 -1.513 -16.171 1.00 94.50 352 GLU A O 1
ATOM 2693 N N . MET A 1 353 ? 12.760 -2.994 -14.633 1.00 95.12 353 MET A N 1
ATOM 2694 C CA . MET A 1 353 ? 13.588 -2.436 -13.559 1.00 95.12 353 MET A CA 1
ATOM 2695 C C . MET A 1 353 ? 15.077 -2.787 -13.732 1.00 95.12 353 MET A C 1
ATOM 2697 O O . MET A 1 353 ? 15.924 -1.929 -13.481 1.00 95.12 353 MET A O 1
ATOM 2701 N N . GLU A 1 354 ? 15.400 -3.995 -14.207 1.00 95.12 354 GLU A N 1
ATOM 2702 C CA . GLU A 1 354 ? 16.763 -4.405 -14.592 1.00 95.12 354 GLU A CA 1
ATOM 2703 C C . GLU A 1 354 ? 17.301 -3.565 -15.753 1.00 95.12 354 GLU A C 1
ATOM 2705 O O . GLU A 1 354 ? 18.409 -3.036 -15.676 1.00 95.12 354 GLU A O 1
ATOM 2710 N N . GLU A 1 355 ? 16.491 -3.358 -16.794 1.00 90.88 355 GLU A N 1
ATOM 2711 C CA . GLU A 1 355 ? 16.829 -2.512 -17.948 1.00 90.88 355 GLU A CA 1
ATOM 2712 C C . GLU A 1 355 ? 17.007 -1.026 -17.560 1.00 90.88 355 GLU A C 1
ATOM 2714 O O . GLU A 1 355 ? 17.676 -0.277 -18.273 1.00 90.88 355 GLU A O 1
ATOM 2719 N N . ARG A 1 356 ? 16.495 -0.612 -16.390 1.00 86.12 356 ARG A N 1
ATOM 2720 C CA . ARG A 1 356 ? 16.727 0.702 -15.753 1.00 86.12 356 ARG A CA 1
ATOM 2721 C C . ARG A 1 356 ? 17.888 0.722 -14.747 1.00 86.12 356 ARG A C 1
ATOM 2723 O O . ARG A 1 356 ? 18.173 1.776 -14.179 1.00 86.12 356 ARG A O 1
ATOM 2730 N N . GLY A 1 357 ? 18.570 -0.399 -14.518 1.00 88.81 357 GLY A N 1
ATOM 2731 C CA . GLY A 1 357 ? 19.756 -0.492 -13.659 1.00 88.81 357 GLY A CA 1
ATOM 2732 C C . GLY A 1 357 ? 19.515 -0.919 -12.205 1.00 88.81 357 GLY A C 1
ATOM 2733 O O . GLY A 1 357 ? 20.481 -0.976 -11.442 1.00 88.81 357 GLY A O 1
ATOM 2734 N N . VAL A 1 358 ? 18.281 -1.271 -11.815 1.00 93.88 358 VAL A N 1
ATOM 2735 C CA . VAL A 1 358 ? 18.037 -1.942 -10.526 1.00 93.88 358 VAL A CA 1
ATOM 2736 C C . VAL A 1 358 ? 18.654 -3.338 -10.588 1.00 93.88 358 VAL A C 1
ATOM 2738 O O . VAL A 1 358 ? 18.326 -4.123 -11.474 1.00 93.88 358 VAL A O 1
ATOM 2741 N N . LYS A 1 359 ? 19.529 -3.676 -9.640 1.00 97.88 359 LYS A N 1
ATOM 2742 C CA . LYS A 1 359 ? 20.118 -5.020 -9.564 1.00 97.88 359 LYS A CA 1
ATOM 2743 C C . LYS A 1 359 ? 19.179 -5.988 -8.853 1.00 97.88 359 LYS A C 1
ATOM 2745 O O . LYS A 1 359 ? 18.577 -5.619 -7.845 1.00 97.88 359 LYS A O 1
ATOM 2750 N N . PHE A 1 360 ? 19.129 -7.240 -9.298 1.00 97.81 360 PHE A N 1
ATOM 2751 C CA . PHE A 1 360 ? 18.359 -8.295 -8.643 1.00 97.81 360 PHE A CA 1
ATOM 2752 C C . PHE A 1 360 ? 19.225 -9.512 -8.309 1.00 97.81 360 PHE A C 1
ATOM 2754 O O . PHE A 1 360 ? 19.999 -10.006 -9.120 1.00 97.81 360 PHE A O 1
ATOM 2761 N N . GLU A 1 361 ? 19.065 -10.000 -7.084 1.00 97.31 361 GLU A N 1
ATOM 2762 C CA . GLU A 1 361 ? 19.813 -11.107 -6.491 1.00 97.31 361 GLU A CA 1
ATOM 2763 C C . GLU A 1 361 ? 18.838 -12.271 -6.273 1.00 97.31 361 GLU A C 1
ATOM 2765 O O . GLU A 1 361 ? 18.063 -12.305 -5.308 1.00 97.31 361 GLU A O 1
ATOM 2770 N N . HIS A 1 362 ? 18.802 -13.198 -7.230 1.00 96.69 362 HIS A N 1
ATOM 2771 C CA . HIS A 1 362 ? 17.796 -14.258 -7.287 1.00 96.69 362 HIS A CA 1
ATOM 2772 C C . HIS A 1 362 ? 18.143 -15.452 -6.391 1.00 96.69 362 HIS A C 1
ATOM 2774 O O . HIS A 1 362 ? 19.296 -15.847 -6.267 1.00 96.69 362 HIS A O 1
ATOM 2780 N N . LYS A 1 363 ? 17.107 -16.050 -5.785 1.00 96.31 363 LYS A N 1
ATOM 2781 C CA . LYS A 1 363 ? 17.189 -17.132 -4.780 1.00 96.31 363 LYS A CA 1
ATOM 2782 C C . LYS A 1 363 ? 17.912 -16.731 -3.486 1.00 96.31 363 LYS A C 1
ATOM 2784 O O . LYS A 1 363 ? 18.232 -17.597 -2.669 1.00 96.31 363 LYS A O 1
ATOM 2789 N N . CYS A 1 364 ? 18.134 -15.438 -3.265 1.00 93.94 364 CYS A N 1
ATOM 2790 C CA . CYS A 1 364 ? 18.943 -14.945 -2.157 1.00 93.94 364 CYS A CA 1
ATOM 2791 C C . CYS A 1 364 ? 18.131 -14.753 -0.866 1.00 93.94 364 CYS A C 1
ATOM 2793 O O . CYS A 1 364 ? 17.011 -14.231 -0.880 1.00 93.94 364 CYS A O 1
ATOM 2795 N N . VAL A 1 365 ? 18.718 -15.152 0.265 1.00 91.25 365 VAL A N 1
ATOM 2796 C CA . VAL A 1 365 ? 18.216 -14.890 1.625 1.00 91.25 365 VAL A CA 1
ATOM 2797 C C . VAL A 1 365 ? 19.289 -14.185 2.460 1.00 91.25 365 VAL A C 1
ATOM 2799 O O . VAL A 1 365 ? 20.458 -14.554 2.364 1.00 91.25 365 VAL A O 1
ATOM 2802 N N . PRO A 1 366 ? 18.939 -13.173 3.271 1.00 90.56 366 PRO A N 1
ATOM 2803 C CA . PRO A 1 366 ? 19.916 -12.442 4.076 1.00 90.56 366 PRO A CA 1
ATOM 2804 C C . PRO A 1 366 ? 20.452 -13.315 5.227 1.00 90.56 366 PRO A C 1
ATOM 2806 O O . PRO A 1 366 ? 19.719 -14.142 5.770 1.00 90.56 366 PRO A O 1
ATOM 2809 N N . LEU A 1 367 ? 21.714 -13.107 5.611 1.00 92.62 367 LEU A N 1
ATOM 2810 C CA . LEU A 1 367 ? 22.412 -13.856 6.666 1.00 92.62 367 LEU A CA 1
ATOM 2811 C C . LEU A 1 367 ? 22.781 -12.990 7.876 1.00 92.62 367 LEU A C 1
ATOM 2813 O O . LEU A 1 367 ? 22.574 -13.410 9.009 1.00 92.62 367 LEU A O 1
ATOM 2817 N N . SER A 1 368 ? 23.327 -11.795 7.645 1.00 93.44 368 SER A N 1
ATOM 2818 C CA . SER A 1 368 ? 23.601 -10.794 8.683 1.00 93.44 368 SER A CA 1
ATOM 2819 C C . SER A 1 368 ? 23.813 -9.408 8.073 1.00 93.44 368 SER A C 1
ATOM 2821 O O . SER A 1 368 ? 24.034 -9.275 6.864 1.00 93.44 368 SER A O 1
ATOM 2823 N N . VAL A 1 369 ? 23.763 -8.376 8.917 1.00 88.00 369 VAL A N 1
ATOM 2824 C CA . VAL A 1 369 ? 24.224 -7.021 8.593 1.00 88.00 369 VAL A CA 1
ATOM 2825 C C . VAL A 1 369 ? 25.167 -6.531 9.693 1.00 88.00 369 VAL A C 1
ATOM 2827 O O . VAL A 1 369 ? 24.907 -6.719 10.875 1.00 88.00 369 VAL A O 1
ATOM 2830 N N . GLU A 1 370 ? 26.269 -5.895 9.318 1.00 93.38 370 GLU A N 1
ATOM 2831 C CA . GLU A 1 370 ? 27.281 -5.355 10.230 1.00 93.38 370 GLU A CA 1
ATOM 2832 C C . GLU A 1 370 ? 27.486 -3.867 9.948 1.00 93.38 370 GLU A C 1
ATOM 2834 O O . GLU A 1 370 ? 27.693 -3.466 8.800 1.00 93.38 370 GLU A O 1
ATOM 2839 N N . LYS A 1 371 ? 27.452 -3.033 10.990 1.00 92.38 371 LYS A N 1
ATOM 2840 C CA . LYS A 1 371 ? 27.782 -1.612 10.867 1.00 92.38 371 LYS A CA 1
ATOM 2841 C C . LYS A 1 371 ? 29.292 -1.416 10.966 1.00 92.38 371 LYS A C 1
ATOM 2843 O O . LYS A 1 371 ? 29.903 -1.756 11.974 1.00 92.38 371 LYS A O 1
ATOM 2848 N N . LEU A 1 372 ? 29.883 -0.866 9.911 1.00 92.19 372 LEU A N 1
ATOM 2849 C CA . LEU A 1 372 ? 31.314 -0.586 9.819 1.00 92.19 372 LEU A CA 1
ATOM 2850 C C . LEU A 1 372 ? 31.677 0.712 10.557 1.00 92.19 372 LEU A C 1
ATOM 2852 O O . LEU A 1 372 ? 30.827 1.578 10.769 1.00 92.19 372 LEU A O 1
ATOM 2856 N N . GLU A 1 373 ? 32.964 0.900 10.861 1.00 91.62 373 GLU A N 1
ATOM 2857 C CA . GLU A 1 373 ? 33.505 2.137 11.459 1.00 91.62 373 GLU A CA 1
ATOM 2858 C C . GLU A 1 373 ? 33.200 3.394 10.622 1.00 91.62 373 GLU A C 1
ATOM 2860 O O . GLU A 1 373 ? 33.028 4.486 11.156 1.00 91.62 373 GLU A O 1
ATOM 2865 N N . THR A 1 374 ? 33.051 3.231 9.303 1.00 89.44 374 THR A N 1
ATOM 2866 C CA . THR A 1 374 ? 32.635 4.282 8.357 1.00 89.44 374 THR A CA 1
ATOM 2867 C C . THR A 1 374 ? 31.151 4.660 8.460 1.00 89.44 374 THR A C 1
ATOM 2869 O O . THR A 1 374 ? 30.675 5.493 7.694 1.00 89.44 374 THR A O 1
ATOM 2872 N N . GLY A 1 375 ? 30.390 4.014 9.348 1.00 85.94 375 GLY A N 1
ATOM 2873 C CA . GLY A 1 375 ? 28.938 4.144 9.483 1.00 85.94 375 GLY A CA 1
ATOM 2874 C C . GLY A 1 375 ? 28.125 3.340 8.462 1.00 85.94 375 GLY A C 1
ATOM 2875 O O . GLY A 1 375 ? 26.937 3.125 8.698 1.00 85.94 375 GLY A O 1
ATOM 2876 N N . ARG A 1 376 ? 28.756 2.875 7.372 1.00 90.50 376 ARG A N 1
ATOM 2877 C CA . ARG A 1 376 ? 28.134 2.088 6.291 1.00 90.50 376 ARG A CA 1
ATOM 2878 C C . ARG A 1 376 ? 27.779 0.667 6.743 1.00 90.50 376 ARG A C 1
ATOM 2880 O O . ARG A 1 376 ? 28.353 0.148 7.700 1.00 90.50 376 ARG A O 1
ATOM 2887 N N . LEU A 1 377 ? 26.862 0.025 6.026 1.00 87.12 377 LEU A N 1
ATOM 2888 C CA . LEU A 1 377 ? 26.304 -1.283 6.363 1.00 87.12 377 LEU A CA 1
ATOM 2889 C C . LEU A 1 377 ? 26.852 -2.372 5.439 1.00 87.12 377 LEU A C 1
ATOM 2891 O O . LEU A 1 377 ? 26.601 -2.364 4.235 1.00 87.12 377 LEU A O 1
ATOM 2895 N N . LYS A 1 378 ? 27.579 -3.336 5.998 1.00 95.81 378 LYS A N 1
ATOM 2896 C CA . LYS A 1 378 ? 28.013 -4.546 5.301 1.00 95.81 378 LYS A CA 1
ATOM 2897 C C . LYS A 1 378 ? 26.928 -5.611 5.435 1.00 95.81 378 LYS A C 1
ATOM 2899 O O . LYS A 1 378 ? 26.694 -6.104 6.533 1.00 95.81 378 LYS A O 1
ATOM 2904 N N . ALA A 1 379 ? 26.262 -5.960 4.340 1.00 91.19 379 ALA A N 1
ATOM 2905 C CA . ALA A 1 379 ? 25.223 -6.987 4.325 1.00 91.19 379 ALA A CA 1
ATOM 2906 C C . ALA A 1 379 ? 25.757 -8.287 3.715 1.00 91.19 379 ALA A C 1
ATOM 2908 O O . ALA A 1 379 ? 26.524 -8.238 2.753 1.00 91.19 379 ALA A O 1
ATOM 2909 N N . ARG A 1 380 ? 25.323 -9.439 4.244 1.00 96.69 380 ARG A N 1
ATOM 2910 C CA . ARG A 1 380 ? 25.619 -10.769 3.684 1.00 96.69 380 ARG A CA 1
ATOM 2911 C C . ARG A 1 380 ? 24.354 -11.535 3.333 1.00 96.69 380 ARG A C 1
ATOM 2913 O O . ARG A 1 380 ? 23.351 -11.426 4.041 1.00 96.69 380 ARG A O 1
ATOM 2920 N N . TRP A 1 381 ? 24.413 -12.347 2.283 1.00 96.25 381 TRP A N 1
ATOM 2921 C CA . TRP A 1 381 ? 23.315 -13.214 1.854 1.00 96.25 381 TRP A CA 1
ATOM 2922 C C . TRP A 1 381 ? 23.807 -14.554 1.299 1.00 96.25 381 TRP A C 1
ATOM 2924 O O . TRP A 1 381 ? 24.946 -14.679 0.861 1.00 96.25 381 TRP A O 1
ATOM 2934 N N . LEU A 1 382 ? 22.931 -15.559 1.331 1.00 96.38 382 LEU A N 1
ATOM 2935 C CA . LEU A 1 382 ? 23.117 -16.885 0.740 1.00 96.38 382 LEU A CA 1
ATOM 2936 C C . LEU A 1 382 ? 22.240 -16.999 -0.508 1.00 96.38 382 LEU A C 1
ATOM 2938 O O . LEU A 1 382 ? 21.024 -16.817 -0.402 1.00 96.38 382 LEU A O 1
ATOM 2942 N N . ASN A 1 383 ? 22.810 -17.364 -1.656 1.00 97.62 383 ASN A N 1
ATOM 2943 C CA . ASN A 1 383 ? 22.022 -17.879 -2.775 1.00 97.62 383 ASN A CA 1
ATOM 2944 C C . ASN A 1 383 ? 21.634 -19.334 -2.475 1.00 97.62 383 ASN A C 1
ATOM 2946 O O . ASN A 1 383 ? 22.482 -20.216 -2.368 1.00 97.62 383 ASN A O 1
ATOM 2950 N N . THR A 1 384 ? 20.336 -19.587 -2.324 1.00 93.81 384 THR A N 1
ATOM 2951 C CA . THR A 1 384 ? 19.810 -20.902 -1.916 1.00 93.81 384 THR A CA 1
ATOM 2952 C C . THR A 1 384 ? 19.820 -21.967 -3.015 1.00 93.81 384 THR A C 1
ATOM 2954 O O . THR A 1 384 ? 19.624 -23.141 -2.709 1.00 93.81 384 THR A O 1
ATOM 2957 N N . GLU A 1 385 ? 20.082 -21.598 -4.270 1.00 95.00 385 GLU A N 1
ATOM 2958 C CA . GLU A 1 385 ? 20.219 -22.534 -5.393 1.00 95.00 385 GLU A CA 1
ATOM 2959 C C . GLU A 1 385 ? 21.691 -22.903 -5.634 1.00 95.00 385 GLU A C 1
ATOM 2961 O O . GLU A 1 385 ? 22.002 -24.080 -5.789 1.00 95.00 385 GLU A O 1
ATOM 2966 N N . LEU A 1 386 ? 22.605 -21.927 -5.560 1.00 96.31 386 LEU A N 1
ATOM 2967 C CA . LEU A 1 386 ? 24.053 -22.152 -5.705 1.00 96.31 386 LEU A CA 1
ATOM 2968 C C . LEU A 1 386 ? 24.751 -22.599 -4.406 1.00 96.31 386 LEU A C 1
ATOM 2970 O O . LEU A 1 386 ? 25.857 -23.124 -4.457 1.00 96.31 386 LEU A O 1
ATOM 2974 N N . GLN A 1 387 ? 24.125 -22.378 -3.243 1.00 96.50 387 GLN A N 1
ATOM 2975 C CA . GLN A 1 387 ? 24.718 -22.517 -1.899 1.00 96.50 387 GLN A CA 1
ATOM 2976 C C . GLN A 1 387 ? 25.931 -21.593 -1.633 1.00 96.50 387 GLN A C 1
ATOM 2978 O O . GLN A 1 387 ? 26.638 -21.750 -0.638 1.00 96.50 387 GLN A O 1
ATOM 2983 N N . GLU A 1 388 ? 26.137 -20.583 -2.482 1.00 97.25 388 GLU A N 1
ATOM 2984 C CA . GLU A 1 388 ? 27.193 -19.574 -2.354 1.00 97.25 388 GLU A CA 1
ATOM 2985 C C . GLU A 1 388 ? 26.765 -18.396 -1.463 1.00 97.25 388 GLU A C 1
ATOM 2987 O O . GLU A 1 388 ? 25.612 -17.952 -1.498 1.00 97.25 388 GLU A O 1
ATOM 2992 N N . GLN A 1 389 ? 27.707 -17.871 -0.674 1.00 96.69 389 GLN A N 1
ATOM 2993 C CA . GLN A 1 389 ? 27.517 -16.662 0.131 1.00 96.69 389 GLN A CA 1
ATOM 2994 C C . GLN A 1 389 ? 28.170 -15.450 -0.534 1.00 96.69 389 GLN A C 1
ATOM 2996 O O . GLN A 1 389 ? 29.296 -15.536 -1.021 1.00 96.69 389 GLN A O 1
ATOM 3001 N N . TYR A 1 390 ? 27.489 -14.308 -0.470 1.00 96.62 390 TYR A N 1
ATOM 3002 C CA . TYR A 1 390 ? 27.949 -13.030 -1.011 1.00 96.62 390 TYR A CA 1
ATOM 3003 C C . TYR A 1 390 ? 27.859 -11.934 0.051 1.00 96.62 390 TYR A C 1
ATOM 3005 O O . TYR A 1 390 ? 27.065 -12.017 0.995 1.00 96.62 390 TYR A O 1
ATOM 3013 N N . GLU A 1 391 ? 28.671 -10.892 -0.111 1.00 96.75 391 GLU A N 1
ATOM 3014 C CA . GLU A 1 391 ? 28.680 -9.721 0.760 1.00 96.75 391 GLU A CA 1
ATOM 3015 C C . GLU A 1 391 ? 28.972 -8.434 -0.022 1.00 96.75 391 GLU A C 1
ATOM 3017 O O . GLU A 1 391 ? 29.773 -8.429 -0.954 1.00 96.75 391 GLU A O 1
ATOM 3022 N N . ASP A 1 392 ? 28.328 -7.331 0.364 1.00 96.94 392 ASP A N 1
ATOM 3023 C CA . ASP A 1 392 ? 28.544 -6.005 -0.229 1.00 96.94 392 ASP A CA 1
ATOM 3024 C C . ASP A 1 392 ? 28.216 -4.898 0.798 1.00 96.94 392 ASP A C 1
ATOM 3026 O O . ASP A 1 392 ? 27.538 -5.129 1.804 1.00 96.94 392 ASP A O 1
ATOM 3030 N N . ILE A 1 393 ? 28.739 -3.690 0.570 1.00 96.50 393 ILE A N 1
ATOM 3031 C CA . ILE A 1 393 ? 28.628 -2.538 1.470 1.00 96.50 393 ILE A CA 1
ATOM 3032 C C . ILE A 1 393 ? 27.660 -1.499 0.892 1.00 96.50 393 ILE A C 1
ATOM 3034 O O . ILE A 1 393 ? 27.890 -0.913 -0.178 1.00 96.50 393 ILE A O 1
ATOM 3038 N N . PHE A 1 394 ? 26.611 -1.235 1.659 1.00 91.00 394 PHE A N 1
ATOM 3039 C CA . PHE A 1 394 ? 25.499 -0.333 1.387 1.00 91.00 394 PHE A CA 1
ATOM 3040 C C . PHE A 1 394 ? 25.516 0.856 2.350 1.00 91.00 394 PHE A C 1
ATOM 3042 O O . PHE A 1 394 ? 26.169 0.829 3.392 1.00 91.00 394 PHE A O 1
ATOM 3049 N N . ASP A 1 395 ? 24.787 1.906 1.996 1.00 85.00 395 ASP A N 1
ATOM 3050 C CA . ASP A 1 395 ? 24.504 3.031 2.890 1.00 85.00 395 ASP A CA 1
ATOM 3051 C C . ASP A 1 395 ? 23.227 2.751 3.698 1.00 85.00 395 ASP A C 1
ATOM 3053 O O . ASP A 1 395 ? 23.172 3.040 4.890 1.00 85.00 395 ASP A O 1
ATOM 3057 N N . THR A 1 396 ? 22.251 2.080 3.071 1.00 83.50 396 THR A N 1
ATOM 3058 C CA . THR A 1 396 ? 20.964 1.691 3.665 1.00 83.50 396 THR A CA 1
ATOM 3059 C C . THR A 1 396 ? 20.637 0.222 3.369 1.00 83.50 396 THR A C 1
ATOM 3061 O O . THR A 1 396 ? 20.867 -0.264 2.261 1.00 83.50 396 THR A O 1
ATOM 3064 N N . VAL A 1 397 ? 20.038 -0.485 4.333 1.00 87.50 397 VAL A N 1
ATOM 3065 C CA . VAL A 1 397 ? 19.424 -1.813 4.134 1.00 87.50 397 VAL A CA 1
ATOM 3066 C C . VAL A 1 397 ? 17.949 -1.742 4.536 1.00 87.50 397 VAL A C 1
ATOM 3068 O O . VAL A 1 397 ? 17.634 -1.293 5.635 1.00 87.50 397 VAL A O 1
ATOM 3071 N N . LEU A 1 398 ? 17.060 -2.174 3.641 1.00 83.12 398 LEU A N 1
ATOM 3072 C CA . LEU A 1 398 ? 15.610 -1.987 3.681 1.00 83.12 398 LEU A CA 1
ATOM 3073 C C . LEU A 1 398 ? 14.877 -3.337 3.680 1.00 83.12 398 LEU A C 1
ATOM 3075 O O . LEU A 1 398 ? 14.838 -4.024 2.659 1.00 83.12 398 LEU A O 1
ATOM 3079 N N . PHE A 1 399 ? 14.231 -3.713 4.784 1.00 86.06 399 PHE A N 1
ATOM 3080 C CA . PHE A 1 399 ? 13.388 -4.910 4.837 1.00 86.06 399 PHE A CA 1
ATOM 3081 C C . PHE A 1 399 ? 11.963 -4.634 4.337 1.00 86.06 399 PHE A C 1
ATOM 3083 O O . PHE A 1 399 ? 11.202 -3.858 4.915 1.00 86.06 399 PHE A O 1
ATOM 3090 N N . ALA A 1 400 ? 11.586 -5.344 3.272 1.00 82.06 400 ALA A N 1
ATOM 3091 C CA . ALA A 1 400 ? 10.255 -5.359 2.665 1.00 82.06 400 ALA A CA 1
ATOM 3092 C C . ALA A 1 400 ? 9.713 -6.805 2.584 1.00 82.06 400 ALA A C 1
ATOM 3094 O O . ALA A 1 400 ? 9.087 -7.209 1.602 1.00 82.06 400 ALA A O 1
ATOM 3095 N N . THR A 1 401 ? 9.983 -7.619 3.615 1.00 80.38 401 THR A N 1
ATOM 3096 C CA . THR A 1 401 ? 9.778 -9.085 3.579 1.00 80.38 401 THR A CA 1
ATOM 3097 C C . THR A 1 401 ? 8.327 -9.549 3.772 1.00 80.38 401 THR A C 1
ATOM 3099 O O . THR A 1 401 ? 8.055 -10.748 3.732 1.00 80.38 401 THR A O 1
ATOM 3102 N N . GLY A 1 402 ? 7.393 -8.610 3.943 1.00 75.50 402 GLY A N 1
ATOM 3103 C CA . GLY A 1 402 ? 5.971 -8.844 4.201 1.00 75.50 402 GLY A CA 1
ATOM 3104 C C . GLY A 1 402 ? 5.467 -7.997 5.370 1.00 75.50 402 GLY A C 1
ATOM 3105 O O . GLY A 1 402 ? 6.229 -7.230 5.967 1.00 75.50 402 GLY A O 1
ATOM 3106 N N . ARG A 1 403 ? 4.181 -8.144 5.709 1.00 77.94 403 ARG A N 1
ATOM 3107 C CA . ARG A 1 403 ? 3.585 -7.557 6.915 1.00 77.94 403 ARG A CA 1
ATOM 3108 C C . ARG A 1 403 ? 2.889 -8.628 7.759 1.00 77.94 403 ARG A C 1
ATOM 3110 O O . ARG A 1 403 ? 2.381 -9.608 7.221 1.00 77.94 403 ARG A O 1
ATOM 3117 N N . TYR A 1 404 ? 2.874 -8.437 9.075 1.00 79.19 404 TYR A N 1
ATOM 3118 C CA . TYR A 1 404 ? 2.138 -9.266 10.037 1.00 79.19 404 TYR A CA 1
ATOM 3119 C C . TYR A 1 404 ? 1.065 -8.435 10.758 1.00 79.19 404 TYR A C 1
ATOM 3121 O O . TYR A 1 404 ? 1.127 -7.205 10.746 1.00 79.19 404 TYR A O 1
ATOM 3129 N N . ALA A 1 405 ? 0.068 -9.080 11.365 1.00 79.69 405 ALA A N 1
ATOM 3130 C CA . ALA A 1 405 ? -1.023 -8.394 12.056 1.00 79.69 405 ALA A CA 1
ATOM 3131 C C . ALA A 1 405 ? -0.701 -8.129 13.537 1.00 79.69 405 ALA A C 1
ATOM 3133 O O . ALA A 1 405 ? -0.059 -8.932 14.214 1.00 79.69 405 ALA A O 1
ATOM 3134 N N . LEU A 1 406 ? -1.186 -7.010 14.077 1.00 75.44 406 LEU A N 1
ATOM 3135 C CA . LEU A 1 406 ? -0.850 -6.547 15.432 1.00 75.44 406 LEU A CA 1
ATOM 3136 C C . LEU A 1 406 ? -1.589 -7.258 16.593 1.00 75.44 406 LEU A C 1
ATOM 3138 O O . LEU A 1 406 ? -1.824 -6.682 17.651 1.00 75.44 406 LEU A O 1
ATOM 3142 N N . THR A 1 407 ? -1.960 -8.523 16.425 1.00 79.25 407 THR A N 1
ATOM 3143 C CA . THR A 1 407 ? -2.858 -9.243 17.343 1.00 79.25 407 THR A CA 1
ATOM 3144 C C . THR A 1 407 ? -2.183 -9.869 18.558 1.00 79.25 407 THR A C 1
ATOM 3146 O O . THR A 1 407 ? -2.837 -10.029 19.583 1.00 79.25 407 THR A O 1
ATOM 3149 N N . LYS A 1 408 ? -0.872 -10.152 18.517 1.00 79.44 408 LYS A N 1
ATOM 3150 C CA . LYS A 1 408 ? -0.137 -10.699 19.678 1.00 79.44 408 LYS A CA 1
ATOM 3151 C C . LYS A 1 408 ? -0.220 -9.795 20.916 1.00 79.44 408 LYS A C 1
ATOM 3153 O O . LYS A 1 408 ? -0.211 -10.281 22.039 1.00 79.44 408 LYS A O 1
ATOM 3158 N N . GLN A 1 409 ? -0.318 -8.482 20.707 1.00 74.69 409 GLN A N 1
ATOM 3159 C CA . GLN A 1 409 ? -0.480 -7.491 21.774 1.00 74.69 409 GLN A CA 1
ATOM 3160 C C . GLN A 1 409 ? -1.931 -7.356 22.263 1.00 74.69 409 GLN A C 1
ATOM 3162 O O . GLN A 1 409 ? -2.165 -6.689 23.262 1.00 74.69 409 GLN A O 1
ATOM 3167 N N . LEU A 1 410 ? -2.891 -7.990 21.579 1.00 74.56 410 LEU A N 1
ATOM 3168 C CA . LEU A 1 410 ? -4.309 -7.950 21.924 1.00 74.56 410 LEU A CA 1
ATOM 3169 C C . LEU A 1 410 ? -4.743 -9.078 22.868 1.00 74.56 410 LEU A C 1
ATOM 3171 O O . LEU A 1 410 ? -5.897 -9.065 23.256 1.00 74.56 410 LEU A O 1
ATOM 3175 N N . ASN A 1 411 ? -3.902 -10.056 23.225 1.00 77.75 411 ASN A N 1
ATOM 3176 C CA . ASN A 1 411 ? -4.299 -11.187 24.088 1.00 77.75 411 ASN A CA 1
ATOM 3177 C C . ASN A 1 411 ? -5.617 -11.879 23.641 1.00 77.75 411 ASN A C 1
ATOM 3179 O O . ASN A 1 411 ? -6.526 -12.101 24.440 1.00 77.75 411 ASN A O 1
ATOM 3183 N N . LEU A 1 412 ? -5.753 -12.164 22.337 1.00 80.81 412 LEU A N 1
ATOM 3184 C CA . LEU A 1 412 ? -7.019 -12.616 21.732 1.00 80.81 412 LEU A CA 1
ATOM 3185 C C . LEU A 1 412 ? -7.588 -13.914 22.332 1.00 80.81 412 LEU A C 1
ATOM 3187 O O . LEU A 1 412 ? -8.801 -14.115 22.283 1.00 80.81 412 LEU A O 1
ATOM 3191 N N . ASP A 1 413 ? -6.752 -14.753 22.944 1.00 83.81 413 ASP A N 1
ATOM 3192 C CA . ASP A 1 413 ? -7.182 -15.974 23.632 1.00 83.81 413 ASP A CA 1
ATOM 3193 C C . ASP A 1 413 ? -8.171 -15.667 24.769 1.00 83.81 413 ASP A C 1
ATOM 3195 O O . ASP A 1 413 ? -9.177 -16.358 24.923 1.00 83.81 413 ASP A O 1
ATOM 3199 N N . ALA A 1 414 ? -7.953 -14.572 25.509 1.00 70.88 414 ALA A N 1
ATOM 3200 C CA . ALA A 1 414 ? -8.881 -14.107 26.540 1.00 70.88 414 ALA A CA 1
ATOM 3201 C C . ALA A 1 414 ? -10.211 -13.611 25.946 1.00 70.88 414 ALA A C 1
ATOM 3203 O O . ALA A 1 414 ? -11.264 -13.760 26.561 1.00 70.88 414 ALA A O 1
ATOM 3204 N N . ALA A 1 415 ? -10.186 -13.082 24.720 1.00 72.00 415 ALA A N 1
ATOM 3205 C CA . ALA A 1 415 ? -11.392 -12.726 23.976 1.00 72.00 415 ALA A CA 1
ATOM 3206 C C . ALA A 1 415 ? -12.186 -13.951 23.486 1.00 72.00 415 ALA A C 1
ATOM 3208 O O . ALA A 1 415 ? -13.331 -13.809 23.062 1.00 72.00 415 ALA A O 1
ATOM 3209 N N . GLY A 1 416 ? -11.551 -15.129 23.447 1.00 82.25 416 GLY A N 1
ATOM 3210 C CA . GLY A 1 416 ? -12.008 -16.279 22.671 1.00 82.25 416 GLY A CA 1
ATOM 3211 C C . GLY A 1 416 ? -11.893 -16.087 21.152 1.00 82.25 416 GLY A C 1
ATOM 3212 O O . GLY A 1 416 ? -12.515 -16.842 20.407 1.00 82.25 416 GLY A O 1
ATOM 3213 N N . VAL A 1 417 ? -11.144 -15.089 20.663 1.00 82.06 417 VAL A N 1
ATOM 3214 C CA . VAL A 1 417 ? -11.035 -14.765 19.227 1.00 82.06 417 VAL A CA 1
ATOM 3215 C C . VAL A 1 417 ? -9.873 -15.527 18.595 1.00 82.06 417 VAL A C 1
ATOM 3217 O O . VAL A 1 417 ? -8.718 -15.352 18.970 1.00 82.06 417 VAL A O 1
ATOM 3220 N N . THR A 1 418 ? -10.155 -16.340 17.580 1.00 87.69 418 THR A N 1
ATOM 3221 C CA . THR A 1 418 ? -9.129 -17.142 16.902 1.00 87.69 418 THR A CA 1
ATOM 3222 C C . THR A 1 418 ? -8.351 -16.331 15.863 1.00 87.69 418 THR A C 1
ATOM 3224 O O . THR A 1 418 ? -8.947 -15.657 15.017 1.00 87.69 418 THR A O 1
ATOM 3227 N N . CYS A 1 419 ? -7.024 -16.466 15.865 1.00 86.50 419 CYS A N 1
ATOM 3228 C CA . CYS A 1 419 ? -6.128 -15.933 14.836 1.00 86.50 419 CYS A CA 1
ATOM 3229 C C . CYS A 1 419 ? -5.116 -16.995 14.366 1.00 86.50 419 CYS A C 1
ATOM 3231 O O . CYS A 1 419 ? -4.980 -18.048 14.991 1.00 86.50 419 CYS A O 1
ATOM 3233 N N . LEU A 1 420 ? -4.410 -16.742 13.259 1.00 84.06 420 LEU A N 1
ATOM 3234 C CA . LEU A 1 420 ? -3.301 -17.596 12.823 1.00 84.06 420 LEU A CA 1
ATOM 3235 C C . LEU A 1 420 ? -2.059 -17.407 13.695 1.00 84.06 420 LEU A C 1
ATOM 3237 O O . LEU A 1 420 ? -1.588 -16.286 13.884 1.00 84.06 420 LEU A O 1
ATOM 3241 N N . SER A 1 421 ? -1.439 -18.518 14.086 1.00 77.88 421 SER A N 1
ATOM 3242 C CA . SER A 1 421 ? -0.134 -18.541 14.755 1.00 77.88 421 SER A CA 1
ATOM 3243 C C . SER A 1 421 ? 1.004 -17.957 13.905 1.00 77.88 421 SER A C 1
ATOM 3245 O O . SER A 1 421 ? 1.907 -17.331 14.454 1.00 77.88 421 SER A O 1
ATOM 3247 N N . GLU A 1 422 ? 0.969 -18.127 12.578 1.00 77.31 422 GLU A N 1
ATOM 3248 C CA . GLU A 1 422 ? 2.065 -17.722 11.679 1.00 77.31 422 GLU A CA 1
ATOM 3249 C C . GLU A 1 422 ? 2.183 -16.205 11.463 1.00 77.31 422 GLU A C 1
ATOM 3251 O O . GLU A 1 422 ? 3.284 -15.687 11.292 1.00 77.31 422 GLU A O 1
ATOM 3256 N N . ASN A 1 423 ? 1.056 -15.487 11.414 1.00 76.75 423 ASN A N 1
ATOM 3257 C CA . ASN A 1 423 ? 1.017 -14.076 10.999 1.00 76.75 423 ASN A CA 1
ATOM 3258 C C . ASN A 1 423 ? 0.058 -13.196 11.825 1.00 76.75 423 ASN A C 1
ATOM 3260 O O . ASN A 1 423 ? -0.038 -11.992 11.574 1.00 76.75 423 ASN A O 1
ATOM 3264 N N . GLY A 1 424 ? -0.649 -13.780 12.797 1.00 83.88 424 GLY A N 1
ATOM 3265 C CA . GLY A 1 424 ? -1.585 -13.096 13.684 1.00 83.88 424 GLY A CA 1
ATOM 3266 C C . GLY A 1 424 ? -2.928 -12.702 13.061 1.00 83.88 424 GLY A C 1
ATOM 3267 O O . GLY A 1 424 ? -3.742 -12.099 13.757 1.00 83.88 424 GLY A O 1
ATOM 3268 N N . LYS A 1 425 ? -3.198 -12.973 11.779 1.00 88.62 425 LYS A N 1
ATOM 3269 C CA . LYS A 1 425 ? -4.435 -12.513 11.124 1.00 88.62 425 LYS A CA 1
ATOM 3270 C C . LYS A 1 425 ? -5.681 -13.232 11.652 1.00 88.62 425 LYS A C 1
ATOM 3272 O O . LYS A 1 425 ? -5.614 -14.378 12.093 1.00 88.62 425 LYS A O 1
ATOM 3277 N N . ILE A 1 426 ? -6.818 -12.540 11.609 1.00 86.81 426 ILE A N 1
ATOM 3278 C CA . ILE A 1 426 ? -8.115 -13.003 12.120 1.00 86.81 426 ILE A CA 1
ATOM 3279 C C . ILE A 1 426 ? -8.987 -13.508 10.963 1.00 86.81 426 ILE A C 1
ATOM 3281 O O . ILE A 1 426 ? -9.146 -12.827 9.944 1.00 86.81 426 ILE A O 1
ATOM 3285 N N . LYS A 1 427 ? -9.610 -14.679 11.148 1.00 90.06 427 LYS A N 1
ATOM 3286 C CA . LYS A 1 427 ? -10.604 -15.239 10.220 1.00 90.06 427 LYS A CA 1
ATOM 3287 C C . LYS A 1 427 ? -11.975 -14.613 10.474 1.00 90.06 427 LYS A C 1
ATOM 3289 O O . LYS A 1 427 ? -12.683 -15.011 11.393 1.00 90.06 427 LYS A O 1
ATOM 3294 N N . ALA A 1 428 ? -12.342 -13.636 9.648 1.00 87.38 428 ALA A N 1
ATOM 3295 C CA . ALA A 1 428 ? -13.639 -12.961 9.698 1.00 87.38 428 ALA A CA 1
ATOM 3296 C C . ALA A 1 428 ? -14.134 -12.651 8.274 1.00 87.38 428 ALA A C 1
ATOM 3298 O O . ALA A 1 428 ? -13.785 -11.633 7.676 1.00 87.38 428 ALA A O 1
ATOM 3299 N N . ALA A 1 429 ? -14.918 -13.567 7.694 1.00 82.56 429 ALA A N 1
ATOM 3300 C CA . ALA A 1 429 ? -15.306 -13.507 6.281 1.00 82.56 429 ALA A CA 1
ATOM 3301 C C . ALA A 1 429 ? -16.279 -12.357 5.958 1.00 82.56 429 ALA A C 1
ATOM 3303 O O . ALA A 1 429 ? -16.206 -11.789 4.870 1.00 82.56 429 ALA A O 1
ATOM 3304 N N . THR A 1 430 ? -17.155 -12.016 6.903 1.00 85.44 430 THR A N 1
ATOM 3305 C CA . THR A 1 430 ? -18.193 -10.969 6.824 1.00 85.44 430 THR A CA 1
ATOM 3306 C C . THR A 1 430 ? -17.879 -9.790 7.751 1.00 85.44 430 THR A C 1
ATOM 3308 O O . THR A 1 430 ? -18.780 -9.130 8.281 1.00 85.44 430 THR A O 1
ATOM 3311 N N . GLU A 1 431 ? -16.588 -9.580 8.016 1.00 92.31 431 GLU A N 1
ATOM 3312 C CA . GLU A 1 431 ? -16.031 -8.712 9.054 1.00 92.31 431 GLU A CA 1
ATOM 3313 C C . GLU A 1 431 ? -16.392 -9.140 10.493 1.00 92.31 431 GLU A C 1
ATOM 3315 O O . GLU A 1 431 ? -15.819 -8.610 11.432 1.00 92.31 431 GLU A O 1
ATOM 3320 N N . GLN A 1 432 ? -17.271 -10.124 10.708 1.00 91.31 432 GLN A N 1
ATOM 3321 C CA . GLN A 1 432 ? -17.566 -10.727 12.016 1.00 91.31 432 GLN A CA 1
ATOM 3322 C C . GLN A 1 432 ? -16.574 -11.856 12.334 1.00 91.31 432 GLN A C 1
ATOM 3324 O O . GLN A 1 432 ? -16.289 -12.685 11.467 1.00 91.31 432 GLN A O 1
ATOM 3329 N N . THR A 1 433 ? -16.037 -11.887 13.557 1.00 88.56 433 THR A N 1
ATOM 3330 C CA . THR A 1 433 ? -15.133 -12.958 14.020 1.00 88.56 433 THR A CA 1
ATOM 3331 C C . THR A 1 433 ? -15.916 -14.196 14.477 1.00 88.56 433 THR A C 1
ATOM 3333 O O . THR A 1 433 ? -17.144 -14.233 14.414 1.00 88.56 433 THR A O 1
ATOM 3336 N N . ASN A 1 434 ? -15.220 -15.212 14.997 1.00 89.81 434 ASN A N 1
ATOM 3337 C CA . ASN A 1 434 ? -15.853 -16.358 15.655 1.00 89.81 434 ASN A CA 1
ATOM 3338 C C . ASN A 1 434 ? -16.582 -15.996 16.973 1.00 89.81 434 ASN A C 1
ATOM 3340 O O . ASN A 1 434 ? -17.278 -16.846 17.527 1.00 89.81 434 ASN A O 1
ATOM 3344 N N . VAL A 1 435 ? -16.437 -14.763 17.474 1.00 83.88 435 VAL A N 1
ATOM 3345 C CA . VAL A 1 435 ? -17.175 -14.223 18.625 1.00 83.88 435 VAL A CA 1
ATOM 3346 C C . VAL A 1 435 ? -18.202 -13.199 18.106 1.00 83.88 435 VAL A C 1
ATOM 3348 O O . VAL A 1 435 ? -17.789 -12.182 17.550 1.00 83.88 435 VAL A O 1
ATOM 3351 N N . PRO A 1 436 ? -19.529 -13.411 18.253 1.00 86.88 436 PRO A N 1
ATOM 3352 C CA . PRO A 1 436 ? -20.537 -12.685 17.461 1.00 86.88 436 PRO A CA 1
ATOM 3353 C C . PRO A 1 436 ? -20.566 -11.154 17.588 1.00 86.88 436 PRO A C 1
ATOM 3355 O O . PRO A 1 436 ? -20.963 -10.476 16.642 1.00 86.88 436 PRO A O 1
ATOM 3358 N N . HIS A 1 437 ? -20.176 -10.593 18.732 1.00 81.31 437 HIS A N 1
ATOM 3359 C CA . HIS A 1 437 ? -20.118 -9.143 18.965 1.00 81.31 437 HIS A CA 1
ATOM 3360 C C . HIS A 1 437 ? -18.722 -8.540 18.731 1.00 81.31 437 HIS A C 1
ATOM 3362 O O . HIS A 1 437 ? -18.548 -7.329 18.887 1.00 81.31 437 HIS A O 1
ATOM 3368 N N . ILE A 1 438 ? -17.739 -9.363 18.346 1.00 83.25 438 ILE A N 1
ATOM 3369 C CA . ILE A 1 438 ? -16.397 -8.927 17.956 1.00 83.25 438 ILE A CA 1
ATOM 3370 C C . ILE A 1 438 ? -16.242 -9.054 16.438 1.00 83.25 438 ILE A C 1
ATOM 3372 O O . ILE A 1 438 ? -16.472 -10.106 15.837 1.00 83.25 438 ILE A O 1
ATOM 3376 N N . TYR A 1 439 ? -15.795 -7.972 15.817 1.00 91.25 439 TYR A N 1
ATOM 3377 C CA . TYR A 1 439 ? -15.584 -7.829 14.381 1.00 91.25 439 TYR A CA 1
ATOM 3378 C C . TYR A 1 439 ? -14.112 -7.502 14.088 1.00 91.25 439 TYR A C 1
ATOM 3380 O O . TYR A 1 439 ? -13.362 -7.124 14.987 1.00 91.25 439 TYR A O 1
ATOM 3388 N N . ALA A 1 440 ? -13.684 -7.590 12.832 1.00 88.06 440 ALA A N 1
ATOM 3389 C CA . ALA A 1 440 ? -12.366 -7.168 12.373 1.00 88.06 440 ALA A CA 1
ATOM 3390 C C . ALA A 1 440 ? -12.431 -6.552 10.961 1.00 88.06 440 ALA A C 1
ATOM 3392 O O . ALA A 1 440 ? -13.199 -7.019 10.123 1.00 88.06 440 ALA A O 1
ATOM 3393 N N . VAL A 1 441 ? -11.640 -5.505 10.680 1.00 89.75 441 VAL A N 1
ATOM 3394 C CA . VAL A 1 441 ? -11.595 -4.837 9.358 1.00 89.75 441 VAL A CA 1
ATOM 3395 C C . VAL A 1 441 ? -10.175 -4.430 8.943 1.00 89.75 441 VAL A C 1
ATOM 3397 O O . VAL A 1 441 ? -9.321 -4.158 9.783 1.00 89.75 441 VAL A O 1
ATOM 3400 N N . GLY A 1 442 ? -9.915 -4.345 7.635 1.00 86.88 442 GLY A N 1
ATOM 3401 C CA . GLY A 1 442 ? -8.591 -3.996 7.095 1.00 86.88 442 GLY A CA 1
ATOM 3402 C C . GLY A 1 442 ? -7.537 -5.093 7.295 1.00 86.88 442 GLY A C 1
ATOM 3403 O O . GLY A 1 442 ? -7.877 -6.261 7.450 1.00 86.88 442 GLY A O 1
ATOM 3404 N N . ASP A 1 443 ? -6.256 -4.718 7.283 1.00 84.94 443 ASP A N 1
ATOM 3405 C CA . ASP A 1 443 ? -5.106 -5.629 7.110 1.00 84.94 443 ASP A CA 1
ATOM 3406 C C . ASP A 1 443 ? -4.940 -6.714 8.196 1.00 84.94 443 ASP A C 1
ATOM 3408 O O . ASP A 1 443 ? -4.200 -7.677 8.002 1.00 84.94 443 ASP A O 1
ATOM 3412 N N . VAL A 1 444 ? -5.636 -6.603 9.332 1.00 84.00 444 VAL A N 1
ATOM 3413 C CA . VAL A 1 444 ? -5.705 -7.669 10.350 1.00 84.00 444 VAL A CA 1
ATOM 3414 C C . VAL A 1 444 ? -6.477 -8.904 9.856 1.00 84.00 444 VAL A C 1
ATOM 3416 O O . VAL A 1 444 ? -6.331 -9.985 10.420 1.00 84.00 444 VAL A O 1
ATOM 3419 N N . LEU A 1 445 ? -7.284 -8.770 8.800 1.00 89.56 445 LEU A N 1
ATOM 3420 C CA . LEU A 1 445 ? -8.041 -9.868 8.209 1.00 89.56 445 LEU A CA 1
ATOM 3421 C C . LEU A 1 445 ? -7.154 -10.840 7.420 1.00 89.56 445 LEU A C 1
ATOM 3423 O O . LEU A 1 445 ? -6.231 -10.456 6.693 1.00 89.56 445 LEU A O 1
ATOM 3427 N N . GLU A 1 446 ? -7.485 -12.123 7.530 1.00 89.12 446 GLU A N 1
ATOM 3428 C CA . GLU A 1 446 ? -6.925 -13.183 6.695 1.00 89.12 446 GLU A CA 1
ATOM 3429 C C . GLU A 1 446 ? -7.624 -13.256 5.332 1.00 89.12 446 GLU A C 1
ATOM 3431 O O . GLU A 1 446 ? -8.835 -13.063 5.229 1.00 89.12 446 GLU A O 1
ATOM 3436 N N . GLY A 1 447 ? -6.859 -13.526 4.269 1.00 83.38 447 GLY A N 1
ATOM 3437 C CA . GLY A 1 447 ? -7.397 -13.735 2.920 1.00 83.38 447 GLY A CA 1
ATOM 3438 C C . GLY A 1 447 ? -8.081 -12.515 2.287 1.00 83.38 447 GLY A C 1
ATOM 3439 O O . GLY A 1 447 ? -8.745 -12.662 1.262 1.00 83.38 447 GLY A O 1
ATOM 3440 N N . ARG A 1 448 ? -7.956 -11.317 2.879 1.00 87.12 448 ARG A N 1
ATOM 3441 C CA . ARG A 1 448 ? -8.504 -10.057 2.349 1.00 87.12 448 ARG A CA 1
ATOM 3442 C C . ARG A 1 448 ? -7.384 -9.125 1.859 1.00 87.12 448 ARG A C 1
ATOM 3444 O O . ARG A 1 448 ? -6.314 -9.128 2.467 1.00 87.12 448 ARG A O 1
ATOM 3451 N N . PRO A 1 449 ? -7.602 -8.314 0.802 1.00 85.75 449 PRO A N 1
ATOM 3452 C CA . PRO A 1 449 ? -6.583 -7.388 0.307 1.00 85.75 449 PRO A CA 1
ATOM 3453 C C . PRO A 1 449 ? -6.214 -6.310 1.339 1.00 85.75 449 PRO A C 1
ATOM 3455 O O . PRO A 1 449 ? -7.092 -5.616 1.856 1.00 85.75 449 PRO A O 1
ATOM 3458 N N . GLU A 1 450 ? -4.915 -6.124 1.585 1.00 83.50 450 GLU A N 1
ATOM 3459 C CA . GLU A 1 450 ? -4.345 -5.093 2.476 1.00 83.50 450 GLU A CA 1
ATOM 3460 C C . GLU A 1 450 ? -4.342 -3.713 1.792 1.00 83.50 450 GLU A C 1
ATOM 3462 O O . GLU A 1 450 ? -3.305 -3.107 1.524 1.00 83.50 450 GLU A O 1
ATOM 3467 N N . LEU A 1 451 ? -5.537 -3.246 1.419 1.00 81.25 451 LEU A N 1
ATOM 3468 C CA . LEU A 1 451 ? -5.742 -2.056 0.601 1.00 81.25 451 LEU A CA 1
ATOM 3469 C C . LEU A 1 451 ? -6.602 -1.020 1.323 1.00 81.25 451 LEU A C 1
ATOM 3471 O O . LEU A 1 451 ? -7.679 -1.304 1.847 1.00 81.25 451 LEU A O 1
ATOM 3475 N N . THR A 1 452 ? -6.158 0.235 1.274 1.00 77.00 452 THR A N 1
ATOM 3476 C CA . THR A 1 452 ? -6.849 1.360 1.919 1.00 77.00 452 THR A CA 1
ATOM 3477 C C . THR A 1 452 ? -8.310 1.532 1.473 1.00 77.00 452 THR A C 1
ATOM 3479 O O . THR A 1 452 ? -9.158 1.656 2.358 1.00 77.00 452 THR A O 1
ATOM 3482 N N . PRO A 1 453 ? -8.667 1.472 0.172 1.00 82.69 453 PRO A N 1
ATOM 3483 C CA . PRO A 1 453 ? -10.068 1.510 -0.258 1.00 82.69 453 PRO A CA 1
ATOM 3484 C C . PRO A 1 453 ? -10.919 0.357 0.300 1.00 82.69 453 PRO A C 1
ATOM 3486 O O . PRO A 1 453 ? -12.081 0.570 0.637 1.00 82.69 453 PRO A O 1
ATOM 3489 N N . VAL A 1 454 ? -10.337 -0.837 0.466 1.00 87.81 454 VAL A N 1
ATOM 3490 C CA . VAL A 1 454 ? -11.012 -2.016 1.038 1.00 87.81 454 VAL A CA 1
ATOM 3491 C C . VAL A 1 454 ? -11.275 -1.818 2.529 1.00 87.81 454 VAL A C 1
ATOM 3493 O O . VAL A 1 454 ? -12.411 -1.973 2.971 1.00 87.81 454 VAL A O 1
ATOM 3496 N N . ALA A 1 455 ? -10.264 -1.398 3.298 1.00 84.62 455 ALA A N 1
ATOM 3497 C CA . ALA A 1 455 ? -10.423 -1.085 4.719 1.00 84.62 455 ALA A CA 1
ATOM 3498 C C . ALA A 1 455 ? -11.448 0.044 4.948 1.00 84.62 455 ALA A C 1
ATOM 3500 O O . ALA A 1 455 ? -12.282 -0.050 5.850 1.00 84.62 455 ALA A O 1
ATOM 3501 N N . ILE A 1 456 ? -11.421 1.080 4.097 1.00 77.31 456 ILE A N 1
ATOM 3502 C CA . ILE A 1 456 ? -12.422 2.156 4.052 1.00 77.31 456 ILE A CA 1
ATOM 3503 C C . ILE A 1 456 ? -13.821 1.568 3.839 1.00 77.31 456 ILE A C 1
ATOM 3505 O O . ILE A 1 456 ? -14.713 1.799 4.655 1.00 77.31 456 ILE A O 1
ATOM 3509 N N . HIS A 1 457 ? -14.033 0.818 2.755 1.00 88.94 457 HIS A N 1
ATOM 3510 C CA . HIS A 1 457 ? -15.374 0.398 2.358 1.00 88.94 457 HIS A CA 1
ATOM 3511 C C . HIS A 1 457 ? -15.973 -0.626 3.330 1.00 88.94 457 HIS A C 1
ATOM 3513 O O . HIS A 1 457 ? -17.116 -0.442 3.750 1.00 88.94 457 HIS A O 1
ATOM 3519 N N . ALA A 1 458 ? -15.182 -1.607 3.781 1.00 89.50 458 ALA A N 1
ATOM 3520 C CA . ALA A 1 458 ? -15.576 -2.566 4.812 1.00 89.50 458 ALA A CA 1
ATOM 3521 C C . ALA A 1 458 ? -16.007 -1.863 6.110 1.00 89.50 458 ALA A C 1
ATOM 3523 O O . ALA A 1 458 ? -17.079 -2.148 6.637 1.00 89.50 458 ALA A O 1
ATOM 3524 N N . GLY A 1 459 ? -15.241 -0.866 6.577 1.00 84.75 459 GLY A N 1
ATOM 3525 C CA . GLY A 1 459 ? -15.600 -0.068 7.755 1.00 84.75 459 GLY A CA 1
ATOM 3526 C C . GLY A 1 459 ? -16.937 0.673 7.609 1.00 84.75 459 GLY A C 1
ATOM 3527 O O . GLY A 1 459 ? -17.734 0.690 8.549 1.00 84.75 459 GLY A O 1
ATOM 3528 N N . ARG A 1 460 ? -17.223 1.246 6.426 1.00 85.12 460 ARG A N 1
ATOM 3529 C CA . ARG A 1 460 ? -18.522 1.892 6.129 1.00 85.12 460 ARG A CA 1
ATOM 3530 C C . ARG A 1 460 ? -19.676 0.898 6.150 1.00 85.12 460 ARG A C 1
ATOM 3532 O O . ARG A 1 460 ? -20.708 1.164 6.761 1.00 85.12 460 ARG A O 1
ATOM 3539 N N . LEU A 1 461 ? -19.512 -0.234 5.470 1.00 90.06 461 LEU A N 1
ATOM 3540 C CA . LEU A 1 461 ? -20.559 -1.246 5.362 1.00 90.06 461 LEU A CA 1
ATOM 3541 C C . LEU A 1 461 ? -20.839 -1.888 6.723 1.00 90.06 461 LEU A C 1
ATOM 3543 O O . LEU A 1 461 ? -22.000 -1.982 7.107 1.00 90.06 461 LEU A O 1
ATOM 3547 N N . LEU A 1 462 ? -19.805 -2.211 7.502 1.00 89.25 462 LEU A N 1
ATOM 3548 C CA . LEU A 1 462 ? -19.956 -2.709 8.868 1.00 89.25 462 LEU A CA 1
ATOM 3549 C C . LEU A 1 462 ? -20.746 -1.727 9.754 1.00 89.25 462 LEU A C 1
ATOM 3551 O O . LEU A 1 462 ? -21.691 -2.148 10.417 1.00 89.25 462 LEU A O 1
ATOM 3555 N N . ALA A 1 463 ? -20.455 -0.419 9.696 1.00 84.00 463 ALA A N 1
ATOM 3556 C CA . ALA A 1 463 ? -21.241 0.594 10.411 1.00 84.00 463 ALA A CA 1
ATOM 3557 C C . ALA A 1 463 ? -22.726 0.597 9.999 1.00 84.00 463 ALA A C 1
ATOM 3559 O O . ALA A 1 463 ? -23.605 0.639 10.862 1.00 84.00 463 ALA A O 1
ATOM 3560 N N . ARG A 1 464 ? -23.020 0.490 8.692 1.00 87.31 464 ARG A N 1
ATOM 3561 C CA . ARG A 1 464 ? -24.398 0.375 8.175 1.00 87.31 464 ARG A CA 1
ATOM 3562 C C . ARG A 1 464 ? -25.119 -0.862 8.715 1.00 87.31 464 ARG A C 1
ATOM 3564 O O . ARG A 1 464 ? -26.279 -0.748 9.109 1.00 87.31 464 ARG A O 1
ATOM 3571 N N . ARG A 1 465 ? -24.446 -2.019 8.764 1.00 91.00 465 ARG A N 1
ATOM 3572 C CA . ARG A 1 465 ? -25.014 -3.258 9.327 1.00 91.00 465 ARG A CA 1
ATOM 3573 C C . ARG A 1 465 ? -25.283 -3.116 10.830 1.00 91.00 465 ARG A C 1
ATOM 3575 O O . ARG A 1 465 ? -26.390 -3.390 11.278 1.00 91.00 465 ARG A O 1
ATOM 3582 N N . MET A 1 466 ? -24.302 -2.626 11.593 1.00 84.69 466 MET A N 1
ATOM 3583 C CA . MET A 1 466 ? -24.369 -2.518 13.059 1.00 84.69 466 MET A CA 1
ATOM 3584 C C . MET A 1 466 ? -25.376 -1.481 13.579 1.00 84.69 466 MET A C 1
ATOM 3586 O O . MET A 1 466 ? -25.943 -1.683 14.651 1.00 84.69 466 MET A O 1
ATOM 3590 N N . LEU A 1 467 ? -25.559 -0.357 12.873 1.00 80.94 467 LEU A N 1
ATOM 3591 C CA . LEU A 1 467 ? -26.304 0.803 13.390 1.00 80.94 467 LEU A CA 1
ATOM 3592 C C . LEU A 1 467 ? -27.640 1.058 12.684 1.00 80.94 467 LEU A C 1
ATOM 3594 O O . LEU A 1 467 ? -28.562 1.562 13.317 1.00 80.94 467 LEU A O 1
ATOM 3598 N N . ALA A 1 468 ? -27.748 0.712 11.398 1.00 83.81 468 ALA A N 1
ATOM 3599 C CA . ALA A 1 468 ? -28.935 0.967 10.576 1.00 83.81 468 ALA A CA 1
ATOM 3600 C C . ALA A 1 468 ? -29.597 -0.318 10.041 1.00 83.81 468 ALA A C 1
ATOM 3602 O O . ALA A 1 468 ? -30.489 -0.242 9.201 1.00 83.81 468 ALA A O 1
ATOM 3603 N N . GLY A 1 469 ? -29.161 -1.501 10.495 1.00 86.12 469 GLY A N 1
ATOM 3604 C CA . GLY A 1 469 ? -29.750 -2.788 10.106 1.00 86.12 469 GLY A CA 1
ATOM 3605 C C . GLY A 1 469 ? -29.586 -3.144 8.624 1.00 86.12 469 GLY A C 1
ATOM 3606 O O . GLY A 1 469 ? -30.350 -3.951 8.101 1.00 86.12 469 GLY A O 1
ATOM 3607 N N . ALA A 1 470 ? -28.623 -2.537 7.922 1.00 92.69 470 ALA A N 1
ATOM 3608 C CA . ALA A 1 470 ? -28.407 -2.808 6.504 1.00 92.69 470 ALA A CA 1
ATOM 3609 C C . ALA A 1 470 ? -27.929 -4.252 6.261 1.00 92.69 470 ALA A C 1
ATOM 3611 O O . ALA A 1 470 ? -27.176 -4.806 7.057 1.00 92.69 470 ALA A O 1
ATOM 3612 N N . ALA A 1 471 ? -28.289 -4.831 5.113 1.00 93.12 471 ALA A N 1
ATOM 3613 C CA . ALA A 1 471 ? -27.882 -6.187 4.724 1.00 93.12 471 ALA A CA 1
ATOM 3614 C C . ALA A 1 471 ? -26.570 -6.253 3.905 1.00 93.12 471 ALA A C 1
ATOM 3616 O O . ALA A 1 471 ? -26.105 -7.338 3.565 1.00 93.12 471 ALA A O 1
ATOM 3617 N N . GLN A 1 472 ? -25.972 -5.111 3.538 1.00 93.81 472 GLN A N 1
ATOM 3618 C CA . GLN A 1 472 ? -24.846 -5.083 2.596 1.00 93.81 472 GLN A CA 1
ATOM 3619 C C . GLN A 1 472 ? -23.513 -5.496 3.252 1.00 93.81 472 GLN A C 1
ATOM 3621 O O . GLN A 1 472 ? -23.000 -4.828 4.157 1.00 93.81 472 GLN A O 1
ATOM 3626 N N . HIS A 1 473 ? -22.924 -6.577 2.742 1.00 92.81 473 HIS A N 1
ATOM 3627 C CA . HIS A 1 473 ? -21.568 -7.024 3.068 1.00 92.81 473 HIS A CA 1
ATOM 3628 C C . HIS A 1 473 ? -20.520 -6.433 2.122 1.00 92.81 473 HIS A C 1
ATOM 3630 O O . HIS A 1 473 ? -20.852 -5.967 1.031 1.00 92.81 473 HIS A O 1
ATOM 3636 N N . MET A 1 474 ? -19.255 -6.435 2.554 1.00 93.38 474 MET A N 1
ATOM 3637 C CA . MET A 1 474 ? -18.137 -6.052 1.698 1.00 93.38 474 MET A CA 1
ATOM 3638 C C . MET A 1 474 ? -17.885 -7.128 0.638 1.00 93.38 474 MET A C 1
ATOM 3640 O O . MET A 1 474 ? -17.678 -8.298 0.955 1.00 93.38 474 MET A O 1
ATOM 3644 N N . ASP A 1 475 ? -17.870 -6.710 -0.624 1.00 92.00 475 ASP A N 1
ATOM 3645 C CA . ASP A 1 475 ? -17.502 -7.552 -1.759 1.00 92.00 475 ASP A CA 1
ATOM 3646 C C . ASP A 1 475 ? -15.987 -7.433 -2.006 1.00 92.00 475 ASP A C 1
ATOM 3648 O O . ASP A 1 475 ? -15.490 -6.423 -2.514 1.00 92.00 475 ASP A O 1
ATOM 3652 N N . TYR A 1 476 ? -15.264 -8.472 -1.587 1.00 91.44 476 TYR A N 1
ATOM 3653 C CA . TYR A 1 476 ? -13.804 -8.569 -1.639 1.00 91.44 476 TYR A CA 1
ATOM 3654 C C . TYR A 1 476 ? -13.254 -9.166 -2.942 1.00 91.44 476 TYR A C 1
ATOM 3656 O O . TYR A 1 476 ? -12.038 -9.139 -3.138 1.00 91.44 476 TYR A O 1
ATOM 3664 N N . ASP A 1 477 ? -14.105 -9.703 -3.818 1.00 90.75 477 ASP A N 1
ATOM 3665 C CA . ASP A 1 477 ? -13.664 -10.279 -5.089 1.00 90.75 477 ASP A CA 1
ATOM 3666 C C . ASP A 1 477 ? -13.387 -9.163 -6.104 1.00 90.75 477 ASP A C 1
ATOM 3668 O O . ASP A 1 477 ? -13.960 -8.079 -6.020 1.00 90.75 477 ASP A O 1
ATOM 3672 N N . ASN A 1 478 ? -12.526 -9.398 -7.096 1.00 92.50 478 ASN A N 1
ATOM 3673 C CA . ASN A 1 478 ? -12.271 -8.451 -8.196 1.00 92.50 478 ASN A CA 1
ATOM 3674 C C . ASN A 1 478 ? -11.952 -7.009 -7.727 1.00 92.50 478 ASN A C 1
ATOM 3676 O O . ASN A 1 478 ? -12.388 -6.031 -8.337 1.00 92.50 478 ASN A O 1
ATOM 3680 N N . VAL A 1 479 ? -11.204 -6.866 -6.628 1.00 94.69 479 VAL A N 1
ATOM 3681 C CA . VAL A 1 479 ? -10.674 -5.572 -6.176 1.00 94.69 479 VAL A CA 1
ATOM 3682 C C . VAL A 1 479 ? -9.484 -5.188 -7.054 1.00 94.69 479 VAL A C 1
ATOM 3684 O O . VAL A 1 479 ? -8.498 -5.920 -7.126 1.00 94.69 479 VAL A O 1
ATOM 3687 N N . ALA A 1 480 ? -9.564 -4.031 -7.709 1.00 96.50 480 ALA A N 1
ATOM 3688 C CA . ALA A 1 480 ? -8.465 -3.510 -8.514 1.00 96.50 480 ALA A CA 1
ATOM 3689 C C . ALA A 1 480 ? -7.265 -3.093 -7.653 1.00 96.50 480 ALA A C 1
ATOM 3691 O O . ALA A 1 480 ? -7.423 -2.540 -6.563 1.00 96.50 480 ALA A O 1
ATOM 3692 N N . THR A 1 481 ? -6.065 -3.353 -8.167 1.00 94.94 481 THR A N 1
ATOM 3693 C CA . THR A 1 481 ? -4.786 -3.075 -7.508 1.00 94.94 481 THR A CA 1
ATOM 3694 C C . THR A 1 481 ? -3.808 -2.464 -8.510 1.00 94.94 481 THR A C 1
ATOM 3696 O O . THR A 1 481 ? -3.851 -2.773 -9.701 1.00 94.94 481 THR A O 1
ATOM 3699 N N . THR A 1 482 ? -2.900 -1.613 -8.030 1.00 97.62 482 THR A N 1
ATOM 3700 C CA . THR A 1 482 ? -1.802 -1.066 -8.836 1.00 97.62 482 THR A CA 1
ATOM 3701 C C . THR A 1 482 ? -0.505 -1.091 -8.042 1.00 97.62 482 THR A C 1
ATOM 3703 O O . THR A 1 482 ? -0.470 -0.641 -6.895 1.00 97.62 482 THR A O 1
ATOM 3706 N N . VAL A 1 483 ? 0.551 -1.610 -8.664 1.00 96.56 483 VAL A N 1
ATOM 3707 C CA . VAL A 1 483 ? 1.935 -1.536 -8.191 1.00 96.56 483 VAL A CA 1
ATOM 3708 C C . VAL A 1 483 ? 2.613 -0.379 -8.923 1.00 96.56 483 VAL A C 1
ATOM 3710 O O . VAL A 1 483 ? 2.681 -0.364 -10.151 1.00 96.56 483 VAL A O 1
ATOM 3713 N N . PHE A 1 484 ? 3.091 0.603 -8.163 1.00 91.88 484 PHE A N 1
ATOM 3714 C CA . PHE A 1 484 ? 3.650 1.863 -8.664 1.00 91.88 484 PHE A CA 1
ATOM 3715 C C . PHE A 1 484 ? 5.171 1.757 -8.847 1.00 91.88 484 PHE A C 1
ATOM 3717 O O . PHE A 1 484 ? 5.954 2.438 -8.187 1.00 91.88 484 PHE A O 1
ATOM 3724 N N . THR A 1 485 ? 5.580 0.819 -9.697 1.00 95.00 485 THR A N 1
ATOM 3725 C CA . THR A 1 485 ? 6.948 0.677 -10.219 1.00 95.00 485 THR A CA 1
ATOM 3726 C C . THR A 1 485 ? 7.213 1.677 -11.363 1.00 95.00 485 THR A C 1
ATOM 3728 O O . THR A 1 485 ? 6.256 2.253 -11.878 1.00 95.00 485 THR A O 1
ATOM 3731 N N . PRO A 1 486 ? 8.477 1.903 -11.793 1.00 88.94 486 PRO A N 1
ATOM 3732 C CA . PRO A 1 486 ? 8.824 2.926 -12.801 1.00 88.94 486 PRO A CA 1
ATOM 3733 C C . PRO A 1 486 ? 8.123 2.753 -14.159 1.00 88.94 486 PRO A C 1
ATOM 3735 O O . PRO A 1 486 ? 7.892 3.721 -14.883 1.00 88.94 486 PRO A O 1
ATOM 3738 N N . LEU A 1 487 ? 7.739 1.516 -14.475 1.00 94.56 487 LEU A N 1
ATOM 3739 C CA . LEU A 1 487 ? 6.599 1.207 -15.330 1.00 94.56 487 LEU A CA 1
ATOM 3740 C C . LEU A 1 487 ? 5.546 0.560 -14.420 1.00 94.56 487 LEU A C 1
ATOM 3742 O O . LEU A 1 487 ? 5.856 -0.393 -13.697 1.00 94.56 487 LEU A O 1
ATOM 3746 N N . GLU A 1 488 ? 4.341 1.124 -14.370 1.00 98.06 488 GLU A N 1
ATOM 3747 C CA . GLU A 1 488 ? 3.318 0.721 -13.403 1.00 98.06 488 GLU A CA 1
ATOM 3748 C C . GLU A 1 488 ? 2.640 -0.582 -13.837 1.00 98.06 488 GLU A C 1
ATOM 3750 O O . GLU A 1 488 ? 2.554 -0.887 -15.026 1.00 98.06 488 GLU A O 1
ATOM 3755 N N . TYR A 1 489 ? 2.107 -1.337 -12.877 1.00 98.62 489 TYR A N 1
ATOM 3756 C CA . TYR A 1 489 ? 1.333 -2.549 -13.142 1.00 98.62 489 TYR A CA 1
ATOM 3757 C C . TYR A 1 489 ? -0.037 -2.473 -12.469 1.00 98.62 489 TYR A C 1
ATOM 3759 O O . TYR A 1 489 ? -0.139 -2.529 -11.244 1.00 98.62 489 TYR A O 1
ATOM 3767 N N . GLY A 1 490 ? -1.091 -2.357 -13.275 1.00 98.50 490 GLY A N 1
ATOM 3768 C CA . GLY A 1 490 ? -2.489 -2.409 -12.858 1.00 98.50 490 GLY A CA 1
ATOM 3769 C C . GLY A 1 490 ? -3.108 -3.777 -13.142 1.00 98.50 490 GLY A C 1
ATOM 3770 O O . GLY A 1 490 ? -2.909 -4.349 -14.216 1.00 98.50 490 GLY A O 1
ATOM 3771 N N . CYS A 1 491 ? -3.887 -4.303 -12.198 1.00 98.62 491 CYS A N 1
ATOM 3772 C CA . CYS A 1 491 ? -4.679 -5.513 -12.406 1.00 98.62 491 CYS A CA 1
ATOM 3773 C C . CYS A 1 491 ? -6.020 -5.489 -11.664 1.00 98.62 491 CYS A C 1
ATOM 3775 O O . CYS A 1 491 ? -6.181 -4.829 -10.635 1.00 98.62 491 CYS A O 1
ATOM 3777 N N . VAL A 1 492 ? -6.986 -6.246 -12.182 1.00 98.44 492 VAL A N 1
ATOM 3778 C CA . VAL A 1 492 ? -8.257 -6.539 -11.513 1.00 98.44 492 VAL A CA 1
ATOM 3779 C C . VAL A 1 492 ? -8.752 -7.929 -11.912 1.00 98.44 492 VAL A C 1
ATOM 3781 O O . VAL A 1 492 ? -8.674 -8.300 -13.078 1.00 98.44 492 VAL A O 1
ATOM 3784 N N . GLY A 1 493 ? -9.270 -8.694 -10.948 1.00 97.44 493 GLY A N 1
ATOM 3785 C CA . GLY A 1 493 ? -9.731 -10.070 -11.162 1.00 97.44 493 GLY A CA 1
ATOM 3786 C C . GLY A 1 493 ? -8.639 -11.121 -10.939 1.00 97.44 493 GLY A C 1
ATOM 3787 O O . GLY A 1 493 ? -7.734 -10.919 -10.129 1.00 97.44 493 GLY A O 1
ATOM 3788 N N . LEU A 1 494 ? -8.764 -12.269 -11.606 1.00 98.00 494 LEU A N 1
ATOM 3789 C CA . LEU A 1 494 ? -7.860 -13.415 -11.464 1.00 98.00 494 LEU A CA 1
ATOM 3790 C C . LEU A 1 494 ? -6.625 -13.292 -12.361 1.00 98.00 494 LEU A C 1
ATOM 3792 O O . LEU A 1 494 ? -6.754 -12.946 -13.532 1.00 98.00 494 LEU A O 1
ATOM 3796 N N . SER A 1 495 ? -5.461 -13.687 -11.841 1.00 98.44 495 SER A N 1
ATOM 3797 C CA . SER A 1 495 ? -4.292 -13.995 -12.670 1.00 98.44 495 SER A CA 1
ATOM 3798 C C . SER A 1 495 ? -4.545 -15.194 -13.585 1.00 98.44 495 SER A C 1
ATOM 3800 O O . SER A 1 495 ? -5.425 -16.021 -13.331 1.00 98.44 495 SER A O 1
ATOM 3802 N N . GLU A 1 496 ? -3.750 -15.312 -14.644 1.00 98.56 496 GLU A N 1
ATOM 3803 C CA . GLU A 1 496 ? -3.865 -16.390 -15.628 1.00 98.56 496 GLU A CA 1
ATOM 3804 C C . GLU A 1 496 ? -3.641 -17.776 -15.008 1.00 98.56 496 GLU A C 1
ATOM 3806 O O . GLU A 1 496 ? -4.388 -18.713 -15.297 1.00 98.56 496 GLU A O 1
ATOM 3811 N N . GLU A 1 497 ? -2.673 -17.902 -14.098 1.00 98.38 497 GLU A N 1
ATOM 3812 C CA . GLU A 1 497 ? -2.422 -19.133 -13.351 1.00 98.38 497 GLU A CA 1
ATOM 3813 C C . GLU A 1 497 ? -3.581 -19.482 -12.405 1.00 98.38 497 GLU A C 1
ATOM 3815 O O . GLU A 1 497 ? -4.064 -20.609 -12.442 1.00 98.38 497 GLU A O 1
ATOM 3820 N N . THR A 1 498 ? -4.123 -18.527 -11.642 1.00 97.50 498 THR A N 1
ATOM 3821 C CA . THR A 1 498 ? -5.232 -18.797 -10.710 1.00 97.50 498 THR A CA 1
ATOM 3822 C C . THR A 1 498 ? -6.566 -19.006 -11.427 1.00 97.50 498 THR A C 1
ATOM 3824 O O . THR A 1 498 ? -7.420 -19.746 -10.937 1.00 97.50 498 THR A O 1
ATOM 3827 N N . ALA A 1 499 ? -6.767 -18.418 -12.607 1.00 98.12 499 ALA A N 1
ATOM 3828 C CA . ALA A 1 499 ? -7.867 -18.805 -13.482 1.00 98.12 499 ALA A CA 1
ATOM 3829 C C . ALA A 1 499 ? -7.676 -20.251 -13.975 1.00 98.12 499 ALA A C 1
ATOM 3831 O O . ALA A 1 499 ? -8.610 -21.049 -13.898 1.00 98.12 499 ALA A O 1
ATOM 3832 N N . THR A 1 500 ? -6.466 -20.610 -14.418 1.00 98.31 500 THR A N 1
ATOM 3833 C CA . THR A 1 500 ? -6.136 -21.958 -14.914 1.00 98.31 500 THR A CA 1
ATOM 3834 C C . THR A 1 500 ? -6.327 -23.029 -13.837 1.00 98.31 500 THR A C 1
ATOM 3836 O O . THR A 1 500 ? -6.928 -24.063 -14.115 1.00 98.31 500 THR A O 1
ATOM 3839 N N . GLU A 1 501 ? -5.908 -22.760 -12.598 1.00 98.12 501 GLU A N 1
ATOM 3840 C CA . GLU A 1 501 ? -6.126 -23.621 -11.425 1.00 98.12 501 GLU A CA 1
ATOM 3841 C C . GLU A 1 501 ? -7.616 -23.834 -11.104 1.00 98.12 501 GLU A C 1
ATOM 3843 O O . GLU A 1 501 ? -7.999 -24.914 -10.659 1.00 98.12 501 GLU A O 1
ATOM 3848 N N . ARG A 1 502 ? -8.464 -22.815 -11.312 1.00 98.00 502 ARG A N 1
ATOM 3849 C CA . ARG A 1 502 ? -9.897 -22.851 -10.958 1.00 98.00 502 ARG A CA 1
ATOM 3850 C C . ARG A 1 502 ? -10.801 -23.423 -12.046 1.00 98.00 502 ARG A C 1
ATOM 3852 O O . ARG A 1 502 ? -11.813 -24.033 -11.715 1.00 98.00 502 ARG A O 1
ATOM 3859 N N . PHE A 1 503 ? -10.479 -23.183 -13.317 1.00 98.00 503 PHE A N 1
ATOM 3860 C CA . PHE A 1 503 ? -11.362 -23.487 -14.451 1.00 98.00 503 PHE A CA 1
ATOM 3861 C C . PHE A 1 503 ? -10.769 -24.491 -15.447 1.00 98.00 503 PHE A C 1
ATOM 3863 O O . PHE A 1 503 ? -11.517 -25.058 -16.240 1.00 98.00 503 PHE A O 1
ATOM 3870 N N . GLY A 1 504 ? -9.459 -24.753 -15.398 1.00 98.12 504 GLY A N 1
ATOM 3871 C CA . GLY A 1 504 ? -8.745 -25.587 -16.365 1.00 98.12 504 GLY A CA 1
ATOM 3872 C C . GLY A 1 504 ? -8.376 -24.827 -17.644 1.00 98.12 504 GLY A C 1
ATOM 3873 O O . GLY A 1 504 ? -9.168 -24.052 -18.180 1.00 98.12 504 GLY A O 1
ATOM 3874 N N . ALA A 1 505 ? -7.165 -25.066 -18.157 1.00 97.31 505 ALA A N 1
ATOM 3875 C CA . ALA A 1 505 ? -6.594 -24.316 -19.282 1.00 97.31 505 ALA A CA 1
ATOM 3876 C C . ALA A 1 505 ? -7.446 -24.362 -20.565 1.00 97.31 505 ALA A C 1
ATOM 3878 O O . ALA A 1 505 ? -7.453 -23.405 -21.335 1.00 97.31 505 ALA A O 1
ATOM 3879 N N . ASP A 1 506 ? -8.186 -25.446 -20.812 1.00 97.88 506 ASP A N 1
ATOM 3880 C CA . ASP A 1 506 ? -9.004 -25.595 -22.023 1.00 97.88 506 ASP A CA 1
ATOM 3881 C C . ASP A 1 506 ? -10.339 -24.851 -21.993 1.00 97.88 506 ASP A C 1
ATOM 3883 O O . ASP A 1 506 ? -10.900 -24.596 -23.059 1.00 97.88 506 ASP A O 1
ATOM 3887 N N . ASN A 1 507 ? -10.792 -24.426 -20.812 1.00 98.38 507 ASN A N 1
ATOM 3888 C CA . ASN A 1 507 ? -12.017 -23.645 -20.619 1.00 98.38 507 ASN A CA 1
ATOM 3889 C C . ASN A 1 507 ? -11.760 -22.128 -20.607 1.00 98.38 507 ASN A C 1
ATOM 3891 O O . ASN A 1 507 ? -12.692 -21.343 -20.425 1.00 98.38 507 ASN A O 1
ATOM 3895 N N . LEU A 1 508 ? -10.507 -21.708 -20.808 1.00 98.62 508 LEU A N 1
ATOM 3896 C CA . LEU A 1 508 ? -10.069 -20.314 -20.797 1.00 98.62 508 LEU A CA 1
ATOM 3897 C C . LEU A 1 508 ? -9.582 -19.856 -22.168 1.00 98.62 508 LEU A C 1
ATOM 3899 O O . LEU A 1 508 ? -9.063 -20.644 -22.955 1.00 98.62 508 LEU A O 1
ATOM 3903 N N . GLU A 1 509 ? -9.693 -18.562 -22.429 1.00 98.56 509 GLU A N 1
ATOM 3904 C CA . GLU A 1 509 ? -9.054 -17.914 -23.566 1.00 98.56 509 GLU A CA 1
ATOM 3905 C C . GLU A 1 509 ? -8.377 -16.630 -23.073 1.00 98.56 509 GLU A C 1
ATOM 3907 O O . GLU A 1 509 ? -8.958 -15.861 -22.304 1.00 98.56 509 GLU A O 1
ATOM 3912 N N . VAL A 1 510 ? -7.113 -16.428 -23.456 1.00 98.75 510 VAL A N 1
ATOM 3913 C CA . VAL A 1 510 ? -6.295 -15.306 -22.973 1.00 98.75 510 VAL A CA 1
ATOM 3914 C C . VAL A 1 510 ? -5.941 -14.418 -24.151 1.00 98.75 510 VAL A C 1
ATOM 3916 O O . VAL A 1 510 ? -5.104 -14.788 -24.976 1.00 98.75 510 VAL A O 1
ATOM 3919 N N . TYR A 1 511 ? -6.578 -13.255 -24.211 1.00 98.62 511 TYR A N 1
ATOM 3920 C CA . TYR A 1 511 ? -6.336 -12.223 -25.212 1.00 98.62 511 TYR A CA 1
ATOM 3921 C C . TYR A 1 511 ? -5.199 -11.325 -24.732 1.00 98.62 511 TYR A C 1
ATOM 3923 O O . TYR A 1 511 ? -5.159 -10.976 -23.553 1.00 98.62 511 TYR A O 1
ATOM 3931 N N . HIS A 1 512 ? -4.263 -10.952 -25.602 1.00 98.50 512 HIS A N 1
ATOM 3932 C CA . HIS A 1 512 ? -3.096 -10.160 -25.209 1.00 98.50 512 HIS A CA 1
ATOM 3933 C C . HIS A 1 512 ? -2.480 -9.356 -26.356 1.00 98.50 512 HIS A C 1
ATOM 3935 O O . HIS A 1 512 ? -2.625 -9.717 -27.523 1.00 98.50 512 HIS A O 1
ATOM 3941 N N . ALA A 1 513 ? -1.772 -8.284 -25.998 1.00 97.25 513 ALA A N 1
ATOM 3942 C CA . ALA A 1 513 ? -0.998 -7.458 -26.917 1.00 97.25 513 ALA A CA 1
ATOM 3943 C C . ALA A 1 513 ? 0.194 -6.805 -26.199 1.00 97.25 513 ALA A C 1
ATOM 3945 O O . ALA A 1 513 ? 0.119 -6.479 -25.010 1.00 97.25 513 ALA A O 1
ATOM 3946 N N . TYR A 1 514 ? 1.277 -6.570 -26.937 1.00 96.81 514 TYR A N 1
ATOM 3947 C CA . TYR A 1 514 ? 2.203 -5.476 -26.642 1.00 96.81 514 TYR A CA 1
ATOM 3948 C C . TYR A 1 514 ? 1.692 -4.202 -27.316 1.00 96.81 514 TYR A C 1
ATOM 3950 O O . TYR A 1 514 ? 1.019 -4.264 -28.344 1.00 96.81 514 TYR A O 1
ATOM 3958 N N . TYR A 1 515 ? 2.027 -3.042 -26.765 1.00 95.25 515 TYR A N 1
ATOM 3959 C CA . TYR A 1 515 ? 1.589 -1.754 -27.303 1.00 95.25 515 TYR A CA 1
ATOM 3960 C C . TYR A 1 515 ? 2.656 -0.676 -27.093 1.00 95.25 515 TYR A C 1
ATOM 3962 O O . TYR A 1 515 ? 3.704 -0.913 -26.490 1.00 95.25 515 TYR A O 1
ATOM 3970 N N . LYS A 1 516 ? 2.412 0.521 -27.632 1.00 92.06 516 LYS A N 1
ATOM 3971 C CA . LYS A 1 516 ? 3.367 1.633 -27.611 1.00 92.06 516 LYS A CA 1
ATOM 3972 C C . LYS A 1 516 ? 2.653 2.909 -27.141 1.00 92.06 516 LYS A C 1
ATOM 3974 O O . LYS A 1 516 ? 1.827 3.415 -27.897 1.00 92.06 516 LYS A O 1
ATOM 3979 N N . PRO A 1 517 ? 2.943 3.446 -25.940 1.00 91.06 517 PRO A N 1
ATOM 3980 C CA . PRO A 1 517 ? 2.449 4.762 -25.536 1.00 91.06 517 PRO A CA 1
ATOM 3981 C C . PRO A 1 517 ? 2.895 5.838 -26.531 1.00 91.06 517 PRO A C 1
ATOM 3983 O O . PRO A 1 517 ? 4.065 5.866 -26.918 1.00 91.06 517 PRO A O 1
ATOM 3986 N N . THR A 1 518 ? 1.986 6.725 -26.943 1.00 85.62 518 THR A N 1
ATOM 3987 C CA . THR A 1 518 ? 2.284 7.775 -27.942 1.00 85.62 518 THR A CA 1
ATOM 3988 C C . THR A 1 518 ? 3.327 8.763 -27.407 1.00 85.62 518 THR A C 1
ATOM 3990 O O . THR A 1 518 ? 4.203 9.236 -28.131 1.00 85.62 518 THR A O 1
ATOM 3993 N N . GLU A 1 519 ? 3.297 8.988 -26.097 1.00 80.06 519 GLU A N 1
ATOM 3994 C CA . GLU A 1 519 ? 4.242 9.773 -25.306 1.00 80.06 519 GLU A CA 1
ATOM 3995 C C . GLU A 1 519 ? 5.675 9.218 -25.376 1.00 80.06 519 GLU A C 1
ATOM 3997 O O . GLU A 1 519 ? 6.638 9.950 -25.176 1.00 80.06 519 GLU A O 1
ATOM 4002 N N . PHE A 1 520 ? 5.848 7.924 -25.672 1.00 85.25 520 PHE A N 1
ATOM 4003 C CA . PHE A 1 520 ? 7.166 7.286 -25.729 1.00 85.25 520 PHE A CA 1
ATOM 4004 C C . PHE A 1 520 ? 7.813 7.397 -27.123 1.00 85.25 520 PHE A C 1
ATOM 4006 O O . PHE A 1 520 ? 9.007 7.122 -27.259 1.00 85.25 520 PHE A O 1
ATOM 4013 N N . PHE A 1 521 ? 7.067 7.817 -28.159 1.00 80.94 521 PHE A N 1
ATOM 4014 C CA . PHE A 1 521 ? 7.541 7.819 -29.552 1.00 80.94 521 PHE A CA 1
ATOM 4015 C C . PHE A 1 521 ? 8.685 8.817 -29.772 1.00 80.94 521 PHE A C 1
ATOM 4017 O O . PHE A 1 521 ? 9.729 8.457 -30.310 1.00 80.94 521 PHE A O 1
ATOM 4024 N N . ILE A 1 522 ? 8.509 10.072 -29.358 1.00 72.81 522 ILE A N 1
ATOM 4025 C CA . ILE A 1 522 ? 9.515 11.129 -29.535 1.00 72.81 522 ILE A CA 1
ATOM 4026 C C . ILE A 1 522 ? 10.765 10.910 -28.661 1.00 72.81 522 ILE A C 1
ATOM 4028 O O . ILE A 1 522 ? 11.867 11.006 -29.202 1.00 72.81 522 ILE A O 1
ATOM 4032 N N . PRO A 1 523 ? 10.669 10.556 -27.361 1.00 72.38 523 PRO A N 1
ATOM 4033 C CA . PRO A 1 523 ? 11.853 10.252 -26.558 1.00 72.38 523 PRO A CA 1
ATOM 4034 C C . PRO A 1 523 ? 12.493 8.889 -26.866 1.00 72.38 523 PRO A C 1
ATOM 4036 O O . PRO A 1 523 ? 13.525 8.581 -26.277 1.00 72.38 523 PRO A O 1
ATOM 4039 N N . GLN A 1 524 ? 11.912 8.078 -27.765 1.00 81.00 524 GLN A N 1
ATOM 4040 C CA . GLN A 1 524 ? 12.369 6.716 -28.089 1.00 81.00 524 GLN A CA 1
ATOM 4041 C C . GLN A 1 524 ? 12.505 5.827 -26.834 1.00 81.00 524 GLN A C 1
ATOM 4043 O O . GLN A 1 524 ? 13.420 5.010 -26.713 1.00 81.00 524 GLN A O 1
ATOM 4048 N N . ARG A 1 525 ? 11.585 6.000 -25.874 1.00 80.31 525 ARG A N 1
ATOM 4049 C CA . ARG A 1 525 ? 11.574 5.254 -24.608 1.00 80.31 525 ARG A CA 1
ATOM 4050 C C . ARG A 1 525 ? 11.272 3.777 -24.861 1.00 80.31 525 ARG A C 1
ATOM 4052 O O . ARG A 1 525 ? 10.483 3.430 -25.738 1.00 80.31 525 ARG A O 1
ATOM 4059 N N . ASN A 1 526 ? 11.899 2.908 -24.069 1.00 84.06 526 ASN A N 1
ATOM 4060 C CA . ASN A 1 526 ? 11.709 1.465 -24.164 1.00 84.06 526 ASN A CA 1
ATOM 4061 C C . ASN A 1 526 ? 10.225 1.088 -23.976 1.00 84.06 526 ASN A C 1
ATOM 4063 O O . ASN A 1 526 ? 9.564 1.525 -23.035 1.00 84.06 526 ASN A O 1
ATOM 4067 N N . ILE A 1 527 ? 9.726 0.277 -24.906 1.00 89.19 527 ILE A N 1
ATOM 4068 C CA . ILE A 1 527 ? 8.341 -0.211 -25.003 1.00 89.19 527 ILE A CA 1
ATOM 4069 C C . ILE A 1 527 ? 8.240 -1.727 -24.797 1.00 89.19 527 ILE A C 1
ATOM 4071 O O . ILE A 1 527 ? 7.139 -2.265 -24.750 1.00 89.19 527 ILE A O 1
ATOM 4075 N N . LYS A 1 528 ? 9.374 -2.433 -24.676 1.00 90.44 528 LYS A N 1
ATOM 4076 C CA . LYS A 1 528 ? 9.467 -3.904 -24.648 1.00 90.44 528 LYS A CA 1
ATOM 4077 C C . LYS A 1 528 ? 8.580 -4.558 -23.583 1.00 90.44 528 LYS A C 1
ATOM 4079 O O . LYS A 1 528 ? 8.116 -5.678 -23.779 1.00 90.44 528 LYS A O 1
ATOM 4084 N N . ASN A 1 529 ? 8.347 -3.862 -22.472 1.00 93.19 529 ASN A N 1
ATOM 4085 C CA . ASN A 1 529 ? 7.563 -4.348 -21.339 1.00 93.19 529 ASN A CA 1
ATOM 4086 C C . ASN A 1 529 ? 6.156 -3.707 -21.248 1.00 93.19 529 ASN A C 1
ATOM 4088 O O . ASN A 1 529 ? 5.397 -4.045 -20.342 1.00 93.19 529 ASN A O 1
ATOM 4092 N N . CYS A 1 530 ? 5.771 -2.835 -22.194 1.00 96.00 530 CYS A N 1
ATOM 4093 C CA . CYS A 1 530 ? 4.412 -2.290 -22.313 1.00 96.00 530 CYS A CA 1
ATOM 4094 C C . CYS A 1 530 ? 3.469 -3.357 -22.890 1.00 96.00 530 CYS A C 1
ATOM 4096 O O . CYS A 1 530 ? 3.436 -3.601 -24.098 1.00 96.00 530 CYS A O 1
ATOM 4098 N N . TYR A 1 531 ? 2.716 -4.017 -22.011 1.00 98.44 531 TYR A N 1
ATOM 4099 C CA . TYR A 1 531 ? 1.922 -5.202 -22.335 1.00 98.44 531 TYR A CA 1
ATOM 4100 C C . TYR A 1 531 ? 0.605 -5.238 -21.556 1.00 98.44 531 TYR A C 1
ATOM 4102 O O . TYR A 1 531 ? 0.547 -4.845 -20.388 1.00 98.44 531 TYR A O 1
ATOM 4110 N N . LEU A 1 532 ? -0.444 -5.773 -22.180 1.00 98.62 532 LEU A N 1
ATOM 4111 C CA . LEU A 1 532 ? -1.742 -5.997 -21.553 1.00 98.62 532 LEU A CA 1
ATOM 4112 C C . LEU A 1 532 ? -2.329 -7.367 -21.912 1.00 98.62 532 LEU A C 1
ATOM 4114 O O . LEU A 1 532 ? -2.021 -7.943 -22.959 1.00 98.62 532 LEU A O 1
ATOM 4118 N N . LYS A 1 533 ? -3.209 -7.881 -21.046 1.00 98.75 533 LYS A N 1
ATOM 4119 C CA . LYS A 1 533 ? -4.006 -9.083 -21.323 1.00 98.75 533 LYS A CA 1
ATOM 4120 C C . LYS A 1 533 ? -5.370 -9.090 -20.636 1.00 98.75 533 LYS A C 1
ATOM 4122 O O . LYS A 1 533 ? -5.536 -8.541 -19.545 1.00 98.75 533 LYS A O 1
ATOM 4127 N N . ALA A 1 534 ? -6.307 -9.795 -21.261 1.00 98.75 534 ALA A N 1
ATOM 4128 C CA . ALA A 1 534 ? -7.590 -10.198 -20.706 1.00 98.75 534 ALA A CA 1
ATOM 4129 C C . ALA A 1 534 ? -7.644 -11.727 -20.591 1.00 98.75 534 ALA A C 1
ATOM 4131 O O . ALA A 1 534 ? -7.432 -12.443 -21.569 1.00 98.75 534 ALA A O 1
ATOM 4132 N N . VAL A 1 535 ? -7.928 -12.222 -19.389 1.00 98.81 535 VAL A N 1
ATOM 4133 C CA . VAL A 1 535 ? -8.176 -13.638 -19.099 1.00 98.81 535 VAL A CA 1
ATOM 4134 C C . VAL A 1 535 ? -9.688 -13.826 -19.057 1.00 98.81 535 VAL A C 1
ATOM 4136 O O . VAL A 1 535 ? -10.353 -13.204 -18.228 1.00 98.81 535 VAL A O 1
ATOM 4139 N N . ALA A 1 536 ? -10.244 -14.657 -19.935 1.00 98.69 536 ALA A N 1
ATOM 4140 C CA . ALA A 1 536 ? -11.685 -14.864 -20.064 1.00 98.69 536 ALA A CA 1
ATOM 4141 C C . ALA A 1 536 ? -12.059 -16.352 -20.078 1.00 98.69 536 ALA A C 1
ATOM 4143 O O . ALA A 1 536 ? -11.230 -17.217 -20.366 1.00 98.69 536 ALA A O 1
ATOM 4144 N N . MET A 1 537 ? -13.332 -16.647 -19.806 1.00 98.62 537 MET A N 1
ATOM 4145 C CA . MET A 1 537 ? -13.927 -17.931 -20.186 1.00 98.62 537 MET A CA 1
ATOM 4146 C C . MET A 1 537 ? -13.867 -18.094 -21.710 1.00 98.62 537 MET A C 1
ATOM 4148 O O . MET A 1 537 ? -14.064 -17.130 -22.451 1.00 98.62 537 MET A O 1
ATOM 4152 N N . ARG A 1 538 ? -13.617 -19.314 -22.184 1.00 97.62 538 ARG A N 1
ATOM 4153 C CA . ARG A 1 538 ? -13.515 -19.621 -23.617 1.00 97.62 538 ARG A CA 1
ATOM 4154 C C . ARG A 1 538 ? -14.872 -19.737 -24.303 1.00 97.62 538 ARG A C 1
ATOM 4156 O O . ARG A 1 538 ? -15.016 -19.290 -25.437 1.00 97.62 538 ARG A O 1
ATOM 4163 N N . GLU A 1 539 ? -15.843 -20.346 -23.628 1.00 96.12 539 GLU A N 1
ATOM 4164 C CA . GLU A 1 539 ? -17.209 -20.498 -24.135 1.00 96.12 539 GLU A CA 1
ATOM 4165 C C . GLU A 1 539 ? -17.986 -19.178 -24.079 1.00 96.12 539 GLU A C 1
ATOM 4167 O O . GLU A 1 539 ? -17.709 -18.306 -23.250 1.00 96.12 539 GLU A O 1
ATOM 4172 N N . ALA A 1 540 ? -18.986 -19.035 -24.952 1.00 93.12 540 ALA A N 1
ATOM 4173 C CA . ALA A 1 540 ? -19.875 -17.878 -24.960 1.00 93.12 540 ALA A CA 1
ATOM 4174 C C . ALA A 1 540 ? -20.607 -17.731 -23.603 1.00 93.12 540 ALA A C 1
ATOM 4176 O O . ALA A 1 540 ? -21.057 -18.728 -23.040 1.00 93.12 540 ALA A O 1
ATOM 4177 N N . PRO A 1 541 ? -20.749 -16.506 -23.061 1.00 94.25 541 PRO A N 1
ATOM 4178 C CA . PRO A 1 541 ? -20.492 -15.222 -23.711 1.00 94.25 541 PRO A CA 1
ATOM 4179 C C . PRO A 1 541 ? -19.064 -14.682 -23.487 1.00 94.25 541 PRO A C 1
ATOM 4181 O O . PRO A 1 541 ? -18.863 -13.479 -23.534 1.00 94.25 541 PRO A O 1
ATOM 4184 N N . GLN A 1 542 ? -18.067 -15.525 -23.197 1.00 97.25 542 GLN A N 1
ATOM 4185 C CA . GLN A 1 542 ? -16.674 -15.125 -22.939 1.00 97.25 542 GLN A CA 1
ATOM 4186 C C . GLN A 1 542 ? -16.529 -14.066 -21.833 1.00 97.25 542 GLN A C 1
ATOM 4188 O O . GLN A 1 542 ? -15.931 -13.001 -22.015 1.00 97.25 542 GLN A O 1
ATOM 4193 N N . LYS A 1 543 ? -17.110 -14.355 -20.662 1.00 98.38 543 LYS A N 1
ATOM 4194 C CA . LYS A 1 543 ? -16.994 -13.504 -19.470 1.00 98.38 543 LYS A CA 1
ATOM 4195 C C . LYS A 1 543 ? -15.525 -13.315 -19.081 1.00 98.38 543 LYS A C 1
ATOM 4197 O O . LYS A 1 543 ? -14.798 -14.295 -18.913 1.00 98.38 543 LYS A O 1
ATOM 4202 N N . ILE A 1 544 ? -15.123 -12.065 -18.872 1.00 98.69 544 ILE A N 1
ATOM 4203 C CA . ILE A 1 544 ? -13.775 -11.708 -18.433 1.00 98.69 544 ILE A CA 1
ATOM 4204 C C . ILE A 1 544 ? -13.625 -12.024 -16.937 1.00 98.69 544 ILE A C 1
ATOM 4206 O O . ILE A 1 544 ? -14.467 -11.668 -16.110 1.00 98.69 544 ILE A O 1
ATOM 4210 N N . LEU A 1 545 ? -12.545 -12.729 -16.605 1.00 98.56 545 LEU A N 1
ATOM 4211 C CA . LEU A 1 545 ? -12.171 -13.163 -15.258 1.00 98.56 545 LEU A CA 1
ATOM 4212 C C . LEU A 1 545 ? -11.051 -12.303 -14.663 1.00 98.56 545 LEU A C 1
ATOM 4214 O O . LEU A 1 545 ? -10.972 -12.176 -13.442 1.00 98.56 545 LEU A O 1
ATOM 4218 N N . GLY A 1 546 ? -10.197 -11.723 -15.509 1.00 98.62 546 GLY A N 1
ATOM 4219 C CA . GLY A 1 546 ? -9.098 -10.856 -15.096 1.00 98.62 546 GLY A CA 1
ATOM 4220 C C . GLY A 1 546 ? -8.593 -9.952 -16.217 1.00 98.62 546 GLY A C 1
ATOM 4221 O O . GLY A 1 546 ? -8.616 -10.325 -17.389 1.00 98.62 546 GLY A O 1
ATOM 4222 N N . LEU A 1 547 ? -8.139 -8.755 -15.850 1.00 98.81 547 LEU A N 1
ATOM 4223 C CA . LEU A 1 547 ? -7.518 -7.768 -16.735 1.00 98.81 547 LEU A CA 1
ATOM 4224 C C . LEU A 1 547 ? -6.204 -7.301 -16.111 1.00 98.81 547 LEU A C 1
ATOM 4226 O O . LEU A 1 547 ? -6.149 -6.991 -14.919 1.00 98.81 547 LEU A O 1
ATOM 4230 N N . HIS A 1 548 ? -5.150 -7.250 -16.924 1.00 98.88 548 HIS A N 1
ATOM 4231 C CA . HIS A 1 548 ? -3.795 -6.906 -16.500 1.00 98.88 548 HIS A CA 1
ATOM 4232 C C . HIS A 1 548 ? -3.157 -5.947 -17.501 1.00 98.88 548 HIS A C 1
ATOM 4234 O O . HIS A 1 548 ? -3.266 -6.155 -18.707 1.00 98.88 548 HIS A O 1
ATOM 4240 N N . PHE A 1 549 ? -2.462 -4.931 -16.998 1.00 98.75 549 PHE A N 1
ATOM 4241 C CA . PHE A 1 549 ? -1.877 -3.856 -17.793 1.00 98.75 549 PHE A CA 1
ATOM 4242 C C . PHE A 1 549 ? -0.563 -3.389 -17.160 1.00 98.75 549 PHE A C 1
ATOM 4244 O O . PHE A 1 549 ? -0.555 -2.965 -16.005 1.00 98.75 549 PHE A O 1
ATOM 4251 N N . VAL A 1 550 ? 0.538 -3.462 -17.906 1.00 98.62 550 VAL A N 1
ATOM 4252 C CA . VAL A 1 550 ? 1.836 -2.877 -17.543 1.00 98.62 550 VAL A CA 1
ATOM 4253 C C . VAL A 1 550 ? 2.095 -1.684 -18.460 1.00 98.62 550 VAL A C 1
ATOM 4255 O O . VAL A 1 550 ? 2.000 -1.811 -19.684 1.00 98.62 550 VAL A O 1
ATOM 4258 N N . GLY A 1 551 ? 2.369 -0.512 -17.881 1.00 95.75 551 GLY A N 1
ATOM 4259 C CA . GLY A 1 551 ? 2.370 0.745 -18.626 1.00 95.75 551 GLY A CA 1
ATOM 4260 C C . GLY A 1 551 ? 2.530 2.022 -17.801 1.00 95.75 551 GLY A C 1
ATOM 4261 O O . GLY A 1 551 ? 2.639 1.969 -16.577 1.00 95.75 551 GLY A O 1
ATOM 4262 N N . PRO A 1 552 ? 2.509 3.195 -18.457 1.00 92.81 552 PRO A N 1
ATOM 4263 C CA . PRO A 1 552 ? 2.247 4.461 -17.779 1.00 92.81 552 PRO A CA 1
ATOM 4264 C C . PRO A 1 552 ? 0.794 4.512 -17.270 1.00 92.81 552 PRO A C 1
ATOM 4266 O O . PRO A 1 552 ? -0.098 3.914 -17.870 1.00 92.81 552 PRO A O 1
ATOM 4269 N N . VAL A 1 553 ? 0.555 5.252 -16.179 1.00 93.81 553 VAL A N 1
ATOM 4270 C CA . VAL A 1 553 ? -0.777 5.544 -15.592 1.00 93.81 553 VAL A CA 1
ATOM 4271 C C . VAL A 1 553 ? -1.693 4.322 -15.389 1.00 93.81 553 VAL A C 1
ATOM 4273 O O . VAL A 1 553 ? -2.921 4.425 -15.450 1.00 93.81 553 VAL A O 1
ATOM 4276 N N . ALA A 1 554 ? -1.113 3.152 -15.107 1.00 97.69 554 ALA A N 1
ATOM 4277 C CA . ALA A 1 554 ? -1.816 1.869 -15.062 1.00 97.69 554 ALA A CA 1
ATOM 4278 C C . ALA A 1 554 ? -2.967 1.833 -14.043 1.00 97.69 554 ALA A C 1
ATOM 4280 O O . ALA A 1 554 ? -3.960 1.133 -14.251 1.00 97.69 554 ALA A O 1
ATOM 4281 N N . GLY A 1 555 ? -2.851 2.597 -12.951 1.00 93.19 555 GLY A N 1
ATOM 4282 C CA . GLY A 1 555 ? -3.919 2.731 -11.958 1.00 93.19 555 GLY A CA 1
ATOM 4283 C C . GLY A 1 555 ? -5.137 3.501 -12.462 1.00 93.19 555 GLY A C 1
ATOM 4284 O O . GLY A 1 555 ? -6.266 3.129 -12.149 1.00 93.19 555 GLY A O 1
ATOM 4285 N N . GLU A 1 556 ? -4.921 4.522 -13.290 1.00 94.94 556 GLU A N 1
ATOM 4286 C CA . GLU A 1 556 ? -6.003 5.322 -13.868 1.00 94.94 556 GLU A CA 1
ATOM 4287 C C . GLU A 1 556 ? -6.720 4.524 -14.979 1.00 94.94 556 GLU A C 1
ATOM 4289 O O . GLU A 1 556 ? -7.949 4.535 -15.056 1.00 94.94 556 GLU A O 1
ATOM 4294 N N . VAL A 1 557 ? -5.968 3.738 -15.768 1.00 97.81 557 VAL A N 1
ATOM 4295 C CA . VAL A 1 557 ? -6.506 2.806 -16.781 1.00 97.81 557 VAL A CA 1
ATOM 4296 C C . VAL A 1 557 ? -7.377 1.721 -16.137 1.00 97.81 557 VAL A C 1
ATOM 4298 O O . VAL A 1 557 ? -8.541 1.548 -16.501 1.00 97.81 557 VAL A O 1
ATOM 4301 N N . ILE A 1 558 ? -6.838 0.972 -15.166 1.00 98.12 558 ILE A N 1
ATOM 4302 C CA . ILE A 1 558 ? -7.504 -0.234 -14.649 1.00 98.12 558 ILE A CA 1
ATOM 4303 C C . ILE A 1 558 ? -8.766 0.078 -13.823 1.00 98.12 558 ILE A C 1
ATOM 4305 O O . ILE A 1 558 ? -9.660 -0.763 -13.709 1.00 98.12 558 ILE A O 1
ATOM 4309 N N . GLN A 1 559 ? -8.876 1.292 -13.271 1.00 96.81 559 GLN A N 1
ATOM 4310 C CA . GLN A 1 559 ? -9.985 1.691 -12.402 1.00 96.81 559 GLN A CA 1
ATOM 4311 C C . GLN A 1 559 ? -11.345 1.708 -13.125 1.00 96.81 559 GLN A C 1
ATOM 4313 O O . GLN A 1 559 ? -12.354 1.354 -12.509 1.00 96.81 559 GLN A O 1
ATOM 4318 N N . GLY A 1 560 ? -11.392 2.060 -14.415 1.00 94.75 560 GLY A N 1
ATOM 4319 C CA . GLY A 1 560 ? -12.622 1.989 -15.215 1.00 94.75 560 GLY A CA 1
ATOM 4320 C C . GLY A 1 560 ? -13.054 0.542 -15.474 1.00 94.75 560 GLY A C 1
ATOM 4321 O O . GLY A 1 560 ? -14.185 0.150 -15.177 1.00 94.75 560 GLY A O 1
ATOM 4322 N N . PHE A 1 561 ? -12.118 -0.290 -15.935 1.00 97.94 561 PHE A N 1
ATOM 4323 C CA . PHE A 1 561 ? -12.364 -1.708 -16.211 1.00 97.94 561 PHE A CA 1
ATOM 4324 C C . PHE A 1 561 ? -12.742 -2.522 -14.964 1.00 97.94 561 PHE A C 1
ATOM 4326 O O . PHE A 1 561 ? -13.482 -3.500 -15.063 1.00 97.94 561 PHE A O 1
ATOM 4333 N N . ALA A 1 562 ? -12.321 -2.094 -13.772 1.00 96.94 562 ALA A N 1
ATOM 4334 C CA . ALA A 1 562 ? -12.746 -2.698 -12.512 1.00 96.94 562 ALA A CA 1
ATOM 4335 C C . ALA A 1 562 ? -14.269 -2.639 -12.302 1.00 96.94 562 ALA A C 1
ATOM 4337 O O . ALA A 1 562 ? -14.875 -3.625 -11.878 1.00 96.94 562 ALA A O 1
ATOM 4338 N N . ALA A 1 563 ? -14.904 -1.511 -12.645 1.00 94.44 563 ALA A N 1
ATOM 4339 C CA . ALA A 1 563 ? -16.359 -1.391 -12.612 1.00 94.44 563 ALA A CA 1
ATOM 4340 C C . ALA A 1 563 ? -17.012 -2.305 -13.665 1.00 94.44 563 ALA A C 1
ATOM 4342 O O . ALA A 1 563 ? -17.999 -2.975 -13.370 1.00 94.44 563 ALA A O 1
ATOM 4343 N N . ALA A 1 564 ? -16.411 -2.417 -14.853 1.00 96.88 564 ALA A N 1
ATOM 4344 C CA . ALA A 1 564 ? -16.888 -3.312 -15.903 1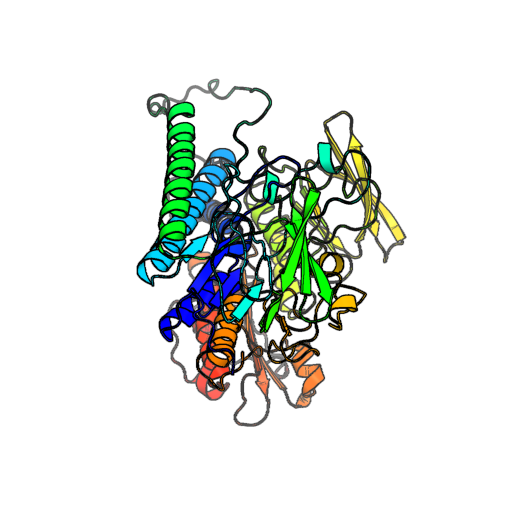.00 96.88 564 ALA A CA 1
ATOM 4345 C C . ALA A 1 564 ? -16.837 -4.801 -15.490 1.00 96.88 564 ALA A C 1
ATOM 4347 O O . ALA A 1 564 ? -17.804 -5.527 -15.723 1.00 96.88 564 ALA A O 1
ATOM 4348 N N . ILE A 1 565 ? -15.784 -5.258 -14.794 1.00 97.12 565 ILE A N 1
ATOM 4349 C CA . ILE A 1 565 ? -15.737 -6.623 -14.226 1.00 97.12 565 ILE A CA 1
ATOM 4350 C C . ILE A 1 565 ? -16.818 -6.828 -13.155 1.00 97.12 565 ILE A C 1
ATOM 4352 O O . ILE A 1 565 ? -17.444 -7.890 -13.132 1.00 97.12 565 ILE A O 1
ATOM 4356 N N . LYS A 1 566 ? -17.109 -5.830 -12.308 1.00 93.50 566 LYS A N 1
ATOM 4357 C CA . LYS A 1 566 ? -18.244 -5.905 -11.364 1.00 93.50 566 LYS A CA 1
ATOM 4358 C C . LYS A 1 566 ? -19.599 -5.994 -12.082 1.00 93.50 566 LYS A C 1
ATOM 4360 O O . LYS A 1 566 ? -20.481 -6.701 -11.605 1.00 93.50 566 LYS A O 1
ATOM 4365 N N . CYS A 1 567 ? -19.744 -5.365 -13.249 1.00 96.69 567 CYS A N 1
ATOM 4366 C CA . CYS A 1 567 ? -20.899 -5.528 -14.141 1.00 96.69 567 CYS A CA 1
ATOM 4367 C C . CYS A 1 567 ? -20.888 -6.837 -14.959 1.00 96.69 567 CYS A C 1
ATOM 4369 O O . CYS A 1 567 ? -21.861 -7.119 -15.654 1.00 96.69 567 CYS A O 1
ATOM 4371 N N . GLY A 1 568 ? -19.831 -7.653 -14.870 1.00 96.69 568 GLY A N 1
ATOM 4372 C CA . GLY A 1 568 ? -19.730 -8.946 -15.549 1.00 96.69 568 GLY A CA 1
ATOM 4373 C C . GLY A 1 568 ? -19.303 -8.888 -17.019 1.00 96.69 568 GLY A C 1
ATOM 4374 O O . GLY A 1 568 ? -19.701 -9.778 -17.766 1.00 96.69 568 GLY A O 1
ATOM 4375 N N . ILE A 1 569 ? -18.514 -7.876 -17.412 1.00 98.25 569 ILE A N 1
ATOM 4376 C CA . ILE A 1 569 ? -18.083 -7.630 -18.801 1.00 98.25 569 ILE A CA 1
ATOM 4377 C C . ILE A 1 569 ? -17.575 -8.880 -19.543 1.00 98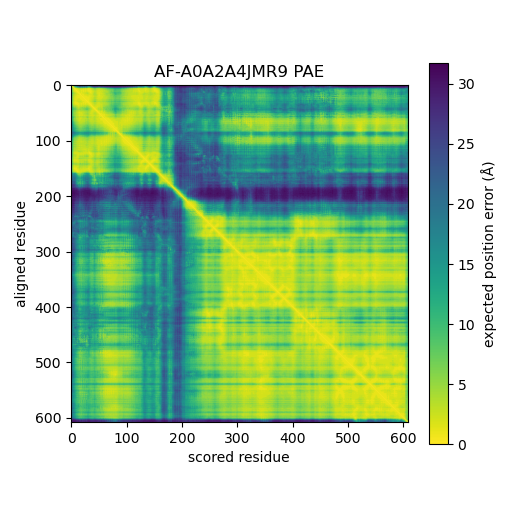.25 569 ILE A C 1
ATOM 4379 O O . ILE A 1 569 ? -16.856 -9.724 -18.997 1.00 98.25 569 ILE A O 1
ATOM 4383 N N . THR A 1 570 ? -17.933 -8.963 -20.822 1.00 98.56 570 THR A N 1
ATOM 4384 C CA . THR A 1 570 ? -17.505 -9.999 -21.767 1.00 98.56 570 THR A CA 1
ATOM 4385 C C . THR A 1 570 ? -16.458 -9.495 -22.760 1.00 98.56 570 THR A C 1
ATOM 4387 O O . THR A 1 570 ? -16.347 -8.292 -23.001 1.00 98.56 570 THR A O 1
ATOM 4390 N N . MET A 1 571 ? -15.720 -10.412 -23.395 1.00 97.81 571 MET A N 1
ATOM 4391 C CA . MET A 1 571 ? -14.835 -10.060 -24.516 1.00 97.81 571 MET A CA 1
ATOM 4392 C C . MET A 1 571 ? -15.602 -9.404 -25.671 1.00 97.81 571 MET A C 1
ATOM 4394 O O . MET A 1 571 ? -15.123 -8.426 -26.235 1.00 97.81 571 MET A O 1
ATOM 4398 N N . GLU A 1 572 ? -16.821 -9.865 -25.966 1.00 95.38 572 GLU A N 1
ATOM 4399 C CA . GLU A 1 572 ? -17.699 -9.246 -26.968 1.00 95.38 572 GLU A CA 1
ATOM 4400 C C . GLU A 1 572 ? -18.018 -7.779 -26.631 1.00 95.38 572 GLU A C 1
ATOM 4402 O O . GLU A 1 572 ? -17.914 -6.909 -27.492 1.00 95.38 572 GLU A O 1
ATOM 4407 N N . GLN A 1 573 ? -18.363 -7.473 -25.378 1.00 98.06 573 GLN A N 1
ATOM 4408 C CA . GLN A 1 573 ? -18.622 -6.097 -24.941 1.00 98.06 573 GLN A CA 1
ATOM 4409 C C . GLN A 1 573 ? -17.352 -5.237 -24.981 1.00 98.06 573 GLN A C 1
ATOM 4411 O O . GLN A 1 573 ? -17.411 -4.073 -25.378 1.00 98.06 573 GLN A O 1
ATOM 4416 N N . LEU A 1 574 ? -16.201 -5.804 -24.605 1.00 97.12 574 LEU A N 1
ATOM 4417 C CA . LEU A 1 574 ? -14.917 -5.103 -24.624 1.00 97.12 574 LEU A CA 1
ATOM 4418 C C . LEU A 1 574 ? -14.469 -4.753 -26.053 1.00 97.12 574 LEU A C 1
ATOM 4420 O O . LEU A 1 574 ? -14.092 -3.613 -26.305 1.00 97.12 574 LEU A O 1
ATOM 4424 N N . MET A 1 575 ? -14.562 -5.699 -26.991 1.00 93.25 575 MET A N 1
ATOM 4425 C CA . MET A 1 575 ? -14.172 -5.502 -28.395 1.00 93.25 575 MET A CA 1
ATOM 4426 C C . MET A 1 575 ? -15.150 -4.601 -29.166 1.00 93.25 575 MET A C 1
ATOM 4428 O O . MET A 1 575 ? -14.740 -3.908 -30.092 1.00 93.25 575 MET A O 1
ATOM 4432 N N . ASN A 1 576 ? -16.432 -4.567 -28.778 1.00 95.00 576 ASN A N 1
ATOM 4433 C CA . ASN A 1 576 ? -17.417 -3.630 -29.335 1.00 95.00 576 ASN A CA 1
ATOM 4434 C C . ASN A 1 576 ? -17.400 -2.236 -28.667 1.00 95.00 576 ASN A C 1
ATOM 4436 O O . ASN A 1 576 ? -18.161 -1.354 -29.069 1.00 95.00 576 ASN A O 1
ATOM 4440 N N . THR A 1 577 ? -16.556 -2.006 -27.655 1.00 97.12 577 THR A N 1
ATOM 4441 C CA . THR A 1 577 ? -16.374 -0.673 -27.060 1.00 97.12 577 THR A CA 1
ATOM 4442 C C . THR A 1 577 ? -15.433 0.155 -27.936 1.00 97.12 577 THR A C 1
ATOM 4444 O O . THR A 1 577 ? -14.306 -0.249 -28.201 1.00 97.12 577 THR A O 1
ATOM 4447 N N . VAL A 1 578 ? -15.871 1.334 -28.383 1.00 95.69 578 VAL A N 1
ATOM 4448 C CA . VAL A 1 578 ? -15.023 2.236 -29.178 1.00 95.69 578 VAL A CA 1
ATOM 4449 C C . VAL A 1 578 ? -13.969 2.888 -28.278 1.00 95.69 578 VAL A C 1
ATOM 4451 O O . VAL A 1 578 ? -14.306 3.512 -27.271 1.00 95.69 578 VAL A O 1
ATOM 4454 N N . GLY A 1 579 ? -12.696 2.744 -28.650 1.00 92.75 579 GLY A N 1
ATOM 4455 C CA . GLY A 1 579 ? -11.560 3.330 -27.939 1.00 92.75 579 GLY A CA 1
ATOM 4456 C C . GLY A 1 579 ? -11.487 4.858 -28.051 1.00 92.75 579 GLY A C 1
ATOM 4457 O O . GLY A 1 579 ? -11.963 5.453 -29.019 1.00 92.75 579 GLY A O 1
ATOM 4458 N N . ILE A 1 580 ? -10.862 5.501 -27.061 1.00 88.88 580 ILE A N 1
ATOM 4459 C CA . ILE A 1 580 ? -10.528 6.932 -27.104 1.00 88.88 580 ILE A CA 1
ATOM 4460 C C . ILE A 1 580 ? -9.111 7.057 -27.665 1.00 88.88 580 ILE A C 1
ATOM 4462 O O . ILE A 1 580 ? -8.175 6.570 -27.036 1.00 88.88 580 ILE A O 1
ATOM 4466 N N . HIS A 1 581 ? -8.954 7.716 -28.813 1.00 88.25 581 HIS A N 1
ATOM 4467 C CA . HIS A 1 581 ? -7.685 7.766 -29.540 1.00 88.25 581 HIS A CA 1
ATOM 4468 C C . HIS A 1 581 ? -7.035 9.165 -29.523 1.00 88.25 581 HIS A C 1
ATOM 4470 O O . HIS A 1 581 ? -7.742 10.147 -29.781 1.00 88.25 581 HIS A O 1
ATOM 4476 N N . PRO A 1 582 ? -5.708 9.291 -29.312 1.00 90.62 582 PRO A N 1
ATOM 4477 C CA . PRO A 1 582 ? -4.780 8.256 -28.847 1.00 90.62 582 PRO A CA 1
ATOM 4478 C C . PRO A 1 582 ? -4.795 8.140 -27.312 1.00 90.62 582 PRO A C 1
ATOM 4480 O O . PRO A 1 582 ? -4.575 9.134 -26.619 1.00 90.62 582 PRO A O 1
ATOM 4483 N N . THR A 1 583 ? -5.006 6.943 -26.755 1.00 90.81 583 THR A N 1
ATOM 4484 C CA . THR A 1 583 ? -4.798 6.674 -25.318 1.00 90.81 583 THR A CA 1
ATOM 4485 C C . THR A 1 583 ? -4.311 5.250 -25.064 1.00 90.81 583 THR A C 1
ATOM 4487 O O . THR A 1 583 ? -4.810 4.296 -25.644 1.00 90.81 583 THR A O 1
ATOM 4490 N N . VAL A 1 584 ? -3.421 5.055 -24.086 1.00 95.12 584 VAL A N 1
ATOM 4491 C CA . VAL A 1 584 ? -2.972 3.700 -23.692 1.00 95.12 584 VAL A CA 1
ATOM 4492 C C . VAL A 1 584 ? -4.097 2.788 -23.170 1.00 95.12 584 VAL A C 1
ATOM 4494 O O . VAL A 1 584 ? -3.916 1.577 -23.083 1.00 95.12 584 VAL A O 1
ATOM 4497 N N . ALA A 1 585 ? -5.266 3.345 -22.832 1.00 95.56 585 ALA A N 1
ATOM 4498 C CA . ALA A 1 585 ? -6.442 2.582 -22.421 1.00 95.56 585 ALA A CA 1
ATOM 4499 C C . ALA A 1 585 ? -7.206 1.951 -23.603 1.00 95.56 585 ALA A C 1
ATOM 4501 O O . ALA A 1 585 ? -7.913 0.965 -23.395 1.00 95.56 585 ALA A O 1
ATOM 4502 N N . GLU A 1 586 ? -7.071 2.483 -24.826 1.00 95.56 586 GLU A N 1
ATOM 4503 C CA . GLU A 1 586 ? -7.777 1.970 -26.011 1.00 95.56 586 GLU A CA 1
ATOM 4504 C C . GLU A 1 586 ? -7.298 0.571 -26.421 1.00 95.56 586 GLU A C 1
ATOM 4506 O O . GLU A 1 586 ? -8.053 -0.216 -26.983 1.00 95.56 586 GLU A O 1
ATOM 4511 N N . GLU A 1 587 ? -6.064 0.210 -26.072 1.00 95.62 587 GLU A N 1
ATOM 4512 C CA . GLU A 1 587 ? -5.472 -1.083 -26.421 1.00 95.62 587 GLU A CA 1
ATOM 4513 C C . GLU A 1 587 ? -6.279 -2.269 -25.870 1.00 95.62 587 GLU A C 1
ATOM 4515 O O . GLU A 1 587 ? -6.329 -3.327 -26.498 1.00 95.62 587 GLU A O 1
ATOM 4520 N N . PHE A 1 588 ? -6.993 -2.089 -24.749 1.00 97.25 588 PHE A N 1
ATOM 4521 C CA . PHE A 1 588 ? -7.909 -3.104 -24.220 1.00 97.25 588 PHE A CA 1
ATOM 4522 C C . PHE A 1 588 ? -9.079 -3.406 -25.167 1.00 97.25 588 PHE A C 1
ATOM 4524 O O . PHE A 1 588 ? -9.500 -4.559 -25.239 1.00 97.25 588 PHE A O 1
ATOM 4531 N N . THR A 1 589 ? -9.586 -2.420 -25.916 1.00 95.69 589 THR A N 1
ATOM 4532 C CA . THR A 1 589 ? -10.665 -2.634 -26.899 1.00 95.69 589 THR A CA 1
ATOM 4533 C C . THR A 1 589 ? -10.136 -3.166 -28.235 1.00 95.69 589 THR A C 1
ATOM 4535 O O . THR A 1 589 ? -10.900 -3.706 -29.030 1.00 95.69 589 THR A O 1
ATOM 4538 N N . ARG A 1 590 ? -8.819 -3.071 -28.477 1.00 92.38 590 ARG A N 1
ATOM 4539 C CA . ARG A 1 590 ? -8.129 -3.576 -29.682 1.00 92.38 590 ARG A CA 1
ATOM 4540 C C . ARG A 1 590 ? -7.674 -5.045 -29.566 1.00 92.38 590 ARG A C 1
ATOM 4542 O O . ARG A 1 590 ? -7.232 -5.632 -30.559 1.00 92.38 590 ARG A O 1
ATOM 4549 N N . LEU A 1 591 ? -7.810 -5.661 -28.385 1.00 94.06 591 LEU A N 1
ATOM 4550 C CA . LEU A 1 591 ? -7.416 -7.047 -28.090 1.00 94.06 591 LEU A CA 1
ATOM 4551 C C . LEU A 1 591 ? -8.109 -8.086 -28.997 1.00 94.06 591 LEU A C 1
ATOM 4553 O O . LEU A 1 591 ? -9.241 -8.491 -28.749 1.00 94.06 591 LEU A O 1
ATOM 4557 N N . ASN A 1 592 ? -7.390 -8.586 -30.009 1.00 92.94 592 ASN A N 1
ATOM 4558 C CA . ASN A 1 592 ? -7.867 -9.636 -30.928 1.00 92.94 592 ASN A CA 1
ATOM 4559 C C . ASN A 1 592 ? -6.937 -10.863 -31.052 1.00 92.94 592 ASN A C 1
ATOM 4561 O O . ASN A 1 592 ? -7.317 -11.864 -31.661 1.00 92.94 592 ASN A O 1
ATOM 4565 N N . ILE A 1 593 ? -5.728 -10.807 -30.488 1.00 96.62 593 ILE A N 1
ATOM 4566 C CA . ILE A 1 593 ? -4.757 -11.910 -30.511 1.00 96.62 593 ILE A CA 1
ATOM 4567 C C . ILE A 1 593 ? -4.894 -12.720 -29.225 1.00 96.62 593 ILE A C 1
ATOM 4569 O O . ILE A 1 593 ? -4.922 -12.141 -28.141 1.00 96.62 593 ILE A O 1
ATOM 4573 N N . THR A 1 594 ? -4.965 -14.052 -29.333 1.00 98.06 594 THR A N 1
ATOM 4574 C CA . THR A 1 594 ? -5.019 -14.951 -28.170 1.00 98.06 594 THR A CA 1
ATOM 4575 C C . THR A 1 594 ? -3.781 -15.830 -28.069 1.00 98.06 594 THR A C 1
ATOM 4577 O O . THR A 1 594 ? -3.243 -16.279 -29.086 1.00 98.06 594 THR A O 1
ATOM 4580 N N . LYS A 1 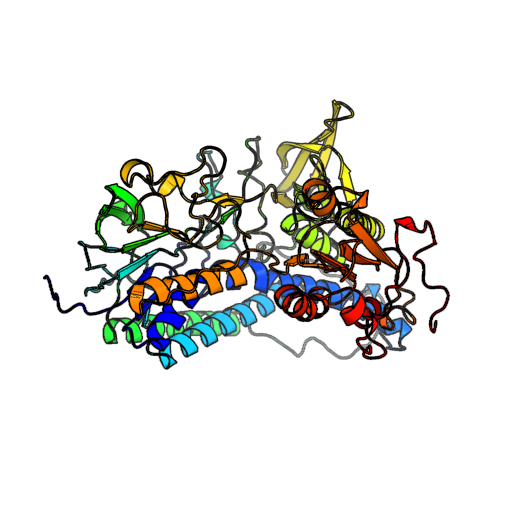595 ? -3.373 -16.164 -26.840 1.00 98.25 595 LYS A N 1
ATOM 4581 C CA . LYS A 1 595 ? -2.241 -17.069 -26.588 1.00 98.25 595 LYS A CA 1
ATOM 4582 C C . LYS A 1 595 ? -2.409 -18.435 -27.254 1.00 98.25 595 LYS A C 1
ATOM 4584 O O . LYS A 1 595 ? -1.440 -18.978 -27.777 1.00 98.25 595 LYS A O 1
ATOM 4589 N N . ARG A 1 596 ? -3.635 -18.979 -27.279 1.00 97.50 596 ARG A N 1
ATOM 4590 C CA . ARG A 1 596 ? -3.938 -20.280 -27.903 1.00 97.50 596 ARG A CA 1
ATOM 4591 C C . ARG A 1 596 ? -3.716 -20.263 -29.418 1.00 97.50 596 ARG A C 1
ATOM 4593 O O . ARG A 1 596 ? -3.411 -21.302 -29.990 1.00 97.50 596 ARG A O 1
ATOM 4600 N N . SER A 1 597 ? -3.841 -19.098 -30.062 1.00 97.56 597 SER A N 1
ATOM 4601 C CA . SER A 1 597 ? -3.611 -18.951 -31.505 1.00 97.56 597 SER A CA 1
ATOM 4602 C C . SER A 1 597 ? -2.134 -19.027 -31.917 1.00 97.56 597 SER A C 1
ATOM 4604 O O . SER A 1 597 ? -1.853 -19.192 -33.101 1.00 97.56 597 SER A O 1
ATOM 4606 N N . GLY A 1 598 ? -1.192 -18.869 -30.977 1.00 96.94 598 GLY A N 1
ATOM 4607 C CA . GLY A 1 598 ? 0.250 -18.846 -31.256 1.00 96.94 598 GLY A CA 1
ATOM 4608 C C . GLY A 1 598 ? 0.734 -17.668 -32.116 1.00 96.94 598 GLY A C 1
ATOM 4609 O O . GLY A 1 598 ? 1.903 -17.639 -32.495 1.00 96.94 598 GLY A O 1
ATOM 4610 N N . ARG A 1 599 ? -0.140 -16.705 -32.442 1.00 96.31 599 ARG A N 1
ATOM 4611 C CA . ARG A 1 599 ? 0.208 -15.490 -33.195 1.00 96.31 599 ARG A CA 1
ATOM 4612 C C . ARG A 1 599 ? 1.053 -14.546 -32.337 1.00 96.31 599 ARG A C 1
ATOM 4614 O O . ARG A 1 599 ? 0.873 -14.477 -31.124 1.00 96.31 599 ARG A O 1
ATOM 4621 N N . ASP A 1 600 ? 1.934 -13.790 -32.986 1.00 93.88 600 ASP A N 1
ATOM 4622 C CA . ASP A 1 600 ? 2.759 -12.771 -32.332 1.00 93.88 600 ASP A CA 1
ATOM 4623 C C . ASP A 1 600 ? 1.882 -11.623 -31.776 1.00 93.88 600 ASP A C 1
ATOM 4625 O O . ASP A 1 600 ? 1.178 -10.989 -32.563 1.00 93.88 600 ASP A O 1
ATOM 4629 N N . PRO A 1 601 ? 1.900 -11.340 -30.457 1.00 94.50 601 PRO A N 1
ATOM 4630 C CA . PRO A 1 601 ? 1.156 -10.237 -29.844 1.00 94.50 601 PRO A CA 1
ATOM 4631 C C . PRO A 1 601 ? 1.783 -8.846 -30.061 1.00 94.50 601 PRO A C 1
ATOM 4633 O O . PRO A 1 601 ? 1.283 -7.874 -29.493 1.00 94.50 601 PRO A O 1
ATOM 4636 N N . ASN A 1 602 ? 2.885 -8.713 -30.808 1.00 90.31 602 ASN A N 1
ATOM 4637 C CA . ASN A 1 602 ? 3.462 -7.406 -31.131 1.00 90.31 602 ASN A CA 1
ATOM 4638 C C . ASN A 1 602 ? 2.580 -6.597 -32.111 1.00 90.31 602 ASN A C 1
ATOM 4640 O O . ASN A 1 602 ? 2.011 -7.161 -33.048 1.00 90.31 602 ASN A O 1
ATOM 4644 N N . PRO A 1 603 ? 2.486 -5.262 -31.949 1.00 77.25 603 PRO A N 1
ATOM 4645 C CA . PRO A 1 603 ? 1.653 -4.419 -32.802 1.00 77.25 603 PRO A CA 1
ATOM 4646 C C . PRO A 1 603 ? 2.303 -4.242 -34.181 1.00 77.25 603 PRO A C 1
ATOM 4648 O O . PRO A 1 603 ? 3.436 -3.762 -34.292 1.00 77.25 603 PRO A O 1
ATOM 4651 N N . ALA A 1 604 ? 1.575 -4.615 -35.238 1.00 58.41 604 ALA A N 1
ATOM 4652 C CA . ALA A 1 604 ? 2.098 -4.707 -36.605 1.00 58.41 604 ALA A CA 1
ATOM 4653 C C . ALA A 1 604 ? 2.517 -3.352 -37.211 1.00 58.41 604 ALA A C 1
ATOM 4655 O O . ALA A 1 604 ? 3.413 -3.295 -38.052 1.00 58.41 604 ALA A O 1
ATOM 4656 N N . SER A 1 605 ? 1.899 -2.252 -36.774 1.00 56.75 605 SER A N 1
ATOM 4657 C CA . SER A 1 605 ? 2.324 -0.883 -37.076 1.00 56.75 605 SER A CA 1
ATOM 4658 C C . SER A 1 605 ? 1.878 0.072 -35.960 1.00 56.75 605 SER A C 1
ATOM 4660 O O . SER A 1 605 ? 1.209 -0.339 -35.014 1.00 56.75 605 SER A O 1
ATOM 4662 N N . CYS A 1 606 ? 2.221 1.360 -36.056 1.00 48.12 606 CYS A N 1
ATOM 4663 C CA . CYS A 1 606 ? 1.713 2.373 -35.121 1.00 48.12 606 CYS A CA 1
ATOM 4664 C C . CYS A 1 606 ? 0.240 2.772 -35.370 1.00 48.12 606 CYS A C 1
ATOM 4666 O O . CYS A 1 606 ? -0.291 3.560 -34.595 1.00 48.12 606 CYS A O 1
ATOM 4668 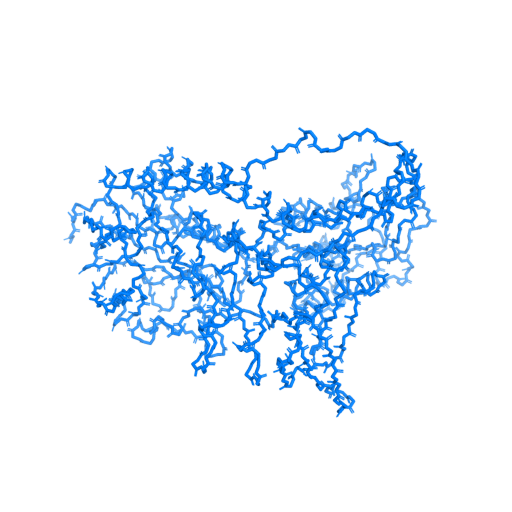N N . CYS A 1 607 ? -0.408 2.274 -36.434 1.00 41.69 607 CYS A N 1
ATOM 4669 C CA . CYS A 1 607 ? -1.731 2.731 -36.891 1.00 41.69 607 CYS A CA 1
ATOM 4670 C C . CYS A 1 607 ? -2.677 1.587 -37.326 1.00 41.69 607 CYS A C 1
ATOM 4672 O O . CYS A 1 607 ? -3.629 1.840 -38.062 1.00 41.69 607 CYS A O 1
ATOM 4674 N N . SER A 1 608 ? -2.401 0.335 -36.931 1.00 40.16 608 SER A N 1
ATOM 4675 C CA . SER A 1 608 ? -3.173 -0.863 -37.322 1.00 40.16 608 SER A CA 1
ATOM 4676 C C . SER A 1 608 ? -3.340 -1.837 -36.158 1.00 40.16 608 SER A C 1
ATOM 4678 O O . SER A 1 608 ? -2.318 -2.471 -35.810 1.00 40.16 608 SER A O 1
#

Radius of gyration: 25.8 Å; Cα contacts (8 Å, |Δi|>4): 1390; chains: 1; bounding box: 70×62×72 Å